Protein AF-A0A9W4IGH9-F1 (afdb_monomer_lite)

Foldseek 3Di:
DDDDDDDDDDDYDDDDDDDDDDDDDDDDDDPPPPPPPPPDDPPDDFDAADDPDKWFDPPDDDDTDDDGDDDDDDDDDDDDDDDDDDDDDDDDDDDDDDDDDDDDDDDDDDDDDDDPDDPPPPDPQPPDDQLHHSVQQQDFLLAAAFEEEAAQLQQDPPQLARQAPDHPLQCVVQRGQEYEFEWDQDPLFIWTPRVDVVRPTSGGPLVSLLVVVVNCVVVLSYAHEYEYEDPVLDACVSVPVSNVNSVCVQQQDFQRMFPAWSVRGDGSNVSSVSSNRYQAEYCHNDDCNVVRRHHDCLRAEFEQDPQDQDLQQDLDTPPPPPDDLVSNLGHAYERALFHWDWDDQPPDTDTGGPPVCQQPSCACDDGSHLVVNQVNNCVVSVAGHNYYYYGHCQTYVHGNRNVCSSCVSSVHDDPDDDHDDDPDDDDDDDPDDDDDDDDDDDDDDDDDDDPDDFDKDKAQCAPVVHVVVCLSLAQVQCVQFHPDHDDSVVQVCQCVVQVQQKMWIFTADPVGDPPPPPDDPDDPVPDDTRTFWMWGKDWDPDDPVPATAIETPDTGGHPVCPPVCPRVVRVVSNLLSCCEVPVHQKYKYKDFPPCPVVCCSQCVPVNKDFDDKAALPDPVRTIIGIIMGGSNVSHDPVVVVVVVVVVVVVVVVVDDDDDDDDDDPDPDDDDDDDDDDDDPPDDDDDPVVPDDDDPPDD

Sequence (698 aa):
MRWPTVLLGFLAVALAQDSSTESSQSGTTTDGTVVSVTTPVAIPSGTYQEFTTTITLSDGDSSVIASTTHYNGTMTASNQTAVTTTSDSLTLLVGGGGGGTTVIGNNSMNATATTTGTATNTPVVNTRPCNNYPEFCTRKYSNITMVATHNSPFIRKNSVAANQALDVTTQLNDGVRTLQFQTHYVNGTMYLCHTTCQLLDAGTLEEYLTDVNKWMRRNPYDVVTFIIGNFDYVSPENFTTPIYNSGLKDLIYTPTKVPMALNDWPTLSEMILKQKRAVFFMDYQANQTAHPWLMDQFSQVWETPFSPTDPAFPCTQQRPPGLSKADAKNRMYMANHNLNLQLNLGSLSMLIPNSARLDETNAVNGSGSLGEMAQECNTTWGRPPNFLLVDYYNYGNFNGSVFEVAAQMNNVTYDRKCCGKTSGALREVSVAGMSTVLLVAVGVQMVISRKTAKMVDIVPLSSYPSYIDLLPSIQTCNITNLPENYFLKYYLYHALTWPQLSFVAVVRPRGGYKSSSTAIAGNVAGEYPKVVGYVLAKMEEEPTDGLQHGHITSLSVMRTHRRLGIAERLMRMSQRAMAESHRAHFVSLHVRMSNVAALRLYRDTLGFEVEKIENGYYADGEDAYAMHLNLQNMWLDWKAIEKRDAENNKEKNGEEGNEDEGEEVGDLGKKDAEKMIRVKVGRGLGVGDLVEKNESKA

Radius of gyration: 34.95 Å; chains: 1; bounding box: 98×122×104 Å

Organism: Penicillium nalgiovense (NCBI:txid60175)

pLDDT: mean 71.98, std 27.55, range [20.84, 98.88]

Structure (mmCIF, N/CA/C/O backbone):
data_AF-A0A9W4IGH9-F1
#
_entry.id   AF-A0A9W4IGH9-F1
#
loop_
_atom_site.group_PDB
_atom_site.id
_atom_site.type_symbol
_atom_site.label_atom_id
_atom_site.label_alt_id
_atom_site.label_comp_id
_atom_site.label_asym_id
_atom_site.label_entity_id
_atom_site.label_seq_id
_atom_site.pdbx_PDB_ins_code
_atom_site.Cartn_x
_atom_site.Cartn_y
_atom_site.Cartn_z
_atom_site.occupancy
_atom_site.B_iso_or_equiv
_atom_site.auth_seq_id
_atom_site.auth_comp_id
_atom_site.auth_asym_id
_atom_site.auth_atom_id
_atom_site.pdbx_PDB_model_num
ATOM 1 N N . MET A 1 1 ? 31.108 76.087 -4.075 1.00 33.09 1 MET A N 1
ATOM 2 C CA . MET A 1 1 ? 30.705 77.287 -4.840 1.00 33.09 1 MET A CA 1
ATOM 3 C C . MET A 1 1 ? 29.446 76.958 -5.633 1.00 33.09 1 MET A C 1
ATOM 5 O O . MET A 1 1 ? 29.491 76.041 -6.431 1.00 33.09 1 MET A O 1
ATOM 9 N N . ARG A 1 2 ? 28.363 77.693 -5.344 1.00 29.14 2 ARG A N 1
ATOM 10 C CA . ARG A 1 2 ? 27.217 78.057 -6.207 1.00 29.14 2 ARG A CA 1
ATOM 11 C C . ARG A 1 2 ? 26.473 76.971 -7.019 1.00 29.14 2 ARG A C 1
ATOM 13 O O . ARG A 1 2 ? 26.874 76.606 -8.113 1.00 29.14 2 ARG A O 1
ATOM 20 N N . TRP A 1 3 ? 25.291 76.615 -6.507 1.00 25.80 3 TRP A N 1
ATOM 21 C CA . TRP A 1 3 ? 24.014 76.491 -7.252 1.00 25.80 3 TRP A CA 1
ATOM 22 C C . TRP A 1 3 ? 23.620 77.855 -7.883 1.00 25.80 3 TRP A C 1
ATOM 24 O O . TRP A 1 3 ? 24.164 78.853 -7.388 1.00 25.80 3 TRP A O 1
ATOM 34 N N . PRO A 1 4 ? 22.731 77.984 -8.913 1.00 50.91 4 PRO A N 1
ATOM 35 C CA . PRO A 1 4 ? 21.283 77.627 -8.865 1.00 50.91 4 PRO A CA 1
ATOM 36 C C . PRO A 1 4 ? 20.646 77.177 -10.215 1.00 50.91 4 PRO A C 1
ATOM 38 O O . PRO A 1 4 ? 21.234 77.341 -11.275 1.00 50.91 4 PRO A O 1
ATOM 41 N N . THR A 1 5 ? 19.473 76.530 -10.275 1.00 30.59 5 THR A N 1
ATOM 42 C CA . THR A 1 5 ? 18.095 77.103 -10.249 1.00 30.59 5 THR A CA 1
ATOM 43 C C . THR A 1 5 ? 17.086 75.914 -10.300 1.00 30.59 5 THR A C 1
ATOM 45 O O . THR A 1 5 ? 17.340 74.987 -11.057 1.00 30.59 5 THR A O 1
ATOM 48 N N . VAL A 1 6 ? 16.106 75.721 -9.385 1.00 29.11 6 VAL A N 1
ATOM 49 C CA . VAL A 1 6 ? 14.773 76.393 -9.210 1.00 29.11 6 VAL A CA 1
ATOM 50 C C . VAL A 1 6 ? 13.769 75.938 -10.304 1.00 29.11 6 VAL A C 1
ATOM 52 O O . VAL A 1 6 ? 14.115 76.073 -11.465 1.00 29.11 6 VAL A O 1
ATOM 55 N N . LEU A 1 7 ? 12.541 75.416 -10.089 1.00 25.83 7 LEU A N 1
ATOM 56 C CA . LEU A 1 7 ? 11.586 75.343 -8.957 1.00 25.83 7 LEU A CA 1
ATOM 57 C C . LEU A 1 7 ? 10.443 74.308 -9.242 1.00 25.83 7 LEU A C 1
ATOM 59 O O . LEU A 1 7 ? 10.214 73.991 -10.404 1.00 25.83 7 LEU A O 1
ATOM 63 N N . LEU A 1 8 ? 9.664 73.966 -8.188 1.00 26.97 8 LEU A N 1
ATOM 64 C CA . LEU A 1 8 ? 8.277 73.400 -8.123 1.00 26.97 8 LEU A CA 1
ATOM 65 C C . LEU A 1 8 ? 8.078 71.932 -8.576 1.00 26.97 8 LEU A C 1
ATOM 67 O O . LEU A 1 8 ? 8.436 71.581 -9.684 1.00 26.97 8 LEU A O 1
ATOM 71 N N . GLY A 1 9 ? 7.480 70.985 -7.842 1.00 22.67 9 GLY A N 1
ATOM 72 C CA . GLY A 1 9 ? 6.627 70.989 -6.649 1.00 22.67 9 GLY A CA 1
ATOM 73 C C . GLY A 1 9 ? 5.333 70.208 -6.952 1.00 22.67 9 GLY A C 1
ATOM 74 O O . GLY A 1 9 ? 4.605 70.646 -7.829 1.00 22.67 9 GLY A O 1
ATOM 75 N N . PHE A 1 10 ? 5.083 69.076 -6.267 1.00 24.55 10 PHE A N 1
ATOM 76 C CA . PHE A 1 10 ? 3.792 68.561 -5.743 1.00 24.55 10 PHE A CA 1
ATOM 77 C C . PHE A 1 10 ? 3.709 67.025 -5.596 1.00 24.55 10 PHE A C 1
ATOM 79 O O . PHE A 1 10 ? 4.443 66.253 -6.201 1.00 24.55 10 PHE A O 1
ATOM 86 N N . LEU A 1 11 ? 2.826 66.660 -4.667 1.00 22.91 11 LEU A N 1
ATOM 87 C CA . LEU A 1 11 ? 2.602 65.426 -3.918 1.00 22.91 11 LEU A CA 1
ATOM 88 C C . LEU A 1 11 ? 1.900 64.282 -4.692 1.00 22.91 11 LEU A C 1
ATOM 90 O O . LEU A 1 11 ? 1.041 64.538 -5.524 1.00 22.91 11 LEU A O 1
ATOM 94 N N . ALA A 1 12 ? 2.130 63.062 -4.182 1.00 24.31 12 ALA A N 1
ATOM 95 C CA . ALA A 1 12 ? 1.151 61.994 -3.899 1.00 24.31 12 ALA A CA 1
ATOM 96 C C . ALA A 1 12 ? 0.649 61.005 -4.991 1.00 24.31 12 ALA A C 1
ATOM 98 O O . ALA A 1 12 ? -0.121 61.345 -5.873 1.00 24.31 12 ALA A O 1
ATOM 99 N N . VAL A 1 13 ? 0.966 59.725 -4.711 1.00 24.47 13 VAL A N 1
ATOM 100 C CA . VAL A 1 13 ? 0.050 58.572 -4.505 1.00 24.47 13 VAL A CA 1
ATOM 101 C C . VAL A 1 13 ? -0.556 57.818 -5.715 1.00 24.47 13 VAL A C 1
ATOM 103 O O . VAL A 1 13 ? -1.340 58.340 -6.488 1.00 24.47 13 VAL A O 1
ATOM 106 N N . ALA A 1 14 ? -0.273 56.504 -5.674 1.00 23.62 14 ALA A N 1
ATOM 107 C CA . ALA A 1 14 ? -1.088 55.326 -6.014 1.00 23.62 14 ALA A CA 1
ATOM 108 C C . ALA A 1 14 ? -1.302 54.845 -7.465 1.00 23.62 14 ALA A C 1
ATOM 110 O O . ALA A 1 14 ? -2.007 55.443 -8.262 1.00 23.62 14 ALA A O 1
ATOM 111 N N . LEU A 1 15 ? -0.825 53.602 -7.629 1.00 22.62 15 LEU A N 1
ATOM 112 C CA . LEU A 1 15 ? -1.528 52.393 -8.087 1.00 22.62 15 LEU A CA 1
ATOM 113 C C . LEU A 1 15 ? -1.956 52.258 -9.558 1.00 22.62 15 LEU A C 1
ATOM 115 O O . LEU A 1 15 ? -2.895 52.881 -10.024 1.00 22.62 15 LEU A O 1
ATOM 119 N N . ALA A 1 16 ? -1.321 51.246 -10.161 1.00 24.33 16 ALA A N 1
ATOM 120 C CA . ALA A 1 16 ? -1.925 50.094 -10.835 1.00 24.33 16 ALA A CA 1
ATOM 121 C C . ALA A 1 16 ? -2.835 50.341 -12.046 1.00 24.33 16 ALA A C 1
ATOM 123 O O . ALA A 1 16 ? -3.957 50.803 -11.911 1.00 24.33 16 ALA A O 1
ATOM 124 N N . GLN A 1 17 ? -2.413 49.830 -13.200 1.00 22.22 17 GLN A N 1
ATOM 125 C CA . GLN A 1 17 ? -2.958 48.625 -13.847 1.00 22.22 17 GLN A CA 1
ATOM 126 C C . GLN A 1 17 ? -2.395 48.565 -15.265 1.00 22.22 17 GLN A C 1
ATOM 128 O O . GLN A 1 17 ? -2.370 49.572 -15.965 1.00 22.22 17 GLN A O 1
ATOM 133 N N . ASP A 1 18 ? -1.935 47.385 -15.668 1.00 20.84 18 ASP A N 1
ATOM 134 C CA . ASP A 1 18 ? -1.479 47.124 -17.027 1.00 20.84 18 ASP A CA 1
ATOM 135 C C . ASP A 1 18 ? -2.466 46.163 -17.695 1.00 20.84 18 ASP A C 1
ATOM 137 O O . ASP A 1 18 ? -2.868 45.156 -17.102 1.00 20.84 18 ASP A O 1
ATOM 141 N N . SER A 1 19 ? -2.886 46.502 -18.912 1.00 21.75 19 SER A N 1
ATOM 142 C CA . SER A 1 19 ? -3.737 45.674 -19.761 1.00 21.75 19 SER A CA 1
ATOM 143 C C . SER A 1 19 ? -3.410 45.919 -21.233 1.00 21.75 19 SER A C 1
ATOM 145 O O . SER A 1 19 ? -3.678 47.010 -21.730 1.00 21.75 19 SER A O 1
ATOM 147 N N . SER A 1 20 ? -2.977 44.847 -21.916 1.00 21.53 20 SER A N 1
ATOM 148 C CA . SER A 1 20 ? -3.032 44.583 -23.375 1.00 21.53 20 SER A CA 1
ATOM 149 C C . SER A 1 20 ? -2.255 45.560 -24.290 1.00 21.53 20 SER A C 1
ATOM 151 O O . SER A 1 20 ? -2.308 46.764 -24.118 1.00 21.53 20 SER A O 1
ATOM 153 N N . THR A 1 21 ? -1.541 45.181 -25.353 1.00 22.17 21 THR A N 1
ATOM 154 C CA . THR A 1 21 ? -1.712 44.082 -26.316 1.00 22.17 21 THR A CA 1
ATOM 155 C C . THR A 1 21 ? -0.442 43.975 -27.186 1.00 22.17 21 THR A C 1
ATOM 157 O O . THR A 1 21 ? 0.363 44.899 -27.252 1.00 22.17 21 THR A O 1
ATOM 160 N N . GLU A 1 22 ? -0.300 42.835 -27.855 1.00 23.14 22 GLU A N 1
ATOM 161 C CA . GLU A 1 22 ? 0.811 42.335 -28.677 1.00 23.14 22 GLU A CA 1
ATOM 162 C C . GLU A 1 22 ? 1.297 43.227 -29.845 1.00 23.14 22 GLU A C 1
ATOM 164 O O . GLU A 1 22 ? 0.505 43.845 -30.552 1.00 23.14 22 GLU A O 1
ATOM 169 N N . SER A 1 23 ? 2.599 43.159 -30.168 1.00 21.78 23 SER A N 1
ATOM 170 C CA . SER A 1 23 ? 3.065 42.613 -31.464 1.00 21.78 23 SER A CA 1
ATOM 171 C C . SER A 1 23 ? 4.597 42.423 -31.546 1.00 21.78 23 SER A C 1
ATOM 173 O O . SER A 1 23 ? 5.397 43.298 -31.240 1.00 21.78 23 SER A O 1
ATOM 175 N N . SER A 1 24 ? 4.950 41.204 -31.962 1.00 24.00 24 SER A N 1
ATOM 176 C CA . SER A 1 24 ? 6.178 40.641 -32.556 1.00 24.00 24 SER A CA 1
ATOM 177 C C . SER A 1 24 ? 7.412 41.517 -32.874 1.00 24.00 24 SER A C 1
ATOM 179 O O . SER A 1 24 ? 7.322 42.421 -33.699 1.00 24.00 24 SER A O 1
ATOM 181 N N . GLN A 1 25 ? 8.607 41.048 -32.462 1.00 24.56 25 GLN A N 1
ATOM 182 C CA . GLN A 1 25 ? 9.621 40.457 -33.370 1.00 24.56 25 GLN A CA 1
ATOM 183 C C . GLN A 1 25 ? 10.846 39.856 -32.628 1.00 24.56 25 GLN A C 1
ATOM 185 O O . GLN A 1 25 ? 11.573 40.548 -31.931 1.00 24.56 25 GLN A O 1
ATOM 190 N N . SER A 1 26 ? 11.066 38.551 -32.853 1.00 26.55 26 SER A N 1
ATOM 191 C CA . SER A 1 26 ? 12.342 37.861 -33.146 1.00 26.55 26 SER A CA 1
ATOM 192 C C . SER A 1 26 ? 13.645 38.281 -32.428 1.00 26.55 26 SER A C 1
ATOM 194 O O . SER A 1 26 ? 14.298 39.245 -32.823 1.00 26.55 26 SER A O 1
ATOM 196 N N . GLY A 1 27 ? 14.148 37.406 -31.546 1.00 23.50 27 GLY A N 1
ATOM 197 C CA . GLY A 1 27 ? 15.552 37.398 -31.112 1.00 23.50 27 GLY A CA 1
ATOM 198 C C . GLY A 1 27 ? 15.845 36.351 -30.033 1.00 23.50 27 GLY A C 1
ATOM 199 O O . GLY A 1 27 ? 15.694 36.610 -28.848 1.00 23.50 27 GLY A O 1
ATOM 200 N N . THR A 1 28 ? 16.246 35.153 -30.450 1.00 27.00 28 THR A N 1
ATOM 201 C CA . THR A 1 28 ? 16.623 34.002 -29.613 1.00 27.00 28 THR A CA 1
ATOM 202 C C . THR A 1 28 ? 17.870 34.239 -28.755 1.00 27.00 28 THR A C 1
ATOM 204 O O . THR A 1 28 ? 18.971 34.332 -29.293 1.00 27.00 28 THR A O 1
ATOM 207 N N . THR A 1 29 ? 17.711 34.145 -27.432 1.00 23.39 29 THR A N 1
ATOM 208 C CA . THR A 1 29 ? 18.713 33.608 -26.493 1.00 23.39 29 THR A CA 1
ATOM 209 C C . THR A 1 29 ? 17.982 32.781 -25.437 1.00 23.39 29 THR A C 1
ATOM 211 O O . THR A 1 29 ? 17.273 33.320 -24.593 1.00 23.39 29 THR A O 1
ATOM 214 N N . THR A 1 30 ? 18.101 31.457 -25.527 1.00 25.11 30 THR A N 1
ATOM 215 C CA . THR A 1 30 ? 17.526 30.495 -24.581 1.00 25.11 30 THR A CA 1
ATOM 216 C C . THR A 1 30 ? 18.360 30.462 -23.307 1.00 25.11 30 THR A C 1
ATOM 218 O O . THR A 1 30 ? 19.338 29.717 -23.226 1.00 25.11 30 THR A O 1
ATOM 221 N N . ASP A 1 31 ? 17.964 31.261 -22.322 1.00 24.11 31 ASP A N 1
ATOM 222 C CA . ASP A 1 31 ? 18.291 30.997 -20.927 1.00 24.11 31 ASP A CA 1
ATOM 223 C C . ASP A 1 31 ? 17.247 29.997 -20.412 1.00 24.11 31 ASP A C 1
ATOM 225 O O . ASP A 1 31 ? 16.074 30.319 -20.224 1.00 24.11 31 ASP A O 1
ATOM 229 N N . GLY A 1 32 ? 17.638 28.725 -20.356 1.00 24.58 32 GLY A N 1
ATOM 230 C CA . GLY A 1 32 ? 16.766 27.618 -19.982 1.00 24.58 32 GLY A CA 1
ATOM 231 C C . GLY A 1 32 ? 16.548 27.591 -18.478 1.00 24.58 32 GLY A C 1
ATOM 232 O O . GLY A 1 32 ? 17.069 26.713 -17.795 1.00 24.58 32 GLY A O 1
ATOM 233 N N . THR A 1 33 ? 15.778 28.543 -17.955 1.00 23.78 33 THR A N 1
ATOM 234 C CA . THR A 1 33 ? 15.208 28.430 -16.616 1.00 23.78 33 THR A CA 1
ATOM 235 C C . THR A 1 33 ? 14.202 27.282 -16.659 1.00 23.78 33 THR A C 1
ATOM 237 O O . THR A 1 33 ? 13.101 27.413 -17.192 1.00 23.78 33 THR A O 1
ATOM 240 N N . VAL A 1 34 ? 14.600 26.113 -16.152 1.00 24.20 34 VAL A N 1
ATOM 241 C CA . VAL A 1 34 ? 13.668 25.013 -15.898 1.00 24.20 34 VAL A CA 1
ATOM 242 C C . VAL A 1 34 ? 12.752 25.482 -14.779 1.00 24.20 34 VAL A C 1
ATOM 244 O O . VAL A 1 34 ? 13.102 25.454 -13.602 1.00 24.20 34 VAL A O 1
ATOM 247 N N . VAL A 1 35 ? 11.578 25.967 -15.163 1.00 23.22 35 VAL A N 1
ATOM 248 C CA . VAL A 1 35 ? 10.458 26.117 -14.248 1.00 23.22 35 VAL A CA 1
ATOM 249 C C . VAL A 1 35 ? 10.099 24.702 -13.800 1.00 23.22 35 VAL A C 1
ATOM 251 O O . VAL A 1 35 ? 9.566 23.917 -14.583 1.00 23.22 35 VAL A O 1
ATOM 254 N N . SER A 1 36 ? 10.445 24.355 -12.557 1.00 25.34 36 SER A N 1
ATOM 255 C CA . SER A 1 36 ? 9.874 23.196 -11.873 1.00 25.34 36 SER A CA 1
ATOM 256 C C . SER A 1 36 ? 8.373 23.417 -11.780 1.00 25.34 36 SER A C 1
ATOM 258 O O . SER A 1 36 ? 7.876 24.050 -10.852 1.00 25.34 36 SER A O 1
ATOM 260 N N . VAL A 1 37 ? 7.643 22.903 -12.761 1.00 23.06 37 VAL A N 1
ATOM 261 C CA . VAL A 1 37 ? 6.214 22.680 -12.616 1.00 23.06 37 VAL A CA 1
ATOM 262 C C . VAL A 1 37 ? 6.088 21.450 -11.724 1.00 23.06 37 VAL A C 1
ATOM 264 O O . VAL A 1 37 ? 6.014 20.321 -12.199 1.00 23.06 37 VAL A O 1
ATOM 267 N N . THR A 1 38 ? 6.118 21.649 -10.405 1.00 26.39 38 THR A N 1
ATOM 268 C CA . THR A 1 38 ? 5.499 20.698 -9.481 1.00 26.39 38 THR A CA 1
ATOM 269 C C . THR A 1 38 ? 4.014 20.737 -9.788 1.00 26.39 38 THR A C 1
ATOM 271 O O . THR A 1 38 ? 3.294 21.590 -9.274 1.00 26.39 38 THR A O 1
ATOM 274 N N . THR A 1 39 ? 3.553 19.872 -10.688 1.00 28.06 39 THR A N 1
ATOM 275 C CA . THR A 1 39 ? 2.128 19.571 -10.758 1.00 28.06 39 THR A CA 1
ATOM 276 C C . THR A 1 39 ? 1.760 18.967 -9.403 1.00 28.06 39 THR A C 1
ATOM 278 O O . THR A 1 39 ? 2.318 17.919 -9.064 1.00 28.06 39 THR A O 1
ATOM 281 N N . PRO A 1 40 ? 0.911 19.617 -8.588 1.00 32.66 40 PRO A N 1
ATOM 282 C CA . PRO A 1 40 ? 0.437 19.008 -7.356 1.00 32.66 40 PRO A CA 1
ATOM 283 C C . PRO A 1 40 ? -0.229 17.673 -7.697 1.00 32.66 40 PRO A C 1
ATOM 285 O O . PRO A 1 40 ? -0.914 17.565 -8.718 1.00 32.66 40 PRO A O 1
ATOM 288 N N . VAL A 1 41 ? -0.005 16.657 -6.860 1.00 40.72 41 VAL A N 1
ATOM 289 C CA . VAL A 1 41 ? -0.748 15.394 -6.932 1.00 40.72 41 VAL A CA 1
ATOM 290 C C . VAL A 1 41 ? -2.230 15.755 -6.963 1.00 40.72 41 VAL A C 1
ATOM 292 O O . VAL A 1 41 ? -2.709 16.486 -6.092 1.00 40.72 41 VAL A O 1
ATOM 295 N N . ALA A 1 42 ? -2.945 15.309 -7.994 1.00 41.78 42 ALA A N 1
ATOM 296 C CA . ALA A 1 42 ? -4.378 15.529 -8.067 1.00 41.78 42 ALA A CA 1
ATOM 297 C C . ALA A 1 42 ? -5.018 14.789 -6.887 1.00 41.78 42 ALA A C 1
ATOM 299 O O . ALA A 1 42 ? -5.058 13.560 -6.869 1.00 41.78 42 ALA A O 1
ATOM 300 N N . ILE A 1 43 ? -5.481 15.540 -5.884 1.00 54.91 43 ILE A N 1
ATOM 301 C CA . ILE A 1 43 ? -6.333 14.995 -4.826 1.00 54.91 43 ILE A CA 1
ATOM 302 C C . ILE A 1 43 ? -7.525 14.351 -5.544 1.00 54.91 43 ILE A C 1
ATOM 304 O O . ILE A 1 43 ? -8.157 15.047 -6.348 1.00 54.91 43 ILE A O 1
ATOM 308 N N . PRO A 1 44 ? -7.831 13.060 -5.310 1.00 55.69 44 PRO A N 1
ATOM 309 C CA . PRO A 1 44 ? -8.910 12.403 -6.030 1.00 55.69 44 PRO A CA 1
ATOM 310 C C . PRO A 1 44 ? -10.214 13.202 -5.889 1.00 55.69 44 PRO A C 1
ATOM 312 O O . PRO A 1 44 ? -10.658 13.540 -4.785 1.00 55.69 44 PRO A O 1
ATOM 315 N N . SER A 1 45 ? -10.790 13.575 -7.032 1.00 48.88 45 SER A N 1
ATOM 316 C CA . SER A 1 45 ? -11.989 14.402 -7.124 1.00 48.88 45 SER A CA 1
ATOM 317 C C . SER A 1 45 ? -13.228 13.511 -7.114 1.00 48.88 45 SER A C 1
ATOM 319 O O . SER A 1 45 ? -13.821 13.246 -8.159 1.00 48.88 45 SER A O 1
ATOM 321 N N . GLY A 1 46 ? -13.598 13.023 -5.934 1.00 55.84 46 GLY A N 1
ATOM 322 C CA . GLY A 1 46 ? -14.870 12.341 -5.718 1.00 55.84 46 GLY A CA 1
ATOM 323 C C . GLY A 1 46 ? -15.898 13.236 -5.033 1.00 55.84 46 GLY A C 1
ATOM 324 O O . GLY A 1 46 ? -15.553 14.214 -4.369 1.00 55.84 46 GLY A O 1
ATOM 325 N N . THR A 1 47 ? -17.177 12.907 -5.194 1.00 62.66 47 THR A N 1
ATOM 326 C CA . THR A 1 47 ? -18.265 13.538 -4.439 1.00 62.66 47 THR A CA 1
ATOM 327 C C . THR A 1 47 ? -18.191 13.130 -2.972 1.00 62.66 47 THR A C 1
ATOM 329 O O . THR A 1 47 ? -18.313 11.949 -2.654 1.00 62.66 47 THR A O 1
ATOM 332 N N . TYR A 1 48 ? -18.020 14.116 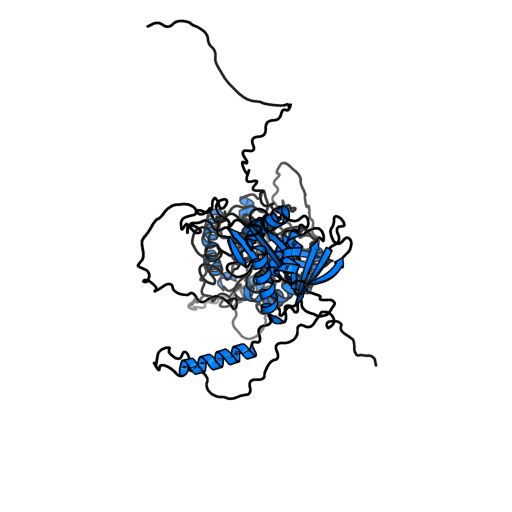-2.092 1.00 76.31 48 TYR A N 1
ATOM 333 C CA . TYR A 1 48 ? -18.067 13.945 -0.642 1.00 76.31 48 TYR A CA 1
ATOM 334 C C . TYR A 1 48 ? -19.505 14.099 -0.143 1.00 76.31 48 TYR A C 1
ATOM 336 O O . TYR A 1 48 ? -20.221 15.002 -0.583 1.00 76.31 48 TYR A O 1
ATOM 344 N N . GLN A 1 49 ? -19.930 13.228 0.772 1.00 74.56 49 GLN A N 1
ATOM 345 C CA . GLN A 1 49 ? -21.256 13.319 1.375 1.00 74.56 49 GLN A CA 1
ATOM 346 C C . GLN A 1 49 ? -21.228 14.262 2.576 1.00 74.56 49 GLN A C 1
ATOM 348 O O . GLN A 1 49 ? -20.503 14.041 3.548 1.00 74.56 49 GLN A O 1
ATOM 353 N N . GLU A 1 50 ? -22.047 15.309 2.519 1.00 67.88 50 GLU A N 1
ATOM 354 C CA . GLU A 1 50 ? -22.317 16.167 3.666 1.00 67.88 50 GLU A CA 1
ATOM 355 C C . GLU A 1 50 ? -23.683 15.839 4.260 1.00 67.88 50 GLU A C 1
ATOM 357 O O . GLU A 1 50 ? -24.698 15.788 3.567 1.00 67.88 50 GLU A O 1
ATOM 362 N N . PHE A 1 51 ? -23.699 15.642 5.575 1.00 68.81 51 PHE A N 1
ATOM 363 C CA . PHE A 1 51 ? -24.909 15.402 6.343 1.00 68.81 51 PHE A CA 1
ATOM 364 C C . PHE A 1 51 ? -25.167 16.624 7.219 1.00 68.81 51 PHE A C 1
ATOM 366 O O . PHE A 1 51 ? -24.412 16.900 8.150 1.00 68.81 51 PHE A O 1
ATOM 373 N N . THR A 1 52 ? -26.232 17.363 6.918 1.00 63.81 52 THR A N 1
ATOM 374 C CA . THR A 1 52 ? -26.699 18.493 7.742 1.00 63.81 52 THR A CA 1
ATOM 375 C C . THR A 1 52 ? -27.609 18.040 8.882 1.00 63.81 52 THR A C 1
ATOM 377 O O . THR A 1 52 ? -27.846 18.789 9.827 1.00 63.81 52 THR A O 1
ATOM 380 N N . THR A 1 53 ? -28.114 16.807 8.807 1.00 67.56 53 THR A N 1
ATOM 381 C CA . THR A 1 53 ? -28.984 16.182 9.803 1.00 67.56 53 THR A CA 1
ATOM 382 C C . THR A 1 53 ? -28.548 14.745 10.061 1.00 67.56 53 THR A C 1
ATOM 384 O O . THR A 1 53 ? -27.927 14.105 9.213 1.00 67.56 53 THR A O 1
ATOM 387 N N . THR A 1 54 ? -28.865 14.247 11.253 1.00 76.06 54 THR A N 1
ATOM 388 C CA . THR A 1 54 ? -28.603 12.862 11.643 1.00 76.06 54 THR A CA 1
ATOM 389 C C . THR A 1 54 ? -29.767 11.980 11.212 1.00 76.06 54 THR A C 1
ATOM 391 O O . THR A 1 54 ? -30.909 12.239 11.590 1.00 76.06 54 THR A O 1
ATOM 394 N N . ILE A 1 55 ? -29.474 10.911 10.477 1.00 76.00 55 ILE A N 1
ATOM 395 C CA . ILE A 1 55 ? -30.454 9.895 10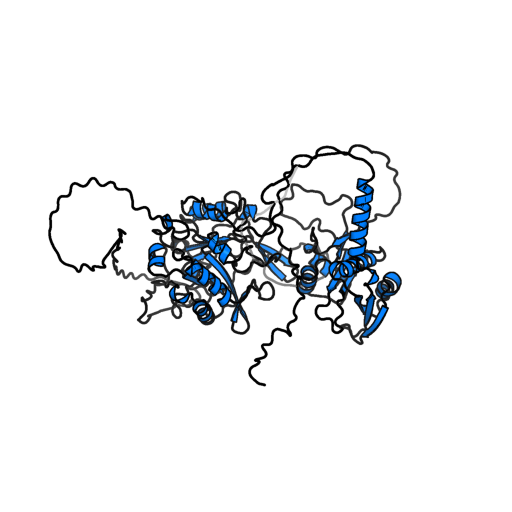.088 1.00 76.00 55 ILE A CA 1
ATOM 396 C C . ILE A 1 55 ? -30.307 8.713 11.040 1.00 76.00 55 ILE A C 1
ATOM 398 O O . ILE A 1 55 ? -29.241 8.103 11.085 1.00 76.00 55 ILE A O 1
ATOM 402 N N . THR A 1 56 ? -31.353 8.372 11.791 1.00 79.88 56 THR A N 1
ATOM 403 C CA . THR A 1 56 ? -31.384 7.122 12.565 1.00 79.88 56 THR A CA 1
ATOM 404 C C . THR A 1 56 ? -31.667 5.963 11.619 1.00 79.88 56 THR A C 1
ATOM 406 O O . THR A 1 56 ? -32.653 5.982 10.883 1.00 79.88 56 THR A O 1
ATOM 409 N N . LEU A 1 57 ? -30.803 4.955 11.640 1.00 73.25 57 LEU A N 1
ATOM 410 C CA . LEU A 1 57 ? -31.006 3.708 10.919 1.00 73.25 57 LEU A CA 1
ATOM 411 C C . LEU A 1 57 ? -31.760 2.763 11.856 1.00 73.25 57 LEU A C 1
ATOM 413 O O . LEU A 1 57 ? -31.337 2.544 12.990 1.00 73.25 57 LEU A O 1
ATOM 417 N N . SER A 1 58 ? -32.918 2.261 11.422 1.00 55.81 58 SER A N 1
ATOM 418 C CA . SER A 1 58 ? -33.650 1.260 12.196 1.00 55.81 58 SER A CA 1
ATOM 419 C C . SER A 1 58 ? -32.824 -0.027 12.265 1.00 55.81 58 SER A C 1
ATOM 421 O O . SER A 1 58 ? -32.170 -0.399 11.287 1.00 55.81 58 SER A O 1
ATOM 423 N N . ASP A 1 59 ? -32.868 -0.717 13.409 1.00 49.78 59 ASP A N 1
ATOM 424 C CA . ASP A 1 59 ? -32.393 -2.098 13.538 1.00 49.78 59 ASP A CA 1
ATOM 425 C C . ASP A 1 59 ? -33.325 -2.993 12.702 1.00 49.78 59 ASP A C 1
ATOM 427 O O . ASP A 1 59 ? -34.261 -3.593 13.215 1.00 49.78 59 ASP A O 1
ATOM 431 N N . GLY A 1 60 ? -33.114 -2.958 11.383 1.00 44.41 60 GLY A N 1
ATOM 432 C CA . GLY A 1 60 ? -33.783 -3.714 10.330 1.00 44.41 60 GLY A CA 1
ATOM 433 C C . GLY A 1 60 ? -35.258 -4.045 10.553 1.00 44.41 60 GLY A C 1
ATOM 434 O O . GLY A 1 60 ? -35.517 -5.173 10.942 1.00 44.41 60 GLY A O 1
ATOM 435 N N . ASP A 1 61 ? -36.190 -3.129 10.228 1.00 33.59 61 ASP A N 1
ATOM 436 C CA . ASP A 1 61 ? -37.452 -3.498 9.533 1.00 33.59 61 ASP A CA 1
ATOM 437 C C . ASP A 1 61 ? -38.382 -2.337 9.093 1.00 33.59 61 ASP A C 1
ATOM 439 O O . ASP A 1 61 ? -39.548 -2.569 8.778 1.00 33.59 61 ASP A O 1
ATOM 443 N N . SER A 1 62 ? -37.978 -1.059 9.072 1.00 29.67 62 SER A N 1
ATOM 444 C CA . SER A 1 62 ? -38.907 -0.001 8.612 1.00 29.67 62 SER A CA 1
ATOM 445 C C . SER A 1 62 ? -38.236 1.220 7.992 1.00 29.67 62 SER A C 1
ATOM 447 O O . SER A 1 62 ? -37.168 1.659 8.417 1.00 29.67 62 SER A O 1
ATOM 449 N N . SER A 1 63 ? -38.925 1.724 6.964 1.00 33.53 63 SER A N 1
ATOM 450 C CA . SER A 1 63 ? -38.556 2.716 5.952 1.00 33.53 63 SER A CA 1
ATOM 451 C C . SER A 1 63 ? -37.877 3.988 6.463 1.00 33.53 63 SER A C 1
ATOM 453 O O . SER A 1 63 ? -38.367 4.650 7.376 1.00 33.53 63 SER A O 1
ATOM 455 N N . VAL A 1 64 ? -36.805 4.369 5.764 1.00 35.38 64 VAL A N 1
ATOM 456 C CA . VAL A 1 64 ? -36.056 5.620 5.923 1.00 35.38 64 VAL A CA 1
ATOM 457 C C . VAL A 1 64 ? -36.850 6.791 5.330 1.00 35.38 64 VAL A C 1
ATOM 459 O O . VAL A 1 64 ? -37.276 6.730 4.178 1.00 35.38 64 VAL A O 1
ATOM 462 N N . ILE A 1 65 ? -36.999 7.885 6.082 1.00 32.84 65 ILE A N 1
ATOM 463 C CA . ILE A 1 65 ? -37.356 9.201 5.532 1.00 32.84 65 ILE A CA 1
ATOM 464 C C . ILE A 1 65 ? -36.043 9.981 5.401 1.00 32.84 65 ILE A C 1
ATOM 466 O O . ILE A 1 65 ? -35.508 10.454 6.400 1.00 32.84 65 ILE A O 1
ATOM 470 N N . ALA A 1 66 ? -35.492 10.070 4.189 1.00 37.25 66 ALA A N 1
ATOM 471 C CA . ALA A 1 66 ? -34.269 10.824 3.905 1.00 37.25 66 ALA A CA 1
ATOM 472 C C . ALA A 1 66 ? -34.591 12.103 3.119 1.00 37.25 66 ALA A C 1
ATOM 474 O O . ALA A 1 66 ? -35.335 12.065 2.141 1.00 37.25 66 ALA A O 1
ATOM 475 N N . SER A 1 67 ? -33.985 13.223 3.520 1.00 32.16 67 SER A N 1
ATOM 476 C CA . SER A 1 67 ? -33.835 14.418 2.684 1.00 32.16 67 SER A CA 1
ATOM 477 C C . SER A 1 67 ? -32.344 14.644 2.454 1.00 32.16 67 SER A C 1
ATOM 479 O O . SER A 1 67 ? -31.663 15.237 3.287 1.00 32.16 67 SER A O 1
ATOM 481 N N . THR A 1 68 ? -31.833 14.142 1.335 1.00 36.25 68 THR A N 1
ATOM 482 C CA . THR A 1 68 ? -30.447 14.331 0.892 1.00 36.25 68 THR A CA 1
ATOM 483 C C . THR A 1 68 ? -30.381 15.592 0.031 1.00 36.25 68 THR A C 1
ATOM 485 O O . THR A 1 68 ? -30.999 15.644 -1.030 1.00 36.25 68 THR A O 1
ATOM 488 N N . THR A 1 69 ? -29.661 16.627 0.463 1.00 33.47 69 THR A N 1
ATOM 489 C CA . THR A 1 69 ? -29.425 17.828 -0.358 1.00 33.47 69 THR A CA 1
ATOM 490 C C . THR A 1 69 ? -28.022 17.805 -0.950 1.00 33.47 69 THR A C 1
ATOM 492 O O . THR A 1 69 ? -27.043 17.949 -0.227 1.00 33.47 69 THR A O 1
ATOM 495 N N . HIS A 1 70 ? -27.931 17.684 -2.275 1.00 32.78 70 HIS A N 1
ATOM 496 C CA . HIS A 1 70 ? -26.751 18.081 -3.044 1.00 32.78 70 HIS A CA 1
ATOM 497 C C . HIS A 1 70 ? -26.791 19.601 -3.237 1.00 32.78 70 HIS A C 1
ATOM 499 O O . HIS A 1 70 ? -27.813 20.108 -3.702 1.00 32.78 70 HIS A O 1
ATOM 505 N N . TYR A 1 71 ? -25.726 20.343 -2.909 1.00 34.78 71 TYR A N 1
ATOM 506 C CA . TYR A 1 71 ? -25.713 21.786 -3.168 1.00 34.78 71 TYR A CA 1
ATOM 507 C C . TYR A 1 71 ? -24.383 22.318 -3.709 1.00 34.78 71 TYR A C 1
ATOM 509 O O . TYR A 1 71 ? -23.320 22.114 -3.129 1.00 34.78 71 TYR A O 1
ATOM 517 N N . ASN A 1 72 ? -24.496 23.068 -4.809 1.00 33.34 72 ASN A N 1
ATOM 518 C CA . ASN A 1 72 ? -23.519 24.030 -5.309 1.00 33.34 72 ASN A CA 1
ATOM 519 C C . ASN A 1 72 ? -23.830 25.395 -4.669 1.00 33.34 72 ASN A C 1
ATOM 521 O O . ASN A 1 72 ? -24.837 26.004 -5.012 1.00 33.34 72 ASN A O 1
ATOM 525 N N . GLY A 1 73 ? -22.962 25.891 -3.784 1.00 27.34 73 GLY A N 1
ATOM 526 C CA . GLY A 1 73 ? -22.830 27.322 -3.467 1.00 27.34 73 GLY A CA 1
ATOM 527 C C . GLY A 1 73 ? -23.929 28.034 -2.645 1.00 27.34 73 GLY A C 1
ATOM 528 O O . GLY A 1 73 ? -24.992 28.378 -3.144 1.00 27.34 73 GLY A O 1
ATOM 529 N N . THR A 1 74 ? -23.510 28.462 -1.445 1.00 24.25 74 THR A N 1
ATOM 530 C CA . THR A 1 74 ? -23.909 29.647 -0.638 1.00 24.25 74 THR A CA 1
ATOM 531 C C . THR A 1 74 ? -25.264 29.744 0.100 1.00 24.25 74 THR A C 1
ATOM 533 O O . THR A 1 74 ? -26.309 29.985 -0.490 1.00 24.25 74 THR A O 1
ATOM 536 N N . MET A 1 75 ? -25.102 29.837 1.434 1.00 27.44 75 MET A N 1
ATOM 537 C CA . MET A 1 75 ? -25.761 30.703 2.439 1.00 27.44 75 MET A CA 1
ATOM 538 C C . MET A 1 75 ? -26.947 30.188 3.288 1.00 27.44 75 MET A C 1
ATOM 540 O O . MET A 1 75 ? -28.016 29.842 2.801 1.00 27.44 75 MET A O 1
ATOM 544 N N . THR A 1 76 ? -26.770 30.455 4.594 1.00 23.28 76 THR A N 1
ATOM 545 C CA . THR A 1 76 ? -27.735 30.781 5.673 1.00 23.28 76 THR A CA 1
ATOM 546 C C . THR A 1 76 ? -28.371 29.664 6.506 1.00 23.28 76 THR A C 1
ATOM 548 O O . THR A 1 76 ? -29.022 28.752 6.015 1.00 23.28 76 THR A O 1
ATOM 551 N N . ALA A 1 77 ? -28.187 29.810 7.822 1.00 31.23 77 ALA A N 1
ATOM 552 C CA . ALA A 1 77 ? -28.617 28.922 8.893 1.00 31.23 77 ALA A CA 1
ATOM 553 C C . ALA A 1 77 ? -30.095 29.093 9.289 1.00 31.23 77 ALA A C 1
ATOM 555 O O . ALA A 1 77 ? -30.622 30.205 9.263 1.00 31.23 77 ALA A O 1
ATOM 556 N N . SER A 1 78 ? -30.694 28.030 9.836 1.00 23.55 78 SER A N 1
ATOM 557 C CA . SER A 1 78 ? -31.744 28.145 10.858 1.00 23.55 78 SER A CA 1
ATOM 558 C C . SER A 1 78 ? -31.777 26.908 11.765 1.00 23.55 78 SER A C 1
ATOM 560 O O . SER A 1 78 ? -31.905 25.785 11.286 1.00 23.55 78 SER A O 1
ATOM 562 N N . ASN A 1 79 ? -31.668 27.144 13.076 1.00 28.25 79 ASN A N 1
ATOM 563 C CA . ASN A 1 79 ? -31.733 26.158 14.157 1.00 28.25 79 ASN A CA 1
ATOM 564 C C . ASN A 1 79 ? -33.150 25.604 14.356 1.00 28.25 79 ASN A C 1
ATOM 566 O O . ASN A 1 79 ? -34.088 26.390 14.487 1.00 28.25 79 ASN A O 1
ATOM 570 N N . GLN A 1 80 ? -33.275 24.290 14.567 1.00 24.39 80 GLN A N 1
ATOM 571 C CA . GLN A 1 80 ? -34.338 23.720 15.401 1.00 24.39 80 GLN A CA 1
ATOM 572 C C . GLN A 1 80 ? -33.879 22.403 16.043 1.00 24.39 80 GLN A C 1
ATOM 574 O O . GLN A 1 80 ? -33.445 21.474 15.368 1.00 24.39 80 GLN A O 1
ATOM 579 N N . THR A 1 81 ? -33.949 22.356 17.373 1.00 22.59 81 THR A N 1
ATOM 580 C CA . THR A 1 81 ? -33.489 21.257 18.228 1.00 22.59 81 THR A CA 1
ATOM 581 C C . THR A 1 81 ? -34.674 20.363 18.594 1.00 22.59 81 THR A C 1
ATOM 583 O O . THR A 1 81 ? -35.659 20.864 19.131 1.00 22.59 81 THR A O 1
ATOM 586 N N . ALA A 1 82 ? -34.566 19.050 18.386 1.00 22.59 82 ALA A N 1
ATOM 587 C CA . ALA A 1 82 ? -35.479 18.063 18.965 1.00 22.59 82 ALA A CA 1
ATOM 588 C C . ALA A 1 82 ? -34.656 16.971 19.665 1.00 22.59 82 ALA A C 1
ATOM 590 O O . ALA A 1 82 ? -33.930 16.212 19.029 1.00 22.59 82 ALA A O 1
ATOM 591 N N . VAL A 1 83 ? -34.733 16.940 20.997 1.00 24.75 83 VAL A N 1
ATOM 592 C CA . VAL A 1 83 ? -34.067 15.960 21.864 1.00 24.75 83 VAL A CA 1
ATOM 593 C C . VAL A 1 83 ? -35.060 14.846 22.163 1.00 24.75 83 VAL A C 1
ATOM 595 O O . VAL A 1 83 ? -36.137 15.124 22.682 1.00 24.75 83 VAL A O 1
ATOM 598 N N . THR A 1 84 ? -34.698 13.592 21.890 1.00 22.17 84 THR A N 1
ATOM 599 C CA . THR A 1 84 ? -35.385 12.434 22.481 1.00 22.17 84 THR A CA 1
ATOM 600 C C . THR A 1 84 ? -34.338 11.488 23.056 1.00 22.17 84 THR A C 1
ATOM 602 O O . THR A 1 84 ? -33.464 11.003 22.344 1.00 22.17 84 THR A O 1
ATOM 605 N N . THR A 1 85 ? -34.390 11.291 24.370 1.00 24.14 85 THR A N 1
ATOM 606 C CA . THR A 1 85 ? -33.518 10.405 25.146 1.00 24.14 85 THR A CA 1
ATOM 607 C C . THR A 1 85 ? -34.115 9.004 25.220 1.00 24.14 85 THR A C 1
ATOM 609 O O . THR A 1 85 ? -35.257 8.865 25.656 1.00 24.14 85 THR A O 1
ATOM 612 N N . THR A 1 86 ? -33.331 7.971 24.915 1.00 26.17 86 THR A N 1
ATOM 613 C CA . THR A 1 86 ? -33.618 6.591 25.334 1.00 26.17 86 THR A CA 1
ATOM 614 C C . THR A 1 86 ? -32.386 6.005 26.014 1.00 26.17 86 THR A C 1
ATOM 616 O O . THR A 1 86 ? -31.279 6.037 25.482 1.00 26.17 86 THR A O 1
ATOM 619 N N . SER A 1 87 ? -32.587 5.554 27.247 1.00 28.09 87 SER A N 1
ATOM 620 C CA . SER A 1 87 ? -31.597 4.956 28.136 1.00 28.09 87 SER A CA 1
ATOM 621 C C . SER A 1 87 ? -31.603 3.438 27.977 1.00 28.09 87 SER A C 1
ATOM 623 O O . SER A 1 87 ? -32.624 2.829 28.291 1.00 28.09 87 SER A O 1
ATOM 625 N N . ASP A 1 88 ? -30.478 2.839 27.588 1.00 28.95 88 ASP A N 1
ATOM 626 C CA . ASP A 1 88 ? -30.322 1.381 27.601 1.00 28.95 88 ASP A CA 1
ATOM 627 C C . ASP A 1 88 ? -29.435 0.926 28.763 1.00 28.95 88 ASP A C 1
ATOM 629 O O . ASP A 1 88 ? -28.330 1.421 28.995 1.00 28.95 88 ASP A O 1
ATOM 633 N N . SER A 1 89 ? -29.980 -0.016 29.530 1.00 27.64 89 SER A N 1
ATOM 634 C CA . SER A 1 89 ? -29.398 -0.625 30.721 1.00 27.64 89 SER A CA 1
ATOM 635 C C . SER A 1 89 ? -28.306 -1.642 30.375 1.00 27.64 89 SER A C 1
ATOM 637 O O . SER A 1 89 ? -28.531 -2.577 29.606 1.00 27.64 89 SER A O 1
ATOM 639 N N . LEU A 1 90 ? -27.144 -1.500 31.017 1.00 25.81 90 LEU A N 1
ATOM 640 C CA . LEU A 1 90 ? -25.997 -2.403 30.925 1.00 25.81 90 LEU A CA 1
ATOM 641 C C . LEU A 1 90 ? -26.274 -3.714 31.691 1.00 25.81 90 LEU A C 1
ATOM 643 O O . LEU A 1 90 ? -26.559 -3.676 32.887 1.00 25.81 90 LEU A O 1
ATOM 647 N N . THR A 1 91 ? -26.144 -4.874 31.040 1.00 27.50 91 THR A N 1
ATOM 648 C CA . THR A 1 91 ? -26.163 -6.186 31.720 1.00 27.50 91 THR A CA 1
ATOM 649 C C . THR A 1 91 ? -24.734 -6.703 31.861 1.00 27.50 91 THR A C 1
ATOM 651 O O . THR A 1 91 ? -24.070 -6.987 30.867 1.00 27.50 91 THR A O 1
ATOM 654 N N . LEU A 1 92 ? -24.255 -6.821 33.102 1.00 27.22 92 LEU A N 1
ATOM 655 C CA . LEU A 1 92 ? -22.948 -7.380 33.445 1.00 27.22 92 LEU A CA 1
ATOM 656 C C . LEU A 1 92 ? -23.107 -8.879 33.754 1.00 27.22 92 LEU A C 1
ATOM 658 O O . LEU A 1 92 ? -23.758 -9.243 34.731 1.00 27.22 92 LEU A O 1
ATOM 662 N N . LEU A 1 93 ? -22.517 -9.754 32.937 1.00 30.86 93 LEU A N 1
ATOM 663 C CA . LEU A 1 93 ? -22.468 -11.197 33.195 1.00 30.86 93 LEU A CA 1
ATOM 664 C C . LEU A 1 93 ? -21.207 -11.542 33.995 1.00 30.86 93 LEU A C 1
ATOM 666 O O . LEU A 1 93 ? -20.092 -11.493 33.479 1.00 30.86 93 LEU A O 1
ATOM 670 N N . VAL A 1 94 ? -21.404 -11.910 35.261 1.00 33.25 94 VAL A N 1
ATOM 671 C CA . VAL A 1 94 ? -20.383 -12.527 36.114 1.00 33.25 94 VAL A CA 1
ATOM 672 C C . VAL A 1 94 ? -20.362 -14.025 35.808 1.00 33.25 94 VAL A C 1
ATOM 674 O O . VAL A 1 94 ? -21.345 -14.726 36.033 1.00 33.25 94 VAL A O 1
ATOM 677 N N . GLY A 1 95 ? -19.250 -14.519 35.264 1.00 29.27 95 GLY A N 1
ATOM 678 C CA . GLY A 1 95 ? -19.041 -15.944 35.023 1.00 29.27 95 GLY A CA 1
ATOM 679 C C . GLY A 1 95 ? -18.609 -16.672 36.296 1.00 29.27 95 GLY A C 1
ATOM 680 O O . GLY A 1 95 ? -17.514 -16.439 36.799 1.00 29.27 95 GLY A O 1
ATOM 681 N N . GLY A 1 96 ? -19.447 -17.589 36.778 1.00 28.27 96 GLY A N 1
ATOM 682 C CA . GLY A 1 96 ? -19.099 -18.643 37.731 1.00 28.27 96 GLY A CA 1
ATOM 683 C C . GLY A 1 96 ? -19.751 -19.941 37.256 1.00 28.27 96 GLY A C 1
ATOM 684 O O . GLY A 1 96 ? -20.940 -19.953 36.961 1.00 28.27 96 GLY A O 1
ATOM 685 N N . GLY A 1 97 ? -18.948 -20.987 37.062 1.00 30.72 97 GLY A N 1
ATOM 686 C CA . GLY A 1 97 ? -19.310 -22.170 36.283 1.00 30.72 97 GLY A CA 1
ATOM 687 C C . GLY A 1 97 ? -20.485 -23.003 36.808 1.00 30.72 97 GLY A C 1
ATOM 688 O O . GLY A 1 97 ? -20.731 -23.088 38.004 1.00 30.72 97 GLY A O 1
ATOM 689 N N . GLY A 1 98 ? -21.118 -23.708 35.865 1.00 29.80 98 GLY A N 1
ATOM 690 C CA . GLY A 1 98 ? -21.942 -24.889 36.120 1.00 29.80 98 GLY A CA 1
ATOM 691 C C . GLY A 1 98 ? -23.432 -24.631 36.355 1.00 29.80 98 GLY A C 1
ATOM 692 O O . GLY A 1 98 ? -23.854 -24.405 37.478 1.00 29.80 98 GLY A O 1
ATOM 693 N N . GLY A 1 99 ? -24.232 -24.834 35.302 1.00 30.30 99 GLY A N 1
ATOM 694 C CA . GLY A 1 99 ? -25.634 -25.254 35.412 1.00 30.30 99 GLY A CA 1
ATOM 695 C C . GLY A 1 99 ? -26.701 -24.153 35.402 1.00 30.30 99 GLY A C 1
ATOM 696 O O . GLY A 1 99 ? -26.803 -23.360 36.325 1.00 30.30 99 GLY A O 1
ATOM 697 N N . GLY A 1 100 ? -27.582 -24.213 34.397 1.00 28.66 100 GLY A N 1
ATOM 698 C CA . GLY A 1 100 ? -28.963 -23.727 34.494 1.00 28.66 100 GLY A CA 1
ATOM 699 C C . GLY A 1 100 ? -29.205 -22.258 34.149 1.00 28.66 100 GLY A C 1
ATOM 700 O O . GLY A 1 100 ? -29.121 -21.374 34.995 1.00 28.66 100 GLY A O 1
ATOM 701 N N . THR A 1 101 ? -29.639 -22.010 32.915 1.00 34.66 101 THR A N 1
ATOM 702 C CA . THR A 1 101 ? -30.326 -20.779 32.510 1.00 34.66 101 THR A CA 1
ATOM 703 C C . THR A 1 101 ? -31.570 -20.582 33.383 1.00 34.66 101 THR A C 1
ATOM 705 O O . THR A 1 101 ? -32.483 -21.402 33.329 1.00 34.66 101 THR A O 1
ATOM 708 N N . THR A 1 102 ? -31.639 -19.500 34.162 1.00 28.75 102 THR A N 1
ATOM 709 C CA . THR A 1 102 ? -32.901 -19.051 34.773 1.00 28.75 102 THR A CA 1
ATOM 710 C C . THR A 1 102 ? -33.085 -17.564 34.510 1.00 28.75 102 THR A C 1
ATOM 712 O O . THR A 1 102 ? -32.314 -16.730 34.975 1.00 28.75 102 THR A O 1
ATOM 715 N N . VAL A 1 103 ? -34.117 -17.246 33.731 1.00 31.83 103 VAL A N 1
ATOM 716 C CA . VAL A 1 103 ? -34.635 -15.892 33.530 1.00 31.83 103 VAL A CA 1
ATOM 717 C C . VAL A 1 103 ? -35.374 -15.494 34.808 1.00 31.83 103 VAL A C 1
ATOM 719 O O . VAL A 1 103 ? -36.359 -16.141 35.159 1.00 31.83 103 VAL A O 1
ATOM 722 N N . ILE A 1 104 ? -34.925 -14.450 35.510 1.00 30.45 104 ILE A N 1
ATOM 723 C CA . ILE A 1 104 ? -35.692 -13.871 36.621 1.00 30.45 104 ILE A CA 1
ATOM 724 C C . ILE A 1 104 ? -36.476 -12.677 36.085 1.00 30.45 104 ILE A C 1
ATOM 726 O O . ILE A 1 104 ? -35.925 -11.616 35.799 1.00 30.45 104 ILE A O 1
ATOM 730 N N . GLY A 1 105 ? -37.780 -12.900 35.925 1.00 28.03 105 GLY A N 1
ATOM 731 C CA . GLY A 1 105 ? -38.771 -11.865 35.683 1.00 28.03 105 GLY A CA 1
ATOM 732 C C . GLY A 1 105 ? -38.972 -10.969 36.905 1.00 28.03 105 GLY A C 1
ATOM 733 O O . GLY A 1 105 ? -38.764 -11.365 38.051 1.00 28.03 105 GLY A O 1
ATOM 734 N N . ASN A 1 106 ? -39.390 -9.746 36.607 1.00 37.41 106 ASN A N 1
ATOM 735 C CA . ASN A 1 106 ? -39.667 -8.652 37.523 1.00 37.41 106 ASN A CA 1
ATOM 736 C C . ASN A 1 106 ? -40.633 -9.075 38.648 1.00 37.41 106 ASN A C 1
ATOM 738 O O . ASN A 1 106 ? -41.826 -9.221 38.399 1.00 37.41 106 ASN A O 1
ATOM 742 N N . ASN A 1 107 ? -40.133 -9.257 39.874 1.00 31.11 107 ASN A N 1
ATOM 743 C CA . ASN A 1 107 ? -40.956 -9.346 41.078 1.00 31.11 107 ASN A CA 1
ATOM 744 C C . ASN A 1 107 ? -40.254 -8.653 42.251 1.00 31.11 107 ASN A C 1
ATOM 746 O O . ASN A 1 107 ? -39.184 -9.050 42.703 1.00 31.11 107 ASN A O 1
ATOM 750 N N . SER A 1 108 ? -40.911 -7.603 42.737 1.00 39.72 108 SER A N 1
ATOM 751 C CA . SER A 1 108 ? -40.606 -6.872 43.961 1.00 39.72 108 SER A CA 1
ATOM 752 C C . SER A 1 108 ? -40.613 -7.810 45.169 1.00 39.72 108 SER A C 1
ATOM 754 O O . SER A 1 108 ? -41.681 -8.291 45.544 1.00 39.72 108 SER A O 1
ATOM 756 N N . MET A 1 109 ? -39.466 -8.005 45.828 1.00 33.78 109 MET A N 1
ATOM 757 C CA . MET A 1 109 ? -39.421 -8.460 47.220 1.00 33.78 109 MET A CA 1
ATOM 758 C C . MET A 1 109 ? -38.364 -7.708 48.027 1.00 33.78 109 MET A C 1
ATOM 760 O O . MET A 1 109 ? -37.185 -7.654 47.693 1.00 33.78 109 MET A O 1
ATOM 764 N N . ASN A 1 110 ? -38.860 -7.118 49.109 1.00 41.09 110 ASN A N 1
ATOM 765 C CA . ASN A 1 110 ? -38.136 -6.416 50.148 1.00 41.09 110 ASN A CA 1
ATOM 766 C C . ASN A 1 110 ? -37.521 -7.469 51.084 1.00 41.09 110 ASN A C 1
ATOM 768 O O . ASN A 1 110 ? -38.260 -8.164 51.783 1.00 41.09 110 ASN A O 1
ATOM 772 N N . ALA A 1 111 ? -36.197 -7.620 51.086 1.00 35.16 111 ALA A N 1
ATOM 773 C CA . ALA A 1 111 ? -35.502 -8.489 52.030 1.00 35.16 111 ALA A CA 1
ATOM 774 C C . ALA A 1 111 ? -34.197 -7.833 52.490 1.00 35.16 111 ALA A C 1
ATOM 776 O O . ALA A 1 111 ? -33.206 -7.765 51.765 1.00 35.16 111 ALA A O 1
ATOM 777 N N . THR A 1 112 ? -34.218 -7.347 53.727 1.00 43.00 112 THR A N 1
ATOM 778 C CA . THR A 1 112 ? -33.048 -6.905 54.479 1.00 43.00 112 THR A CA 1
ATOM 779 C C . THR A 1 112 ? -32.191 -8.130 54.798 1.00 43.00 112 THR A C 1
ATOM 781 O O . THR A 1 112 ? -32.548 -8.924 55.666 1.00 43.00 112 THR A O 1
ATOM 784 N N . ALA A 1 113 ? -31.072 -8.300 54.097 1.00 34.69 113 ALA A N 1
ATOM 785 C CA . ALA A 1 113 ? -30.072 -9.315 54.411 1.00 34.69 113 ALA A CA 1
ATOM 786 C C . ALA A 1 113 ? -28.749 -8.629 54.765 1.00 34.69 113 ALA A C 1
ATOM 788 O O . ALA A 1 113 ? -28.035 -8.104 53.914 1.00 34.69 113 ALA A O 1
ATOM 789 N N . THR A 1 114 ? -28.447 -8.621 56.059 1.00 43.19 114 THR A N 1
ATOM 790 C CA . THR A 1 114 ? -27.157 -8.227 56.614 1.00 43.19 114 THR A CA 1
ATOM 791 C C . THR A 1 114 ? -26.163 -9.353 56.344 1.00 43.19 114 THR A C 1
ATOM 793 O O . THR A 1 114 ? -26.247 -10.412 56.963 1.00 43.19 114 THR A O 1
ATOM 796 N N . THR A 1 115 ? -25.211 -9.143 55.437 1.00 37.56 115 THR A N 1
ATOM 797 C CA . THR A 1 115 ? -24.052 -10.031 55.276 1.00 37.56 115 THR A CA 1
ATOM 798 C C . THR A 1 115 ? -22.769 -9.237 55.447 1.00 37.56 115 THR A C 1
ATOM 800 O O . THR A 1 115 ? -22.334 -8.504 54.562 1.00 37.56 115 THR A O 1
ATOM 803 N N . THR A 1 116 ? -22.160 -9.406 56.616 1.00 45.94 116 THR A N 1
ATOM 804 C CA . THR A 1 116 ? -20.744 -9.167 56.882 1.00 45.94 116 THR A CA 1
ATOM 805 C C . THR A 1 116 ? -19.919 -10.122 56.022 1.00 45.94 116 THR A C 1
ATOM 807 O O . THR A 1 116 ? -19.714 -11.280 56.372 1.00 45.94 116 THR A O 1
ATOM 810 N N . GLY A 1 117 ? -19.463 -9.633 54.873 1.00 38.53 117 GLY A N 1
ATOM 811 C CA . GLY A 1 117 ? -18.483 -10.298 54.025 1.00 38.53 117 GLY A CA 1
ATOM 812 C C . GLY A 1 117 ? -17.400 -9.294 53.677 1.00 38.53 117 GLY A C 1
ATOM 813 O O . GLY A 1 117 ? -17.669 -8.294 53.019 1.00 38.53 117 GLY A O 1
ATOM 814 N N . THR A 1 118 ? -16.187 -9.526 54.165 1.00 38.28 118 THR A N 1
ATOM 815 C CA . THR A 1 118 ? -14.998 -8.757 53.802 1.00 38.28 118 THR A CA 1
ATOM 816 C C . THR A 1 118 ? -14.841 -8.820 52.285 1.00 38.28 118 THR A C 1
ATOM 818 O O . THR A 1 118 ? -14.482 -9.862 51.742 1.00 38.28 118 THR A O 1
ATOM 821 N N . ALA A 1 119 ? -15.161 -7.726 51.593 1.00 38.50 119 ALA A N 1
ATOM 822 C CA . ALA A 1 119 ? -14.966 -7.612 50.158 1.00 38.50 119 ALA A CA 1
ATOM 823 C C . ALA A 1 119 ? -13.460 -7.580 49.874 1.00 38.50 119 ALA A C 1
ATOM 825 O O . ALA A 1 119 ? -12.829 -6.524 49.859 1.00 38.50 119 ALA A O 1
ATOM 826 N N . THR A 1 120 ? -12.862 -8.745 49.643 1.00 39.03 120 THR A N 1
ATOM 827 C CA . THR 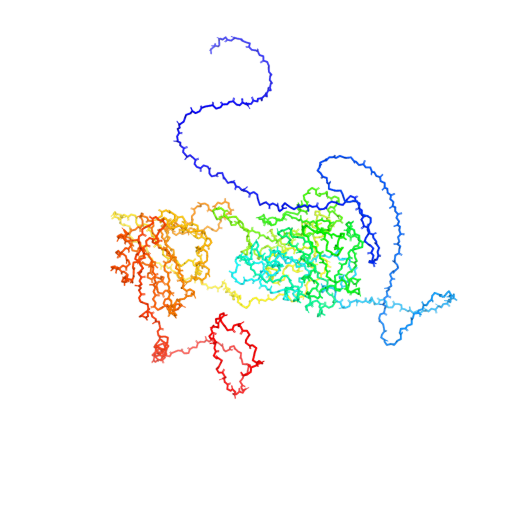A 1 120 ? -11.656 -8.816 48.825 1.00 39.03 120 THR A CA 1
ATOM 828 C C . THR A 1 120 ? -12.079 -8.455 47.405 1.00 39.03 120 THR A C 1
ATOM 830 O O . THR A 1 120 ? -12.453 -9.321 46.618 1.00 39.03 120 THR A O 1
ATOM 833 N N . ASN A 1 121 ? -12.080 -7.154 47.102 1.00 44.53 121 ASN A N 1
ATOM 834 C CA . ASN A 1 121 ? -12.145 -6.626 45.743 1.00 44.53 121 ASN A CA 1
ATOM 835 C C . ASN A 1 121 ? -10.840 -6.994 45.025 1.00 44.53 121 ASN A C 1
ATOM 837 O O . ASN A 1 121 ? -9.979 -6.147 44.806 1.00 44.53 121 ASN A O 1
ATOM 841 N N . THR A 1 122 ? -10.661 -8.263 44.672 1.00 39.97 122 THR A N 1
ATOM 842 C CA . THR A 1 122 ? -9.835 -8.597 43.515 1.00 39.97 122 THR A CA 1
ATOM 843 C C . THR A 1 122 ? -10.688 -8.246 42.298 1.00 39.97 122 THR A C 1
ATOM 845 O O . THR A 1 122 ? -11.733 -8.873 42.108 1.00 39.97 122 THR A O 1
ATOM 848 N N . PRO A 1 123 ? -10.331 -7.219 41.500 1.00 51.41 123 PRO A N 1
ATOM 849 C CA . PRO A 1 123 ? -11.081 -6.903 40.294 1.00 51.41 123 PRO A CA 1
ATOM 850 C C . PRO A 1 123 ? -11.124 -8.152 39.416 1.00 51.41 123 PRO A C 1
ATOM 852 O O . PRO A 1 123 ? -10.102 -8.817 39.247 1.00 51.41 123 PRO A O 1
ATOM 855 N N . VAL A 1 124 ? -12.289 -8.485 38.861 1.00 51.16 124 VAL A N 1
ATOM 856 C CA . VAL A 1 124 ? -12.370 -9.478 37.786 1.00 51.16 124 VAL A CA 1
ATOM 857 C C . VAL A 1 124 ? -11.575 -8.905 36.615 1.00 51.16 124 VAL A C 1
ATOM 859 O O . VAL A 1 124 ? -12.054 -8.026 35.901 1.00 51.16 124 VAL A O 1
ATOM 862 N N . VAL A 1 125 ? -10.326 -9.338 36.463 1.00 58.19 125 VAL A N 1
ATOM 863 C CA . VAL A 1 125 ? -9.479 -8.919 35.348 1.00 58.19 125 VAL A CA 1
ATOM 864 C C . VAL A 1 125 ? -9.895 -9.762 34.154 1.00 58.19 125 VAL A C 1
ATOM 866 O O . VAL A 1 125 ? -9.749 -10.984 34.175 1.00 58.19 125 VAL A O 1
ATOM 869 N N . ASN A 1 126 ? -10.461 -9.132 33.125 1.00 63.94 126 ASN A N 1
ATOM 870 C CA . ASN A 1 126 ? -10.664 -9.816 31.856 1.00 63.94 126 ASN A CA 1
ATOM 871 C C . ASN A 1 126 ? -9.290 -10.277 31.352 1.00 63.94 126 ASN A C 1
ATOM 873 O O . ASN A 1 126 ? -8.412 -9.454 31.124 1.00 63.94 126 ASN A O 1
ATOM 877 N N . THR A 1 127 ? -9.085 -11.584 31.219 1.00 75.94 127 THR A N 1
ATOM 878 C CA . THR A 1 127 ? -7.825 -12.146 30.713 1.00 75.94 127 THR A CA 1
ATOM 879 C C . THR A 1 127 ? -7.871 -12.395 29.212 1.00 75.94 127 THR A C 1
ATOM 881 O O . THR A 1 127 ? -6.836 -12.675 28.608 1.00 75.94 127 THR A O 1
ATOM 884 N N . ARG A 1 128 ? -9.053 -12.302 28.583 1.00 88.12 128 ARG A N 1
ATOM 885 C CA . ARG A 1 128 ? -9.202 -12.505 27.146 1.00 88.12 128 ARG A CA 1
ATOM 886 C C . ARG A 1 128 ? -9.031 -11.169 26.414 1.00 88.12 128 ARG A C 1
ATOM 888 O O . ARG A 1 128 ? -9.869 -10.283 26.586 1.00 88.12 128 ARG A O 1
ATOM 895 N N . PRO A 1 129 ? -7.987 -11.019 25.583 1.00 93.06 129 PRO A N 1
ATOM 896 C CA . PRO A 1 129 ? -7.772 -9.786 24.843 1.00 93.06 129 PRO A CA 1
ATOM 897 C C . PRO A 1 129 ? -8.825 -9.573 23.751 1.00 93.06 129 PRO A C 1
ATOM 899 O O . PRO A 1 129 ? -9.207 -10.524 23.068 1.00 93.06 129 PRO A O 1
ATOM 902 N N . CYS A 1 130 ? -9.221 -8.315 23.545 1.00 96.38 130 CYS A N 1
ATOM 903 C CA . CYS A 1 130 ? -9.940 -7.864 22.355 1.00 96.38 130 CYS A CA 1
ATOM 904 C C . CYS A 1 130 ? -8.950 -7.103 21.474 1.00 96.38 130 CYS A C 1
ATOM 906 O O . CYS A 1 130 ? -8.300 -6.182 21.958 1.00 96.38 130 CYS A O 1
ATOM 908 N N . ASN A 1 131 ? -8.785 -7.482 20.204 1.00 97.00 131 ASN A N 1
ATOM 909 C CA . ASN A 1 131 ? -7.732 -6.904 19.354 1.00 97.00 131 ASN A CA 1
ATOM 910 C C . ASN A 1 131 ? -6.350 -6.876 20.052 1.00 97.00 131 ASN A C 1
ATOM 912 O O . ASN A 1 131 ? -5.661 -5.859 20.055 1.00 97.00 131 ASN A O 1
ATOM 916 N N . ASN A 1 132 ? -5.951 -8.012 20.637 1.00 94.75 132 ASN A N 1
ATOM 917 C CA . ASN A 1 132 ? -4.685 -8.248 21.355 1.00 94.75 132 ASN A CA 1
ATOM 918 C C . ASN A 1 132 ? -4.535 -7.647 22.764 1.00 94.75 132 ASN A C 1
ATOM 920 O O . ASN A 1 132 ? -3.601 -8.044 23.454 1.00 94.75 132 ASN A O 1
ATOM 924 N N . TYR A 1 133 ? -5.465 -6.809 23.237 1.00 95.94 133 TYR A N 1
ATOM 925 C CA . TYR A 1 133 ? -5.372 -6.175 24.559 1.00 95.94 133 TYR A CA 1
ATOM 926 C C . TYR A 1 133 ? -6.656 -6.356 25.380 1.00 95.94 133 TYR A C 1
ATOM 928 O O . TYR A 1 133 ? -7.749 -6.063 24.885 1.00 95.94 133 TYR A O 1
ATOM 936 N N . PRO A 1 134 ? -6.591 -6.831 26.636 1.00 94.94 134 PRO A N 1
ATOM 937 C CA . PRO A 1 134 ? -7.778 -6.904 27.489 1.00 94.94 134 PRO A CA 1
ATOM 938 C C . PRO A 1 134 ? -8.424 -5.541 27.766 1.00 94.94 134 PRO A C 1
ATOM 940 O O . PRO A 1 134 ? -9.650 -5.432 27.838 1.00 94.94 134 PRO A O 1
ATOM 943 N N . GLU A 1 135 ? -7.610 -4.488 27.848 1.00 95.12 135 GLU A N 1
ATOM 944 C CA . GLU A 1 135 ? -8.026 -3.102 28.060 1.00 95.12 135 GLU A CA 1
ATOM 945 C C . GLU A 1 135 ? -8.912 -2.583 26.929 1.00 95.12 135 GLU A C 1
ATOM 947 O O . GLU A 1 135 ? -9.679 -1.644 27.134 1.00 95.12 135 GLU A O 1
ATOM 952 N N . PHE A 1 136 ? -8.820 -3.166 25.732 1.00 97.44 136 PHE A N 1
ATOM 953 C CA . PHE A 1 136 ? -9.603 -2.719 24.584 1.00 97.44 136 PHE A CA 1
ATOM 954 C C . PHE A 1 136 ? -11.045 -3.217 24.633 1.00 97.44 136 PHE A C 1
ATOM 956 O O . PHE A 1 136 ? -11.913 -2.612 24.010 1.00 97.44 136 PHE A O 1
ATOM 963 N N . CYS A 1 137 ? -11.341 -4.274 25.394 1.00 96.31 137 CYS A N 1
ATOM 964 C CA . CYS A 1 137 ? -12.685 -4.844 25.437 1.00 96.31 137 CYS A CA 1
ATOM 965 C C . CYS A 1 137 ? -13.742 -3.848 25.941 1.00 96.31 137 CYS A C 1
ATOM 967 O O . CYS A 1 137 ? -14.868 -3.851 25.447 1.00 96.31 137 CYS A O 1
ATOM 969 N N . THR A 1 138 ? -13.388 -2.979 26.890 1.00 95.94 138 THR A N 1
ATOM 970 C CA . THR A 1 138 ? -14.292 -1.959 27.452 1.00 95.94 138 THR A CA 1
ATOM 971 C C . THR A 1 138 ? -14.217 -0.615 26.725 1.00 95.94 138 THR A C 1
ATOM 973 O O . THR A 1 138 ? -14.993 0.290 27.030 1.00 95.94 138 THR A O 1
ATOM 976 N N . ARG A 1 139 ? -13.304 -0.458 25.758 1.00 97.25 139 ARG A N 1
ATOM 977 C CA . ARG A 1 139 ? -13.161 0.776 24.979 1.00 97.25 139 ARG A CA 1
ATOM 978 C C . ARG A 1 139 ? -14.115 0.774 23.796 1.00 97.25 139 ARG A C 1
ATOM 980 O O . ARG A 1 139 ? -14.319 -0.252 23.149 1.00 97.25 139 ARG A O 1
ATOM 987 N N . LYS A 1 140 ? -14.662 1.955 23.497 1.00 98.31 140 LYS A N 1
ATOM 988 C CA . LYS A 1 140 ? -15.375 2.219 22.243 1.00 98.31 140 LYS A CA 1
ATOM 989 C C . LYS A 1 140 ? -14.439 1.980 21.065 1.00 98.31 140 LYS A C 1
ATOM 991 O O . LYS A 1 140 ? -13.271 2.348 21.144 1.00 98.31 140 LYS A O 1
ATOM 996 N N . TYR A 1 141 ? -14.961 1.428 19.973 1.00 98.62 141 TYR A N 1
ATOM 997 C CA . TYR A 1 141 ? -14.207 1.236 18.729 1.00 98.62 141 TYR A CA 1
ATOM 998 C C . TYR A 1 141 ? -13.526 2.538 18.261 1.00 98.62 141 TYR A C 1
ATOM 1000 O O . TYR A 1 141 ? -12.362 2.540 17.876 1.00 98.62 141 TYR A O 1
ATOM 1008 N N . SER A 1 142 ? -14.222 3.668 18.408 1.00 98.00 142 SER A N 1
ATOM 1009 C CA . SER A 1 142 ? -13.735 5.020 18.104 1.00 98.00 142 SER A CA 1
ATOM 1010 C C . SER A 1 142 ? -12.661 5.567 19.050 1.00 98.00 142 SER A C 1
ATOM 1012 O O . SER A 1 142 ? -12.130 6.650 18.798 1.00 98.00 142 SER A O 1
ATOM 1014 N N . ASN A 1 143 ? -12.340 4.856 20.132 1.00 98.00 143 ASN A N 1
ATOM 1015 C CA . ASN A 1 143 ? -11.347 5.238 21.136 1.00 98.00 143 ASN A CA 1
ATOM 1016 C C . ASN A 1 143 ? -10.199 4.218 21.211 1.00 98.00 143 ASN A C 1
ATOM 1018 O O . ASN A 1 143 ? -9.740 3.839 22.293 1.00 98.00 143 ASN A O 1
ATOM 1022 N N . ILE A 1 144 ? -9.796 3.713 20.045 1.00 98.56 144 ILE A N 1
ATOM 1023 C CA . ILE A 1 144 ? -8.669 2.800 19.879 1.00 98.56 144 ILE A CA 1
ATOM 1024 C C . ILE A 1 144 ? -7.863 3.255 18.663 1.00 98.56 144 ILE A C 1
ATOM 1026 O O . ILE A 1 144 ? -8.429 3.499 17.595 1.00 98.56 144 ILE A O 1
ATOM 1030 N N . THR A 1 145 ? -6.546 3.341 18.828 1.00 98.81 145 THR A N 1
ATOM 1031 C CA . THR A 1 145 ? -5.589 3.520 17.731 1.00 98.81 145 THR A CA 1
ATOM 1032 C C . THR A 1 145 ? -5.191 2.153 17.182 1.00 98.81 145 THR A C 1
ATOM 1034 O O . THR A 1 145 ? -4.708 1.299 17.923 1.00 98.81 145 THR A O 1
ATOM 1037 N N . MET A 1 146 ? -5.386 1.919 15.889 1.00 98.56 146 MET A N 1
ATOM 1038 C CA . MET A 1 146 ? -5.073 0.656 15.221 1.00 98.56 146 MET A CA 1
ATOM 1039 C C . MET A 1 146 ? -4.016 0.878 14.139 1.00 98.56 146 MET A C 1
ATOM 1041 O O . MET A 1 146 ? -4.061 1.869 13.408 1.00 98.56 146 MET A O 1
ATOM 1045 N N . VAL A 1 147 ? -3.086 -0.071 14.004 1.00 98.75 147 VAL A N 1
ATOM 1046 C CA . VAL A 1 147 ? -2.194 -0.115 12.839 1.00 98.75 147 VAL A CA 1
ATOM 1047 C C . VAL A 1 147 ? -3.025 -0.476 11.611 1.00 98.75 147 VAL A C 1
ATOM 1049 O O . VAL A 1 147 ? -3.745 -1.485 11.613 1.00 98.75 147 VAL A O 1
ATOM 1052 N N . ALA A 1 148 ? -2.917 0.365 10.586 1.00 98.75 148 ALA A N 1
ATOM 1053 C CA . ALA A 1 148 ? -3.548 0.199 9.294 1.00 98.75 148 ALA A CA 1
ATOM 1054 C C . ALA A 1 148 ? -2.484 -0.049 8.222 1.00 98.75 148 ALA A C 1
ATOM 1056 O O . ALA A 1 148 ? -1.506 0.684 8.109 1.00 98.75 148 ALA A O 1
ATOM 1057 N N . THR A 1 149 ? -2.670 -1.083 7.416 1.00 98.38 149 THR A N 1
ATOM 1058 C CA . THR A 1 149 ? -1.780 -1.376 6.286 1.00 98.38 149 THR A CA 1
ATOM 1059 C C . THR A 1 149 ? -2.313 -0.705 5.033 1.00 98.38 149 THR A C 1
ATOM 1061 O O . THR A 1 149 ? -3.426 -1.019 4.599 1.00 98.38 149 THR A O 1
ATOM 1064 N N . HIS A 1 150 ? -1.516 0.195 4.458 1.00 97.06 150 HIS A N 1
ATOM 1065 C CA . HIS A 1 150 ? -1.771 0.789 3.150 1.00 97.06 150 HIS A CA 1
ATOM 1066 C C . HIS A 1 150 ? -1.690 -0.302 2.088 1.00 97.06 150 HIS A C 1
ATOM 1068 O O . HIS A 1 150 ? -0.698 -1.032 2.029 1.00 97.06 150 HIS A O 1
ATOM 1074 N N . ASN A 1 151 ? -2.736 -0.428 1.273 1.00 94.88 151 ASN A N 1
ATOM 1075 C CA . ASN A 1 151 ? -2.791 -1.361 0.160 1.00 94.88 151 ASN A CA 1
ATOM 1076 C C . ASN A 1 151 ? -2.393 -2.791 0.566 1.00 94.88 151 ASN A C 1
ATOM 1078 O O . ASN A 1 151 ? -1.527 -3.437 -0.027 1.00 94.88 151 ASN A O 1
ATOM 1082 N N . SER A 1 152 ? -3.046 -3.290 1.613 1.00 97.19 152 SER A N 1
ATOM 1083 C CA . SER A 1 152 ? -2.744 -4.557 2.282 1.00 97.19 152 SER A CA 1
ATOM 1084 C C . SER A 1 152 ? -2.558 -5.797 1.381 1.00 97.19 152 SER A C 1
ATOM 1086 O O . SER A 1 152 ? -1.739 -6.643 1.743 1.00 97.19 152 SER A O 1
ATOM 1088 N N . PRO A 1 153 ? -3.225 -5.953 0.216 1.00 96.00 153 PRO A N 1
ATOM 1089 C CA . PRO A 1 153 ? -3.021 -7.101 -0.673 1.00 96.00 153 PRO A CA 1
ATOM 1090 C C . PRO A 1 153 ? -1.722 -7.029 -1.497 1.00 96.00 153 PRO A C 1
ATOM 1092 O O . PRO A 1 153 ? -1.307 -8.020 -2.099 1.00 96.00 153 PRO A O 1
ATOM 1095 N N . PHE A 1 154 ? -1.072 -5.865 -1.582 1.00 92.00 154 PHE A N 1
ATOM 1096 C CA . PHE A 1 154 ? -0.008 -5.597 -2.552 1.00 92.00 154 PHE A CA 1
ATOM 1097 C C . PHE A 1 154 ? 1.365 -6.024 -2.019 1.00 92.00 154 PHE A C 1
ATOM 1099 O O . PHE A 1 154 ? 2.169 -5.200 -1.587 1.00 92.00 154 PHE A O 1
ATOM 1106 N N . ILE A 1 155 ? 1.620 -7.340 -2.075 1.00 87.69 155 ILE A N 1
ATOM 1107 C CA . ILE A 1 155 ? 2.769 -8.010 -1.428 1.00 87.69 155 ILE A CA 1
ATOM 1108 C C . ILE A 1 155 ? 3.838 -8.568 -2.383 1.00 87.69 155 ILE A C 1
ATOM 1110 O O . ILE A 1 155 ? 4.710 -9.341 -1.978 1.00 87.69 155 ILE A O 1
ATOM 1114 N N . ARG A 1 156 ? 3.753 -8.272 -3.686 1.00 74.69 156 ARG A N 1
ATOM 1115 C CA . ARG A 1 156 ? 4.597 -8.931 -4.697 1.00 74.69 156 ARG A CA 1
ATOM 1116 C C . ARG A 1 156 ? 6.076 -8.610 -4.468 1.00 74.69 156 ARG A C 1
ATOM 1118 O O . ARG A 1 156 ? 6.514 -7.478 -4.664 1.00 74.69 156 ARG A O 1
ATOM 1125 N N . LYS A 1 157 ? 6.857 -9.633 -4.105 1.00 69.31 157 LYS A N 1
ATOM 1126 C CA . LYS A 1 157 ? 8.304 -9.516 -3.874 1.00 69.31 157 LYS A CA 1
ATOM 1127 C C . LYS A 1 157 ? 8.993 -8.866 -5.078 1.00 69.31 157 LYS A C 1
ATOM 1129 O O . LYS A 1 157 ? 8.715 -9.224 -6.219 1.00 69.31 157 LYS A O 1
ATOM 1134 N N . ASN A 1 158 ? 9.913 -7.940 -4.803 1.00 57.59 158 ASN A N 1
ATOM 1135 C CA . ASN A 1 158 ? 10.668 -7.169 -5.798 1.00 57.59 158 ASN A CA 1
ATOM 1136 C C . ASN A 1 158 ? 9.811 -6.259 -6.707 1.00 57.59 158 ASN A C 1
ATOM 1138 O O . ASN A 1 158 ? 10.311 -5.775 -7.720 1.00 57.59 158 ASN A O 1
ATOM 1142 N N . SER A 1 159 ? 8.543 -6.006 -6.363 1.00 65.38 159 SER A N 1
ATOM 1143 C CA . SER A 1 159 ? 7.726 -4.991 -7.032 1.00 65.38 159 SER A CA 1
ATOM 1144 C C . SER A 1 159 ? 7.956 -3.621 -6.398 1.00 65.38 159 SER A C 1
ATOM 1146 O O . SER A 1 159 ? 7.805 -3.466 -5.190 1.00 65.38 159 SER A O 1
ATOM 1148 N N . VAL A 1 160 ? 8.238 -2.605 -7.216 1.00 65.38 160 VAL A N 1
ATOM 1149 C CA . VAL A 1 160 ? 8.280 -1.198 -6.763 1.00 65.38 160 VAL A CA 1
ATOM 1150 C C . VAL A 1 160 ? 6.900 -0.663 -6.367 1.00 65.38 160 VAL A C 1
ATOM 1152 O O . VAL A 1 160 ? 6.809 0.358 -5.702 1.00 65.38 160 VAL A O 1
ATOM 1155 N N . ALA A 1 161 ? 5.835 -1.360 -6.771 1.00 68.00 161 ALA A N 1
ATOM 1156 C CA . ALA A 1 161 ? 4.452 -1.064 -6.412 1.00 68.00 161 ALA A CA 1
ATOM 1157 C C . ALA A 1 161 ? 3.947 -1.938 -5.246 1.00 68.00 161 ALA A C 1
ATOM 1159 O O . ALA A 1 161 ? 2.753 -1.977 -4.987 1.00 68.00 161 ALA A O 1
ATOM 1160 N N . ALA A 1 162 ? 4.807 -2.719 -4.580 1.00 80.69 162 ALA A N 1
ATOM 1161 C CA . ALA A 1 162 ? 4.394 -3.423 -3.368 1.00 80.69 162 ALA A CA 1
ATOM 1162 C C . ALA A 1 162 ? 4.344 -2.449 -2.186 1.00 80.69 162 ALA A C 1
ATOM 1164 O O . ALA A 1 162 ? 5.295 -1.697 -1.962 1.00 80.69 162 ALA A O 1
ATOM 1165 N N . ASN A 1 163 ? 3.258 -2.509 -1.418 1.00 90.88 163 ASN A N 1
ATOM 1166 C CA . ASN A 1 163 ? 3.048 -1.702 -0.217 1.00 90.88 163 ASN A CA 1
ATOM 1167 C C . ASN A 1 163 ? 3.306 -2.485 1.068 1.00 90.88 163 ASN A C 1
ATOM 1169 O O . ASN A 1 163 ? 3.596 -1.888 2.097 1.00 90.88 163 ASN A O 1
ATOM 1173 N N . GLN A 1 164 ? 3.206 -3.815 1.027 1.00 95.44 164 GLN A N 1
ATOM 1174 C CA . GLN A 1 164 ? 3.442 -4.683 2.178 1.00 95.44 164 GLN A CA 1
ATOM 1175 C C . GLN A 1 164 ? 4.395 -5.823 1.798 1.00 95.44 164 GLN A C 1
ATOM 1177 O O . GLN A 1 164 ? 4.574 -6.135 0.625 1.00 95.44 164 GLN A O 1
ATOM 1182 N N . ALA A 1 165 ? 5.022 -6.464 2.786 1.00 91.75 165 ALA A N 1
ATOM 1183 C CA . ALA A 1 165 ? 5.940 -7.586 2.545 1.00 91.75 165 ALA A CA 1
ATOM 1184 C C . ALA A 1 165 ? 5.343 -8.968 2.851 1.00 91.75 165 ALA A C 1
ATOM 1186 O O . ALA A 1 165 ? 5.924 -9.984 2.467 1.00 91.75 165 ALA A O 1
ATOM 1187 N N . LEU A 1 166 ? 4.231 -9.015 3.584 1.00 95.00 166 LEU A N 1
ATOM 1188 C CA . LEU A 1 166 ? 3.666 -10.232 4.166 1.00 95.00 166 LEU A CA 1
ATOM 1189 C C . LEU A 1 166 ? 2.186 -10.332 3.811 1.00 95.00 166 LEU A C 1
ATOM 1191 O O . LEU A 1 166 ? 1.518 -9.308 3.700 1.00 95.00 166 LEU A O 1
ATOM 1195 N N . ASP A 1 167 ? 1.676 -11.549 3.639 1.00 95.56 167 ASP A N 1
ATOM 1196 C CA . ASP A 1 167 ? 0.275 -11.795 3.291 1.00 95.56 167 ASP A CA 1
ATOM 1197 C C . ASP A 1 167 ? -0.704 -11.318 4.376 1.00 95.56 167 ASP A C 1
ATOM 1199 O O . ASP A 1 167 ? -0.332 -11.089 5.529 1.00 95.56 167 ASP A O 1
ATOM 1203 N N . VAL A 1 168 ? -1.982 -11.187 4.010 1.00 97.75 168 VAL A N 1
ATOM 1204 C CA . VAL A 1 168 ? -3.017 -10.650 4.905 1.00 97.75 168 VAL A CA 1
ATOM 1205 C C . VAL A 1 168 ? -3.217 -11.483 6.172 1.00 97.75 168 VAL A C 1
ATOM 1207 O O . VAL A 1 168 ? -3.479 -10.931 7.239 1.00 97.75 168 VAL A O 1
ATOM 1210 N N . THR A 1 169 ? -3.058 -12.808 6.101 1.00 97.31 169 THR A N 1
ATOM 1211 C CA . THR A 1 169 ? -3.175 -13.662 7.289 1.00 97.31 169 THR A CA 1
ATOM 1212 C C . THR A 1 169 ? -2.029 -13.372 8.255 1.00 97.31 169 THR A C 1
ATOM 1214 O O . THR A 1 169 ? -2.258 -13.256 9.461 1.00 97.31 169 THR A O 1
ATOM 1217 N N . THR A 1 170 ? -0.813 -13.199 7.738 1.00 97.31 170 THR A N 1
ATOM 1218 C CA . THR A 1 170 ? 0.356 -12.802 8.532 1.00 97.31 170 THR A CA 1
ATOM 1219 C C . THR A 1 170 ? 0.192 -11.396 9.123 1.00 97.31 170 THR A C 1
ATOM 1221 O O . THR A 1 170 ? 0.383 -11.234 10.327 1.00 97.31 170 THR A O 1
ATOM 1224 N N . GLN A 1 171 ? -0.280 -10.417 8.339 1.00 98.00 171 GLN A N 1
ATOM 1225 C CA . GLN A 1 171 ? -0.613 -9.063 8.818 1.00 98.00 171 GLN A CA 1
ATOM 1226 C C . GLN A 1 171 ? -1.567 -9.101 10.026 1.00 98.00 171 GLN A C 1
ATOM 1228 O O . GLN A 1 171 ? -1.312 -8.489 11.069 1.00 98.00 171 GLN A O 1
ATOM 1233 N N . LEU A 1 172 ? -2.658 -9.865 9.912 1.00 98.19 172 LEU A N 1
ATOM 1234 C CA . LEU A 1 172 ? -3.658 -10.002 10.972 1.00 98.19 172 LEU A CA 1
ATOM 1235 C C . LEU A 1 172 ? -3.106 -10.738 12.207 1.00 98.19 172 LEU A C 1
ATOM 1237 O O . LEU A 1 172 ? -3.391 -10.331 13.337 1.00 98.19 172 LEU A O 1
ATOM 1241 N N . ASN A 1 173 ? -2.289 -11.781 12.028 1.00 96.94 173 ASN A N 1
ATOM 1242 C CA . ASN A 1 173 ? -1.625 -12.478 13.139 1.00 96.94 173 ASN A CA 1
ATOM 1243 C C . ASN A 1 173 ? -0.695 -11.544 13.931 1.00 96.94 173 ASN A C 1
ATOM 1245 O O . ASN A 1 173 ? -0.712 -11.537 15.166 1.00 96.94 173 ASN A O 1
ATOM 1249 N N . ASP A 1 174 ? 0.075 -10.726 13.217 1.00 97.00 174 ASP A N 1
ATOM 1250 C CA . ASP A 1 174 ? 1.055 -9.812 13.801 1.00 97.00 174 ASP A CA 1
ATOM 1251 C C . ASP A 1 174 ? 0.383 -8.693 14.618 1.00 97.00 174 ASP A C 1
ATOM 1253 O O . ASP A 1 174 ? 0.861 -8.309 15.688 1.00 97.00 174 ASP A O 1
ATOM 1257 N N . GLY A 1 175 ? -0.812 -8.258 14.216 1.00 96.75 175 GLY A N 1
ATOM 1258 C CA . GLY A 1 175 ? -1.631 -7.338 15.012 1.00 96.75 175 GLY A CA 1
ATOM 1259 C C . GLY A 1 175 ? -2.347 -6.256 14.218 1.00 96.75 175 GLY A C 1
ATOM 1260 O O . GLY A 1 175 ? -3.008 -5.417 14.827 1.00 96.75 175 GLY A O 1
ATOM 1261 N N . VAL A 1 176 ? -2.239 -6.255 12.886 1.00 98.56 176 VAL A N 1
ATOM 1262 C CA . VAL A 1 176 ? -2.969 -5.317 12.023 1.00 98.56 176 VAL A CA 1
ATOM 1263 C C . VAL A 1 176 ? -4.472 -5.526 12.215 1.00 98.56 176 VAL A C 1
ATOM 1265 O O . VAL A 1 176 ? -4.946 -6.663 12.254 1.00 98.56 176 VAL A O 1
ATOM 1268 N N . ARG A 1 177 ? -5.238 -4.442 12.369 1.00 98.38 177 ARG A N 1
ATOM 1269 C CA . ARG A 1 177 ? -6.709 -4.494 12.526 1.00 98.38 177 ARG A CA 1
ATOM 1270 C C . ARG A 1 177 ? -7.459 -3.566 11.573 1.00 98.38 177 ARG A C 1
ATOM 1272 O O . ARG A 1 177 ? -8.690 -3.549 11.595 1.00 98.38 177 ARG A O 1
ATOM 1279 N N . THR A 1 178 ? -6.734 -2.882 10.691 1.00 98.81 178 THR A N 1
ATOM 1280 C CA . THR A 1 178 ? -7.303 -2.084 9.606 1.00 98.81 178 THR A CA 1
ATOM 1281 C C . THR A 1 178 ? -6.603 -2.418 8.293 1.00 98.81 178 THR A C 1
ATOM 1283 O O . THR A 1 178 ? -5.393 -2.260 8.162 1.00 98.81 178 THR A O 1
ATOM 1286 N N . LEU A 1 179 ? -7.376 -2.895 7.324 1.00 98.81 179 LEU A N 1
ATOM 1287 C CA . LEU A 1 179 ? -6.920 -3.271 5.992 1.00 98.81 179 LEU A CA 1
ATOM 1288 C C . LEU A 1 179 ? -7.449 -2.233 5.004 1.00 98.81 179 LEU A C 1
ATOM 1290 O O . LEU A 1 179 ? -8.657 -2.168 4.767 1.00 98.81 179 LEU A O 1
ATOM 1294 N N . GLN A 1 180 ? -6.562 -1.406 4.457 1.00 98.25 180 GLN A N 1
ATOM 1295 C CA . GLN A 1 180 ? -6.906 -0.498 3.370 1.00 98.25 180 GLN A CA 1
ATOM 1296 C C . GLN A 1 180 ? -6.468 -1.123 2.047 1.00 98.25 180 GLN A C 1
ATOM 1298 O O . GLN A 1 180 ? -5.392 -1.713 1.961 1.00 98.25 180 GLN A O 1
ATOM 1303 N N . PHE A 1 181 ? -7.302 -1.016 1.016 1.00 95.75 181 PHE A N 1
ATOM 1304 C CA . PHE A 1 181 ? -6.967 -1.517 -0.314 1.00 95.75 181 PHE A CA 1
ATOM 1305 C C . PHE A 1 181 ? -7.672 -0.752 -1.420 1.00 95.75 181 PHE A C 1
ATOM 1307 O O . PHE A 1 181 ? -8.787 -0.262 -1.255 1.00 95.75 181 PHE A O 1
ATOM 1314 N N . GLN A 1 182 ? -7.017 -0.702 -2.573 1.00 91.06 182 GLN A N 1
ATOM 1315 C CA . GLN A 1 182 ? -7.564 -0.149 -3.799 1.00 91.06 182 GLN A CA 1
ATOM 1316 C C . GLN A 1 182 ? -8.278 -1.227 -4.620 1.00 91.06 182 GLN A C 1
ATOM 1318 O O . GLN A 1 182 ? -7.777 -2.341 -4.786 1.00 91.06 182 GLN A O 1
ATOM 1323 N N . THR A 1 183 ? -9.444 -0.873 -5.156 1.00 92.56 183 THR A N 1
ATOM 1324 C CA . THR A 1 183 ? -10.268 -1.741 -6.002 1.00 92.56 183 THR A CA 1
ATOM 1325 C C . THR A 1 183 ? -10.405 -1.183 -7.411 1.00 92.56 183 THR A C 1
ATOM 1327 O O . THR A 1 183 ? -10.480 0.031 -7.599 1.00 92.56 183 THR A O 1
ATOM 1330 N N . HIS A 1 184 ? -10.461 -2.090 -8.383 1.00 88.69 184 HIS A N 1
ATOM 1331 C CA . HIS A 1 184 ? -10.724 -1.799 -9.786 1.00 88.69 184 HIS A CA 1
ATOM 1332 C C . HIS A 1 184 ? -11.783 -2.741 -10.350 1.00 88.69 184 HIS A C 1
ATOM 1334 O O . HIS A 1 184 ? -11.811 -3.925 -10.011 1.00 88.69 184 HIS A O 1
ATOM 1340 N N . TYR A 1 185 ? -12.636 -2.237 -11.235 1.00 90.69 185 TYR A N 1
ATOM 1341 C CA . TYR A 1 185 ? -13.678 -3.025 -11.881 1.00 90.69 185 TYR A CA 1
ATOM 1342 C C . TYR A 1 185 ? -13.255 -3.421 -13.288 1.00 90.69 185 TYR A C 1
ATOM 1344 O O . TYR A 1 185 ? -13.218 -2.606 -14.210 1.00 90.69 185 TYR A O 1
ATOM 1352 N N . VAL A 1 186 ? -12.945 -4.703 -13.459 1.00 86.25 186 VAL A N 1
ATOM 1353 C CA . VAL A 1 186 ? -12.448 -5.258 -14.718 1.00 86.25 186 VAL A CA 1
ATOM 1354 C C . VAL A 1 186 ? -13.403 -6.345 -15.180 1.00 86.25 186 VAL A C 1
ATOM 1356 O O . VAL A 1 186 ? -13.609 -7.338 -14.489 1.00 86.25 186 VAL A O 1
ATOM 1359 N N . ASN A 1 187 ? -13.997 -6.152 -16.361 1.00 88.00 187 ASN A N 1
ATOM 1360 C CA . ASN A 1 187 ? -14.863 -7.134 -17.025 1.00 88.00 187 ASN A CA 1
ATOM 1361 C C . ASN A 1 187 ? -15.988 -7.702 -16.134 1.00 88.00 187 ASN A C 1
ATOM 1363 O O . ASN A 1 187 ? -16.307 -8.884 -16.214 1.00 88.00 187 ASN A O 1
ATOM 1367 N N . GLY A 1 188 ? -16.596 -6.870 -15.284 1.00 88.38 188 GLY A N 1
ATOM 1368 C CA . GLY A 1 188 ? -17.691 -7.302 -14.412 1.00 88.38 188 GLY A CA 1
ATOM 1369 C C . GLY A 1 188 ? -17.260 -7.816 -13.035 1.00 88.38 188 GLY A C 1
ATOM 1370 O O . GLY A 1 188 ? -18.114 -8.212 -12.247 1.00 88.38 188 GLY A O 1
ATOM 1371 N N . THR A 1 189 ? -15.963 -7.829 -12.724 1.00 92.06 189 THR A N 1
ATOM 1372 C CA . THR A 1 189 ? -15.421 -8.359 -11.465 1.00 92.06 189 THR A CA 1
ATOM 1373 C C . THR A 1 189 ? -14.569 -7.317 -10.745 1.00 92.06 189 THR A C 1
ATOM 1375 O O . THR A 1 189 ? -13.842 -6.545 -11.370 1.00 92.06 189 THR A O 1
ATOM 1378 N N . MET A 1 190 ? -14.664 -7.292 -9.413 1.00 94.19 190 MET A N 1
ATOM 1379 C CA . MET A 1 190 ? -13.861 -6.417 -8.558 1.00 94.19 190 MET A CA 1
ATOM 1380 C C . MET A 1 190 ? -12.497 -7.052 -8.284 1.00 94.19 190 MET A C 1
ATOM 1382 O O . MET A 1 190 ? -12.412 -8.087 -7.619 1.00 94.19 190 MET A O 1
ATOM 1386 N N . TYR A 1 191 ? -11.441 -6.411 -8.772 1.00 93.75 191 TYR A N 1
ATOM 1387 C CA . TYR A 1 191 ? -10.046 -6.791 -8.575 1.00 93.75 191 TYR A CA 1
ATOM 1388 C C . TYR A 1 191 ? -9.333 -5.846 -7.612 1.00 93.75 191 TYR A C 1
ATOM 1390 O O . TYR A 1 191 ? -9.699 -4.679 -7.460 1.00 93.75 191 TYR A O 1
ATOM 1398 N N . LEU A 1 192 ? -8.285 -6.361 -6.977 1.00 90.81 192 LEU A N 1
ATOM 1399 C CA . LEU A 1 192 ? -7.391 -5.614 -6.105 1.00 90.81 192 LEU A CA 1
ATOM 1400 C C . LEU A 1 192 ? -6.128 -5.274 -6.885 1.00 90.81 192 LEU A C 1
ATOM 1402 O O . LEU A 1 192 ? -5.229 -6.106 -7.020 1.00 90.81 192 LEU A O 1
ATOM 1406 N N . CYS A 1 193 ? -6.064 -4.046 -7.397 1.00 79.44 193 CYS A N 1
ATOM 1407 C CA . CYS A 1 193 ? -4.973 -3.616 -8.262 1.00 79.44 193 CYS A CA 1
ATOM 1408 C C . CYS A 1 193 ? -4.330 -2.311 -7.793 1.00 79.44 193 CYS A C 1
ATOM 1410 O O . CYS A 1 193 ? -5.023 -1.387 -7.371 1.00 79.44 193 CYS A O 1
ATOM 1412 N N . HIS A 1 194 ? -3.002 -2.218 -7.897 1.00 71.25 194 HIS A N 1
ATOM 1413 C CA . HIS A 1 194 ? -2.270 -0.991 -7.579 1.00 71.25 194 HIS A CA 1
ATOM 1414 C C . HIS A 1 194 ? -2.317 -0.057 -8.784 1.00 71.25 194 HIS A C 1
ATOM 1416 O O . HIS A 1 194 ? -1.619 -0.303 -9.765 1.00 71.25 194 HIS A O 1
ATOM 1422 N N . THR A 1 195 ? -3.108 1.019 -8.730 1.00 65.06 195 THR A N 1
ATOM 1423 C CA . THR A 1 195 ? -3.312 1.996 -9.825 1.00 65.06 195 THR A CA 1
ATOM 1424 C C . THR A 1 195 ? -3.965 1.434 -11.100 1.00 65.06 195 THR A C 1
ATOM 1426 O O . THR A 1 195 ? -4.853 2.071 -11.651 1.00 65.06 195 THR A O 1
ATOM 1429 N N . THR A 1 196 ? -3.517 0.280 -11.603 1.00 61.78 196 THR A N 1
ATOM 1430 C CA . THR A 1 196 ? -4.109 -0.511 -12.691 1.00 61.78 196 THR A CA 1
ATOM 1431 C C . THR A 1 196 ? -3.745 -1.987 -12.495 1.00 61.78 196 THR A C 1
ATOM 1433 O O . THR A 1 196 ? -2.672 -2.302 -11.978 1.00 61.78 196 THR A O 1
ATOM 1436 N N . CYS A 1 197 ? -4.562 -2.916 -12.996 1.00 58.66 197 CYS A N 1
ATOM 1437 C CA . CYS A 1 197 ? -4.271 -4.358 -12.897 1.00 58.66 197 CYS A CA 1
ATOM 1438 C C . CYS A 1 197 ? -3.061 -4.817 -13.726 1.00 58.66 197 CYS A C 1
ATOM 1440 O O . CYS A 1 197 ? -2.541 -5.908 -13.530 1.00 58.66 197 CYS A O 1
ATOM 1442 N N . GLN A 1 198 ? -2.548 -3.969 -14.622 1.00 56.12 198 GLN A N 1
ATOM 1443 C CA . GLN A 1 198 ? -1.301 -4.245 -15.340 1.00 56.12 198 GLN A CA 1
ATOM 1444 C C . GLN A 1 198 ? -0.055 -3.960 -14.493 1.00 56.12 198 GLN A C 1
ATOM 1446 O O . GLN A 1 198 ? 0.996 -4.543 -14.751 1.00 56.12 198 GLN A O 1
ATOM 1451 N N . LEU A 1 199 ? -0.152 -3.040 -13.526 1.00 56.69 199 LEU A N 1
ATOM 1452 C CA . LEU A 1 199 ? 0.974 -2.643 -12.681 1.00 56.69 199 LEU A CA 1
ATOM 1453 C C . LEU A 1 199 ? 1.183 -3.654 -11.554 1.00 56.69 199 LEU A C 1
ATOM 1455 O O . LEU A 1 199 ? 2.279 -4.186 -11.378 1.00 56.69 199 LEU A O 1
ATOM 1459 N N . LEU A 1 200 ? 0.119 -3.947 -10.815 1.00 64.88 200 LEU A N 1
ATOM 1460 C CA . LEU A 1 200 ? 0.111 -4.999 -9.817 1.00 64.88 200 LEU A CA 1
ATOM 1461 C C . LEU A 1 200 ? -1.321 -5.476 -9.625 1.00 64.88 200 LEU A C 1
ATOM 1463 O O . LEU A 1 200 ? -2.181 -4.679 -9.272 1.00 64.88 200 LEU A O 1
ATOM 1467 N N . ASP A 1 201 ? -1.540 -6.766 -9.839 1.00 82.31 201 ASP A N 1
ATOM 1468 C CA . ASP A 1 201 ? -2.801 -7.457 -9.581 1.00 82.31 201 ASP A CA 1
ATOM 1469 C C . ASP A 1 201 ? -2.571 -8.456 -8.442 1.00 82.31 201 ASP A C 1
ATOM 1471 O O . ASP A 1 201 ? -1.620 -9.254 -8.490 1.00 82.31 201 ASP A O 1
ATOM 1475 N N . ALA A 1 202 ? -3.394 -8.342 -7.401 1.00 85.88 202 ALA A N 1
ATOM 1476 C CA . ALA A 1 202 ? -3.395 -9.198 -6.220 1.00 85.88 202 ALA A CA 1
ATOM 1477 C C . ALA A 1 202 ? -4.587 -10.174 -6.189 1.00 85.88 202 ALA A C 1
ATOM 1479 O O . ALA A 1 202 ? -4.803 -10.829 -5.172 1.00 85.88 202 ALA A O 1
ATOM 1480 N N . GLY A 1 203 ? -5.335 -10.291 -7.288 1.00 91.94 203 GLY A N 1
ATOM 1481 C CA . GLY A 1 203 ? -6.492 -11.167 -7.420 1.00 91.94 203 GLY A CA 1
ATOM 1482 C C . GLY A 1 203 ? -7.818 -10.453 -7.162 1.00 91.94 203 GLY A C 1
ATOM 1483 O O . GLY A 1 203 ? -7.919 -9.222 -7.151 1.00 91.94 203 GLY A O 1
ATOM 1484 N N . THR A 1 204 ? -8.871 -11.248 -6.983 1.00 96.56 204 THR A N 1
ATOM 1485 C CA . THR A 1 204 ? -10.228 -10.719 -6.801 1.00 96.56 204 THR A CA 1
ATOM 1486 C C . THR A 1 204 ? -10.463 -10.231 -5.371 1.00 96.56 204 THR A C 1
ATOM 1488 O O . THR A 1 204 ? -9.895 -10.748 -4.407 1.00 96.56 204 THR A O 1
ATOM 1491 N N . LEU A 1 205 ? -11.364 -9.256 -5.218 1.00 97.25 205 LEU A N 1
ATOM 1492 C CA . LEU A 1 205 ? -11.824 -8.787 -3.908 1.00 97.25 205 LEU A CA 1
ATOM 1493 C C . LEU A 1 205 ? -12.435 -9.931 -3.080 1.00 97.25 205 LEU A C 1
ATOM 1495 O O . LEU A 1 205 ? -12.197 -10.016 -1.877 1.00 97.25 205 LEU A O 1
ATOM 1499 N N . GLU A 1 206 ? -13.211 -10.810 -3.721 1.00 97.75 206 GLU A N 1
ATOM 1500 C CA . GLU A 1 206 ? -13.874 -11.942 -3.062 1.00 97.75 206 GLU A CA 1
ATOM 1501 C C . GLU A 1 206 ? -12.864 -12.924 -2.456 1.00 97.75 206 GLU A C 1
ATOM 1503 O O . GLU A 1 206 ? -12.995 -13.299 -1.290 1.00 97.75 206 GLU A O 1
ATOM 1508 N N . GLU A 1 207 ? -11.833 -13.308 -3.212 1.00 97.25 207 GLU A N 1
ATOM 1509 C CA . GLU A 1 207 ? -10.804 -14.252 -2.761 1.00 97.25 207 GLU A CA 1
ATOM 1510 C C . GLU A 1 207 ? -10.014 -13.696 -1.570 1.00 97.25 207 GLU A C 1
ATOM 1512 O O . GLU A 1 207 ? -9.889 -14.352 -0.534 1.00 97.25 207 GLU A O 1
ATOM 1517 N N . TYR A 1 208 ? -9.580 -12.438 -1.664 1.00 98.38 208 TYR A N 1
ATOM 1518 C CA . TYR A 1 208 ? -8.879 -11.763 -0.576 1.00 98.38 208 TYR A CA 1
ATOM 1519 C C . TYR A 1 208 ? -9.722 -11.689 0.707 1.00 98.38 208 TYR A C 1
ATOM 1521 O O . TYR A 1 208 ? -9.253 -12.027 1.797 1.00 98.38 208 TYR A O 1
ATOM 1529 N N . LEU A 1 209 ? -10.995 -11.289 0.595 1.00 98.69 209 LEU A N 1
ATOM 1530 C CA . LEU A 1 209 ? -11.901 -11.230 1.744 1.00 98.69 209 LEU A CA 1
ATOM 1531 C C . LEU A 1 209 ? -12.249 -12.620 2.288 1.00 98.69 209 LEU A C 1
ATOM 1533 O O . LEU A 1 209 ? -12.494 -12.759 3.487 1.00 98.69 209 LEU A O 1
ATOM 1537 N N . THR A 1 210 ? -12.228 -13.653 1.444 1.00 98.69 210 THR A N 1
ATOM 1538 C CA . THR A 1 210 ? -12.424 -15.044 1.868 1.00 98.69 210 THR A CA 1
ATOM 1539 C C . THR A 1 210 ? -11.306 -15.477 2.814 1.00 98.69 210 THR A C 1
ATOM 1541 O O . THR A 1 210 ? -11.572 -16.091 3.852 1.00 98.69 210 THR A O 1
ATOM 1544 N N . ASP A 1 211 ? -10.059 -15.110 2.522 1.00 98.31 211 ASP A N 1
ATOM 1545 C CA . ASP A 1 211 ? -8.930 -15.388 3.411 1.00 98.31 211 ASP A CA 1
ATOM 1546 C C . ASP A 1 211 ? -9.009 -14.601 4.724 1.00 98.31 211 ASP A C 1
ATOM 1548 O O . ASP A 1 211 ? -8.769 -15.165 5.801 1.00 98.31 211 ASP A O 1
ATOM 1552 N N . VAL A 1 212 ? -9.459 -13.342 4.673 1.00 98.69 212 VAL A N 1
ATOM 1553 C CA . VAL A 1 212 ? -9.732 -12.562 5.889 1.00 98.69 212 VAL A CA 1
ATOM 1554 C C . VAL A 1 212 ? -10.841 -13.206 6.725 1.00 98.69 212 VAL A C 1
ATOM 1556 O O . VAL A 1 212 ? -10.678 -13.361 7.936 1.00 98.69 212 VAL A O 1
ATOM 1559 N N . ASN A 1 213 ? -11.941 -13.654 6.113 1.00 98.62 213 ASN A N 1
ATOM 1560 C CA . ASN A 1 213 ? -13.020 -14.349 6.817 1.00 98.62 213 ASN A CA 1
ATOM 1561 C C . ASN A 1 213 ? -12.509 -15.626 7.502 1.00 98.62 213 ASN A C 1
ATOM 1563 O O . ASN A 1 213 ? -12.733 -15.812 8.700 1.00 98.62 213 ASN A O 1
ATOM 1567 N N . LYS A 1 214 ? -11.739 -16.472 6.797 1.00 98.69 214 LYS A N 1
ATOM 1568 C CA . LYS A 1 214 ? -11.108 -17.669 7.395 1.00 98.69 214 LYS A CA 1
ATOM 1569 C C . LYS A 1 214 ? -10.281 -17.316 8.633 1.00 98.69 214 LYS A C 1
ATOM 1571 O O . LYS A 1 214 ? -10.252 -18.079 9.603 1.00 98.69 214 LYS A O 1
ATOM 1576 N N . TRP A 1 215 ? -9.586 -16.179 8.626 1.00 98.62 215 TRP A N 1
ATOM 1577 C CA . TRP A 1 215 ? -8.869 -15.690 9.800 1.00 98.62 215 TRP A CA 1
ATOM 1578 C C . TRP A 1 215 ? -9.821 -15.201 10.904 1.00 98.62 215 TRP A C 1
ATOM 1580 O O . TRP A 1 215 ? -9.706 -15.655 12.042 1.00 98.62 215 TRP A O 1
ATOM 1590 N N . MET A 1 216 ? -10.807 -14.358 10.588 1.00 98.62 216 MET A N 1
ATOM 1591 C CA . MET A 1 216 ? -11.762 -13.803 11.562 1.00 98.62 216 MET A CA 1
ATOM 1592 C C . MET A 1 216 ? -12.616 -14.869 12.260 1.00 98.62 216 MET A C 1
ATOM 1594 O O . MET A 1 216 ? -13.039 -14.673 13.402 1.00 98.62 216 MET A O 1
ATOM 1598 N N . ARG A 1 217 ? -12.881 -16.006 11.604 1.00 98.00 217 ARG A N 1
ATOM 1599 C CA . ARG A 1 217 ? -13.571 -17.156 12.216 1.00 98.00 217 ARG A CA 1
ATOM 1600 C C . ARG A 1 217 ? -12.700 -17.886 13.233 1.00 98.00 217 ARG A C 1
ATOM 1602 O O . ARG A 1 217 ? -13.207 -18.319 14.262 1.00 98.00 217 ARG A O 1
ATOM 1609 N N . ARG A 1 218 ? -11.393 -17.985 12.976 1.00 98.06 218 ARG A N 1
ATOM 1610 C CA . ARG A 1 218 ? -10.412 -18.562 13.914 1.00 98.06 218 ARG A CA 1
ATOM 1611 C C . ARG A 1 218 ? -10.067 -17.616 15.067 1.00 98.06 218 ARG A C 1
ATOM 1613 O O . ARG A 1 218 ? -9.606 -18.073 16.107 1.00 98.06 218 ARG A O 1
ATOM 1620 N N . ASN A 1 219 ? -10.336 -16.323 14.896 1.00 98.00 219 ASN A N 1
ATOM 1621 C CA . ASN A 1 219 ? -10.021 -15.263 15.849 1.00 98.00 219 ASN A CA 1
ATOM 1622 C C . ASN A 1 219 ? -11.309 -14.534 16.290 1.00 98.00 219 ASN A C 1
ATOM 1624 O O . ASN A 1 219 ? -11.615 -13.440 15.810 1.00 98.00 219 ASN A O 1
ATOM 1628 N N . PRO A 1 220 ? -12.125 -15.147 17.174 1.00 97.19 220 PRO A N 1
ATOM 1629 C CA . PRO A 1 220 ? -13.468 -14.650 17.490 1.00 97.19 220 PRO A CA 1
ATOM 1630 C C . PRO A 1 220 ? -13.498 -13.383 18.358 1.00 97.19 220 PRO A C 1
ATOM 1632 O O . PRO A 1 220 ? -14.565 -12.798 18.518 1.00 97.19 220 PRO A O 1
ATOM 1635 N N . TYR A 1 221 ? -12.356 -12.950 18.898 1.00 96.94 221 TYR A N 1
ATOM 1636 C CA . TYR A 1 221 ? -12.236 -11.776 19.776 1.00 96.94 221 TYR A CA 1
ATOM 1637 C C . TYR A 1 221 ? -11.627 -10.566 19.063 1.00 96.94 221 TYR A C 1
ATOM 1639 O O . TYR A 1 221 ? -11.194 -9.606 19.700 1.00 96.94 221 TYR A O 1
ATOM 1647 N N . ASP A 1 222 ? -11.595 -10.621 17.734 1.00 98.31 222 ASP A N 1
ATOM 1648 C CA . ASP A 1 222 ? -11.004 -9.589 16.906 1.00 98.31 222 ASP A CA 1
ATOM 1649 C C . ASP A 1 222 ? -12.060 -8.917 16.034 1.00 98.31 222 ASP A C 1
ATOM 1651 O O . ASP A 1 222 ? -12.925 -9.580 15.448 1.00 98.31 222 ASP A O 1
ATOM 1655 N N . VAL A 1 223 ? -11.965 -7.591 15.974 1.00 98.81 223 VAL A N 1
ATOM 1656 C CA . VAL A 1 223 ? -12.733 -6.703 15.103 1.00 98.81 223 VAL A CA 1
ATOM 1657 C C . VAL A 1 223 ? -11.783 -6.167 14.039 1.00 98.81 223 VAL A C 1
ATOM 1659 O O . VAL A 1 223 ? -10.743 -5.596 14.374 1.00 98.81 223 VAL A O 1
ATOM 1662 N N . VAL A 1 224 ? -12.142 -6.366 12.771 1.00 98.88 224 VAL A N 1
ATOM 1663 C CA . VAL A 1 224 ? -11.337 -5.988 11.603 1.00 98.88 224 VAL A CA 1
ATOM 1664 C C . VAL A 1 224 ? -12.057 -4.896 10.823 1.00 98.88 224 VAL A C 1
ATOM 1666 O O . VAL A 1 224 ? -13.258 -4.979 10.553 1.00 98.88 224 VAL A O 1
ATOM 1669 N N . THR A 1 225 ? -11.295 -3.870 10.465 1.00 98.88 225 THR A N 1
ATOM 1670 C CA . THR A 1 225 ? -11.755 -2.712 9.701 1.00 98.88 225 THR A CA 1
ATOM 1671 C C . THR A 1 225 ? -11.269 -2.808 8.264 1.00 98.88 225 THR A C 1
ATOM 1673 O O . THR A 1 225 ? -10.108 -3.135 8.025 1.00 98.88 225 THR A O 1
ATOM 1676 N N . PHE A 1 226 ? -12.136 -2.474 7.318 1.00 98.81 226 PHE A N 1
ATOM 1677 C CA . PHE A 1 226 ? -11.860 -2.462 5.889 1.00 98.81 226 PHE A CA 1
ATOM 1678 C C . PHE A 1 226 ? -12.080 -1.046 5.358 1.00 98.81 226 PHE A C 1
ATOM 1680 O O . PHE A 1 226 ? -13.170 -0.494 5.518 1.00 98.81 226 PHE A O 1
ATOM 1687 N N . ILE A 1 227 ? -11.054 -0.466 4.739 1.00 98.38 227 ILE A N 1
ATOM 1688 C CA . ILE A 1 227 ? -11.142 0.826 4.049 1.00 98.38 227 ILE A CA 1
ATOM 1689 C C . ILE A 1 227 ? -10.997 0.558 2.552 1.00 98.38 227 ILE A C 1
ATOM 1691 O O . ILE A 1 227 ? -9.916 0.222 2.065 1.00 98.38 227 ILE A O 1
ATOM 1695 N N . ILE A 1 228 ? -12.112 0.670 1.837 1.00 97.69 228 ILE A N 1
ATOM 1696 C CA . ILE A 1 228 ? -12.204 0.406 0.405 1.00 97.69 228 ILE A CA 1
ATOM 1697 C C . ILE A 1 228 ? -11.889 1.694 -0.355 1.00 97.69 228 ILE A C 1
ATOM 1699 O O . ILE A 1 228 ? -12.664 2.649 -0.307 1.00 97.69 228 ILE A O 1
ATOM 1703 N N . GLY A 1 229 ? -10.781 1.686 -1.094 1.00 94.00 229 GLY A N 1
ATOM 1704 C CA . GLY A 1 229 ? -10.487 2.672 -2.127 1.00 94.00 229 GLY A CA 1
ATOM 1705 C C . GLY A 1 229 ? -11.217 2.317 -3.421 1.00 94.00 229 GLY A C 1
ATOM 1706 O O . GLY A 1 229 ? -10.801 1.405 -4.144 1.00 94.00 229 GLY A O 1
ATOM 1707 N N . ASN A 1 230 ? -12.314 3.010 -3.714 1.00 93.06 230 ASN A N 1
ATOM 1708 C CA . ASN A 1 230 ? -13.128 2.838 -4.915 1.00 93.06 230 ASN A CA 1
ATOM 1709 C C . ASN A 1 230 ? -12.588 3.713 -6.055 1.00 93.06 230 ASN A C 1
ATOM 1711 O O . ASN A 1 230 ? -13.163 4.745 -6.406 1.00 93.06 230 ASN A O 1
ATOM 1715 N N . PHE A 1 231 ? -11.452 3.302 -6.621 1.00 87.00 231 PHE A N 1
ATOM 1716 C CA . PHE A 1 231 ? -10.711 4.118 -7.585 1.00 87.00 231 PHE A CA 1
ATOM 1717 C C . PHE A 1 231 ? -11.502 4.403 -8.868 1.00 87.00 231 PHE A C 1
ATOM 1719 O O . PHE A 1 231 ? -11.451 5.512 -9.395 1.00 87.00 231 PHE A O 1
ATOM 1726 N N . ASP A 1 232 ? -12.259 3.416 -9.349 1.00 86.25 232 ASP A N 1
ATOM 1727 C CA . ASP A 1 232 ? -13.028 3.514 -10.593 1.00 86.25 232 ASP A CA 1
ATOM 1728 C C . ASP A 1 232 ? -14.424 4.152 -10.392 1.00 86.25 232 ASP A C 1
ATOM 1730 O O . ASP A 1 232 ? -15.226 4.177 -11.325 1.00 86.25 232 ASP A O 1
ATOM 1734 N N . TYR A 1 233 ? -14.740 4.665 -9.190 1.00 89.44 233 TYR A N 1
ATOM 1735 C CA . TYR A 1 233 ? -16.047 5.246 -8.830 1.00 89.44 233 TYR A CA 1
ATOM 1736 C C . TYR A 1 233 ? -17.231 4.319 -9.148 1.00 89.44 233 TYR A C 1
ATOM 1738 O O . TYR A 1 233 ? -18.279 4.731 -9.651 1.00 89.44 233 TYR A O 1
ATOM 1746 N N . VAL A 1 234 ? -17.053 3.037 -8.854 1.00 91.50 234 VAL A N 1
ATOM 1747 C CA . VAL A 1 234 ? -18.009 1.977 -9.163 1.00 91.50 234 VAL A CA 1
ATOM 1748 C C . VAL A 1 234 ? -19.175 2.026 -8.179 1.00 91.50 234 VAL A C 1
ATOM 1750 O O . VAL A 1 234 ? -18.999 2.333 -7.001 1.00 91.50 234 VAL A O 1
ATOM 1753 N N . SER A 1 235 ? -20.379 1.691 -8.651 1.00 92.69 235 SER A N 1
ATOM 1754 C CA . SER A 1 235 ? -21.564 1.581 -7.792 1.00 92.69 235 SER A CA 1
ATOM 1755 C C . SER A 1 235 ? -21.344 0.584 -6.639 1.00 92.69 235 SER A C 1
ATOM 1757 O O . SER A 1 235 ? -20.815 -0.508 -6.888 1.00 92.69 235 SER A O 1
ATOM 1759 N N . PRO A 1 236 ? -21.808 0.889 -5.410 1.00 92.38 236 PRO A N 1
ATOM 1760 C CA . PRO A 1 236 ? -21.644 0.025 -4.240 1.00 92.38 236 PRO A CA 1
ATOM 1761 C C . PRO A 1 236 ? -22.271 -1.366 -4.428 1.00 92.38 236 PRO A C 1
ATOM 1763 O O . PRO A 1 236 ? -21.813 -2.329 -3.817 1.00 92.38 236 PRO A O 1
ATOM 1766 N N . GLU A 1 237 ? -23.247 -1.511 -5.333 1.00 91.50 237 GLU A N 1
ATOM 1767 C CA . GLU A 1 237 ? -23.853 -2.805 -5.678 1.00 91.50 237 GLU A CA 1
ATOM 1768 C C . GLU A 1 237 ? -22.817 -3.851 -6.112 1.00 91.50 237 GLU A C 1
ATOM 1770 O O . GLU A 1 237 ? -22.901 -5.010 -5.704 1.00 91.50 237 GLU A O 1
ATOM 1775 N N . ASN A 1 238 ? -21.787 -3.443 -6.862 1.00 93.69 238 ASN A N 1
ATOM 1776 C CA . ASN A 1 238 ? -20.744 -4.356 -7.342 1.00 93.69 238 ASN A CA 1
ATOM 1777 C C . ASN A 1 238 ? -19.813 -4.854 -6.224 1.00 93.69 238 ASN A C 1
ATOM 1779 O O . ASN A 1 238 ? -19.097 -5.834 -6.415 1.00 93.69 238 ASN A O 1
ATOM 1783 N N . PHE A 1 239 ? -19.824 -4.209 -5.056 1.00 96.06 239 PHE A N 1
ATOM 1784 C CA . PHE A 1 239 ? -19.041 -4.625 -3.892 1.00 96.06 239 PHE A CA 1
ATOM 1785 C C . PHE A 1 239 ? -19.820 -5.583 -2.986 1.00 96.06 239 PHE A C 1
ATOM 1787 O O . PHE A 1 239 ? -19.224 -6.427 -2.320 1.00 96.06 239 PHE A O 1
ATOM 1794 N N . THR A 1 240 ? -21.151 -5.478 -2.959 1.00 94.62 240 THR A N 1
ATOM 1795 C CA . THR A 1 240 ? -21.997 -6.238 -2.023 1.00 94.62 240 THR A CA 1
ATOM 1796 C C . THR A 1 240 ? -21.881 -7.745 -2.234 1.00 94.62 240 THR A C 1
ATOM 1798 O O . THR A 1 240 ? -21.648 -8.485 -1.281 1.00 94.62 240 THR A O 1
ATOM 1801 N N . THR A 1 241 ? -21.967 -8.191 -3.490 1.00 93.81 241 THR A N 1
ATOM 1802 C CA . THR A 1 241 ? -21.896 -9.608 -3.870 1.00 93.81 241 THR A CA 1
ATOM 1803 C C . THR A 1 241 ? -20.565 -10.251 -3.462 1.00 93.81 241 THR A C 1
ATOM 1805 O O . THR A 1 241 ? -20.613 -11.199 -2.677 1.00 93.81 241 THR A O 1
ATOM 1808 N N . PRO A 1 242 ? -19.383 -9.745 -3.877 1.00 96.75 242 PRO A N 1
ATOM 1809 C CA . PRO A 1 242 ? -18.111 -10.348 -3.472 1.00 96.75 242 PRO A CA 1
ATOM 1810 C C . PRO A 1 242 ? -17.879 -10.291 -1.951 1.00 96.75 242 PRO A C 1
ATOM 1812 O O . PRO A 1 242 ? -17.342 -11.235 -1.372 1.00 96.75 242 PRO A O 1
ATOM 1815 N N . ILE A 1 243 ? -18.336 -9.236 -1.260 1.00 97.94 243 ILE A N 1
ATOM 1816 C CA . ILE A 1 243 ? -18.258 -9.161 0.210 1.00 97.94 243 ILE A CA 1
ATOM 1817 C C . ILE A 1 243 ? -19.136 -10.239 0.861 1.00 97.94 243 ILE A C 1
ATOM 1819 O O . ILE A 1 243 ? -18.709 -10.896 1.812 1.00 97.94 243 ILE A O 1
ATOM 1823 N N . TYR A 1 244 ? -20.351 -10.467 0.365 1.00 97.38 244 TYR A N 1
ATOM 1824 C CA . TYR A 1 244 ? -21.238 -11.491 0.917 1.00 97.38 244 TYR A CA 1
ATOM 1825 C C . TYR A 1 244 ? -20.743 -12.905 0.625 1.00 97.38 244 TYR A C 1
ATOM 1827 O O . TYR A 1 244 ? -20.714 -13.728 1.543 1.00 97.38 244 TYR A O 1
ATOM 1835 N N . ASN A 1 245 ? -20.299 -13.160 -0.604 1.00 98.00 245 ASN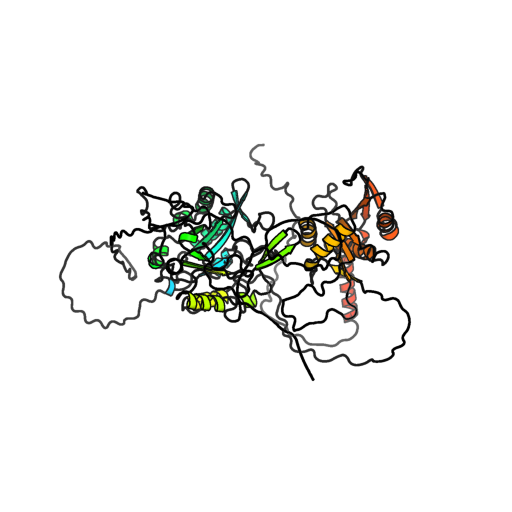 A N 1
ATOM 1836 C CA . ASN A 1 245 ? -19.777 -14.455 -1.032 1.00 98.00 245 ASN A CA 1
ATOM 1837 C C . ASN A 1 245 ? -18.502 -14.851 -0.281 1.00 98.00 245 ASN A C 1
ATOM 1839 O O . ASN A 1 245 ? -18.319 -16.028 0.019 1.00 98.00 245 ASN A O 1
ATOM 1843 N N . SER A 1 246 ? -17.685 -13.877 0.139 1.00 98.19 246 SER A N 1
ATOM 1844 C CA . SER A 1 246 ? -16.520 -14.137 0.997 1.00 98.19 246 SER A CA 1
ATOM 1845 C C . SER A 1 246 ? -16.867 -14.756 2.365 1.00 98.19 246 SER A C 1
ATOM 1847 O O . SER A 1 246 ? -15.995 -15.251 3.087 1.00 98.19 246 SER A O 1
ATOM 1849 N N . GLY A 1 247 ? -18.151 -14.725 2.748 1.00 97.81 247 GLY A N 1
ATOM 1850 C CA . GLY A 1 247 ? -18.667 -15.258 4.006 1.00 97.81 247 GLY A CA 1
ATOM 1851 C C . GLY A 1 247 ? -18.567 -14.291 5.188 1.00 97.81 247 GLY A C 1
ATOM 1852 O O . GLY A 1 247 ? -18.662 -14.729 6.336 1.00 97.81 247 GLY A O 1
ATOM 1853 N N . LEU A 1 248 ? -18.374 -12.991 4.931 1.00 97.94 248 LEU A N 1
ATOM 1854 C CA . LEU A 1 248 ? -18.334 -11.946 5.963 1.00 97.94 248 LEU A CA 1
ATOM 1855 C C . LEU A 1 248 ? -19.718 -11.419 6.363 1.00 97.94 248 LEU A C 1
ATOM 1857 O O . LEU A 1 248 ? -19.821 -10.754 7.389 1.00 97.94 248 LEU A O 1
ATOM 1861 N N . LYS A 1 249 ? -20.774 -11.701 5.587 1.00 97.50 249 LYS A N 1
ATOM 1862 C CA . LYS A 1 249 ? -22.102 -11.066 5.705 1.00 97.50 249 LYS A CA 1
ATOM 1863 C C . LYS A 1 249 ? -22.653 -10.989 7.136 1.00 97.50 249 LYS A C 1
ATOM 1865 O O . LYS A 1 249 ? -23.123 -9.938 7.560 1.00 97.50 249 LYS A O 1
ATOM 1870 N N . ASP A 1 250 ? -22.612 -12.082 7.888 1.00 97.19 250 ASP A N 1
ATOM 1871 C CA . ASP A 1 250 ? -23.115 -12.154 9.266 1.00 97.19 250 ASP A CA 1
ATOM 1872 C C . ASP A 1 250 ? -22.236 -11.398 10.273 1.00 97.19 250 ASP A C 1
ATOM 1874 O O . ASP A 1 250 ? -22.759 -10.923 11.285 1.00 97.19 250 ASP A O 1
ATOM 1878 N N . LEU A 1 251 ? -20.948 -11.217 9.962 1.00 98.25 251 LEU A N 1
ATOM 1879 C CA . LEU A 1 251 ? -19.987 -10.469 10.774 1.00 98.25 251 LEU A CA 1
ATOM 1880 C C . LEU A 1 251 ? -20.063 -8.951 10.570 1.00 98.25 251 LEU A C 1
ATOM 1882 O O . LEU A 1 251 ? -19.470 -8.215 11.356 1.00 98.25 251 LEU A O 1
ATOM 1886 N N . ILE A 1 252 ? -20.761 -8.467 9.542 1.00 98.56 252 ILE A N 1
ATOM 1887 C CA . ILE A 1 252 ? -20.803 -7.043 9.191 1.00 98.56 252 ILE A CA 1
ATOM 1888 C C . ILE A 1 252 ? -21.499 -6.223 10.281 1.00 98.56 252 ILE A C 1
ATOM 1890 O O . ILE A 1 252 ? -22.642 -6.499 10.650 1.00 98.56 252 ILE A O 1
ATOM 1894 N N . TYR A 1 253 ? -20.816 -5.184 10.761 1.00 98.25 253 TYR A N 1
ATOM 1895 C CA . TYR A 1 253 ? -21.379 -4.148 11.619 1.00 98.25 253 TYR A CA 1
ATOM 1896 C C . TYR A 1 253 ? -22.192 -3.142 10.798 1.00 98.25 253 TYR A C 1
ATOM 1898 O O . TYR A 1 253 ? -21.756 -2.692 9.743 1.00 98.25 253 TYR A O 1
ATOM 1906 N N . THR A 1 254 ? -23.372 -2.780 11.302 1.00 96.50 254 THR A N 1
ATOM 1907 C CA . THR A 1 254 ? -24.231 -1.735 10.728 1.00 96.50 254 THR A CA 1
ATOM 1908 C C . THR A 1 254 ? -24.356 -0.602 11.747 1.00 96.50 254 THR A C 1
ATOM 1910 O O . THR A 1 254 ? -24.663 -0.891 12.906 1.00 96.50 254 THR A O 1
ATOM 1913 N N . PRO A 1 255 ? -24.089 0.661 11.373 1.00 93.31 255 PRO A N 1
ATOM 1914 C CA . PRO A 1 255 ? -24.241 1.792 12.280 1.00 93.31 255 PRO A CA 1
ATOM 1915 C C . PRO A 1 255 ? -25.717 2.042 12.610 1.00 93.31 255 PRO A C 1
ATOM 1917 O O . PRO A 1 255 ? -26.596 1.812 11.786 1.00 93.31 255 PRO A O 1
ATOM 1920 N N . THR A 1 256 ? -25.986 2.570 13.803 1.00 89.00 256 THR A N 1
ATOM 1921 C CA . THR A 1 256 ? -27.348 2.921 14.247 1.00 89.00 256 THR A CA 1
ATOM 1922 C C . THR A 1 256 ? -27.804 4.282 13.728 1.00 89.00 256 THR A C 1
ATOM 1924 O O . THR A 1 256 ? -28.984 4.622 13.803 1.00 89.00 256 THR A O 1
ATOM 1927 N N . LYS A 1 257 ? -26.881 5.094 13.203 1.00 88.19 257 LYS A N 1
ATOM 1928 C CA . LYS A 1 257 ? -27.182 6.392 12.603 1.00 88.19 257 LYS A CA 1
ATOM 1929 C C . LYS A 1 257 ? -26.087 6.876 11.661 1.00 88.19 257 LYS A C 1
ATOM 1931 O O . LYS A 1 257 ? -24.968 6.369 11.674 1.00 88.19 257 LYS A O 1
ATOM 1936 N N . VAL A 1 258 ? -26.414 7.888 10.865 1.00 85.25 258 VAL A N 1
ATOM 1937 C CA . VAL A 1 258 ? -25.511 8.518 9.899 1.00 85.25 258 VAL A CA 1
ATOM 1938 C C . VAL A 1 258 ? -25.543 10.038 10.090 1.00 85.25 258 VAL A C 1
ATOM 1940 O O . VAL A 1 258 ? -26.629 10.613 10.001 1.00 85.25 258 VAL A O 1
ATOM 1943 N N . PRO A 1 259 ? -24.400 10.706 10.339 1.00 87.94 259 PRO A N 1
ATOM 1944 C CA . PRO A 1 259 ? -23.088 10.138 10.665 1.00 87.94 259 PRO A CA 1
ATOM 1945 C C . PRO A 1 259 ? -23.006 9.632 12.123 1.00 87.94 259 PRO A C 1
ATOM 1947 O O . PRO A 1 259 ? -23.792 10.048 12.977 1.00 87.94 259 PRO A O 1
ATOM 1950 N N . MET A 1 260 ? -22.039 8.758 12.429 1.00 90.94 260 MET A N 1
ATOM 1951 C CA . MET A 1 260 ? -21.725 8.361 13.807 1.00 90.94 260 MET A CA 1
ATOM 1952 C C . MET A 1 260 ? -20.685 9.325 14.385 1.00 90.94 260 MET A C 1
ATOM 1954 O O . MET A 1 260 ? -19.581 9.455 13.856 1.00 90.94 260 MET A O 1
ATOM 1958 N N . ALA A 1 261 ? -20.999 9.968 15.505 1.00 92.81 261 ALA A N 1
ATOM 1959 C CA . ALA A 1 261 ? -20.015 10.682 16.304 1.00 92.81 261 ALA A CA 1
ATOM 1960 C C . ALA A 1 261 ? -19.169 9.702 17.131 1.00 92.81 261 ALA A C 1
ATOM 1962 O O . ALA A 1 261 ? -19.541 8.546 17.346 1.00 92.81 261 ALA A O 1
ATOM 1963 N N . LEU A 1 262 ? -18.043 10.178 17.673 1.00 94.88 262 LEU A N 1
ATOM 1964 C CA . LEU A 1 262 ? -17.126 9.354 18.475 1.00 94.88 262 LEU A CA 1
ATOM 1965 C C . LEU A 1 262 ? -17.830 8.582 19.603 1.00 94.88 262 LEU A C 1
ATOM 1967 O O . LEU A 1 262 ? -17.563 7.398 19.796 1.00 94.88 262 LEU A O 1
ATOM 1971 N N . ASN A 1 263 ? -18.763 9.211 20.318 1.00 94.88 263 ASN A N 1
ATOM 1972 C CA . ASN A 1 263 ? -19.446 8.582 21.453 1.00 94.88 263 ASN A CA 1
ATOM 1973 C C . ASN A 1 263 ? -20.520 7.564 21.056 1.00 94.88 263 ASN A C 1
ATOM 1975 O O . ASN A 1 263 ? -20.964 6.797 21.910 1.00 94.88 263 ASN A O 1
ATOM 1979 N N . ASP A 1 264 ? -20.909 7.518 19.786 1.00 95.12 264 ASP A N 1
ATOM 1980 C CA . ASP A 1 264 ? -21.978 6.639 19.313 1.00 95.12 264 ASP A CA 1
ATOM 1981 C C . ASP A 1 264 ? -21.495 5.215 19.056 1.00 95.12 264 ASP A C 1
ATOM 1983 O O . ASP A 1 264 ? -22.287 4.277 19.049 1.00 95.12 264 ASP A O 1
ATOM 1987 N N . TRP A 1 265 ? -20.187 5.040 18.865 1.00 97.12 265 TRP A N 1
ATOM 1988 C CA . TRP A 1 265 ? -19.608 3.733 18.596 1.00 97.12 265 TRP A CA 1
ATOM 1989 C C . TRP A 1 265 ? -19.739 2.796 19.808 1.00 97.12 265 TRP A C 1
ATOM 1991 O O . TRP A 1 265 ? -19.508 3.225 20.951 1.00 97.12 265 TRP A O 1
ATOM 2001 N N . PRO A 1 266 ? -20.075 1.514 19.582 1.00 97.56 266 PRO A N 1
ATOM 2002 C CA . PRO A 1 266 ? -20.090 0.506 20.633 1.00 97.56 266 PRO A CA 1
ATOM 2003 C C . PRO A 1 266 ? -18.673 0.200 21.122 1.00 97.56 266 PRO A C 1
ATOM 2005 O O . PRO A 1 266 ? -17.667 0.531 20.482 1.00 97.56 266 PRO A O 1
ATOM 2008 N N . THR A 1 267 ? -18.595 -0.456 22.271 1.00 98.12 267 THR A N 1
ATOM 2009 C CA . THR A 1 267 ? -17.358 -1.070 22.759 1.00 98.12 267 THR A CA 1
ATOM 2010 C C . THR A 1 267 ? -16.964 -2.281 21.916 1.00 98.12 267 THR A C 1
ATOM 2012 O O . THR A 1 267 ? -17.824 -2.929 21.312 1.00 98.12 267 THR A O 1
ATOM 2015 N N . LEU A 1 268 ? -15.673 -2.639 21.889 1.00 97.50 268 LEU A N 1
ATOM 2016 C CA . LEU A 1 268 ? -15.251 -3.859 21.187 1.00 97.50 268 LEU A CA 1
ATOM 2017 C C . LEU A 1 268 ? -15.934 -5.110 21.748 1.00 97.50 268 LEU A C 1
ATOM 2019 O O . LEU A 1 268 ? -16.303 -5.989 20.973 1.00 97.50 268 LEU A O 1
ATOM 2023 N N . SER A 1 269 ? -16.141 -5.190 23.066 1.00 96.06 269 SER A N 1
ATOM 2024 C CA . SER A 1 269 ? -16.854 -6.316 23.677 1.00 96.06 269 SER A CA 1
ATOM 2025 C C . SER A 1 269 ? -18.284 -6.436 23.143 1.00 96.06 269 SER A C 1
ATOM 2027 O O . SER A 1 269 ? -18.696 -7.521 22.741 1.00 96.06 269 SER A O 1
ATOM 2029 N N . GLU A 1 270 ? -19.026 -5.329 23.040 1.00 96.19 270 GLU A N 1
ATOM 2030 C CA . GLU A 1 270 ? -20.379 -5.340 22.465 1.00 96.19 270 GLU A CA 1
ATOM 2031 C C . GLU A 1 270 ? -20.379 -5.812 21.005 1.00 96.19 270 GLU A C 1
ATOM 2033 O O . GLU A 1 270 ? -21.215 -6.633 20.626 1.00 96.19 270 GLU A O 1
ATOM 2038 N N . MET A 1 271 ? -19.420 -5.350 20.196 1.00 98.19 271 MET A N 1
ATOM 2039 C CA . MET A 1 271 ? -19.256 -5.797 18.806 1.00 98.19 271 MET A CA 1
ATOM 2040 C C . MET A 1 271 ? -18.960 -7.299 18.718 1.00 98.19 271 MET A C 1
ATOM 2042 O O . MET A 1 271 ? -19.557 -8.011 17.908 1.00 98.19 271 MET A O 1
ATOM 2046 N N . ILE A 1 272 ? -18.070 -7.800 19.576 1.00 97.06 272 ILE A N 1
ATOM 2047 C CA . ILE A 1 272 ? -17.673 -9.211 19.628 1.00 97.06 272 ILE A CA 1
ATOM 2048 C C . ILE A 1 272 ? -18.840 -10.098 20.073 1.00 97.06 272 ILE A C 1
ATOM 2050 O O . ILE A 1 272 ? -19.133 -11.102 19.421 1.00 97.06 272 ILE A O 1
ATOM 2054 N N . LEU A 1 273 ? -19.544 -9.712 21.138 1.00 94.31 273 LEU A N 1
ATOM 2055 C CA . LEU A 1 273 ? -20.679 -10.461 21.680 1.00 94.31 273 LEU A CA 1
ATOM 2056 C C . LEU A 1 273 ? -21.858 -10.505 20.703 1.00 94.31 273 LEU A C 1
ATOM 2058 O O . LEU A 1 273 ? -22.499 -11.544 20.570 1.00 94.31 273 LEU A O 1
ATOM 2062 N N . LYS A 1 274 ? -22.102 -9.416 19.962 1.00 95.94 274 LYS A N 1
ATOM 2063 C CA . LYS A 1 274 ? -23.120 -9.369 18.899 1.00 95.94 274 LYS A CA 1
ATOM 2064 C C . LYS A 1 274 ? -22.673 -10.037 17.590 1.00 95.94 274 LYS A C 1
ATOM 2066 O O . LYS A 1 274 ? -23.456 -10.078 16.645 1.00 95.94 274 LYS A O 1
ATOM 2071 N N . GLN A 1 275 ? -21.435 -10.539 17.509 1.00 96.38 275 GLN A N 1
ATOM 2072 C CA . GLN A 1 275 ? -20.817 -11.049 16.276 1.00 96.38 275 GLN A CA 1
ATOM 2073 C C . GLN A 1 275 ? -20.845 -10.031 15.122 1.00 96.38 275 GLN A C 1
ATOM 2075 O O . GLN A 1 275 ? -20.971 -10.400 13.963 1.00 96.38 275 GLN A O 1
ATOM 2080 N N . LYS A 1 276 ? -20.697 -8.738 15.426 1.00 98.19 276 LYS A N 1
ATOM 2081 C CA . LYS A 1 276 ? -20.633 -7.633 14.457 1.00 98.19 276 LYS A CA 1
ATOM 2082 C C . LYS A 1 276 ? -19.220 -7.061 14.431 1.00 98.19 276 LYS A C 1
ATOM 2084 O O . LYS A 1 276 ? -18.947 -6.018 15.011 1.00 98.19 276 LYS A O 1
ATOM 2089 N N . ARG A 1 277 ? -18.302 -7.820 13.830 1.00 98.31 277 ARG A N 1
ATOM 2090 C CA . ARG A 1 277 ? -16.843 -7.661 13.942 1.00 98.31 277 ARG A CA 1
ATOM 2091 C C . ARG A 1 277 ? -16.151 -7.190 12.657 1.00 98.31 277 ARG A C 1
ATOM 2093 O O . ARG A 1 277 ? -14.942 -6.995 12.682 1.00 98.31 277 ARG A O 1
ATOM 2100 N N . ALA A 1 278 ? -16.875 -7.028 11.551 1.00 98.75 278 ALA A N 1
ATOM 2101 C CA . ALA A 1 278 ? -16.352 -6.514 10.285 1.00 98.75 278 ALA A CA 1
ATOM 2102 C C . ALA A 1 278 ? -16.918 -5.111 10.013 1.00 98.75 278 ALA A C 1
ATOM 2104 O O . ALA A 1 278 ? -18.130 -4.949 9.879 1.00 98.75 278 ALA A O 1
ATOM 2105 N N . VAL A 1 279 ? -16.051 -4.098 9.959 1.00 98.75 279 VAL A N 1
ATOM 2106 C CA . VAL A 1 279 ? -16.428 -2.680 9.818 1.00 98.75 279 VAL A CA 1
ATOM 2107 C C . VAL A 1 279 ? -15.978 -2.186 8.446 1.00 98.75 279 VAL A C 1
ATOM 2109 O O . VAL A 1 279 ? -14.784 -2.221 8.166 1.00 98.75 279 VAL A O 1
ATOM 2112 N N . PHE A 1 280 ? -16.903 -1.736 7.595 1.00 98.56 280 PHE A N 1
ATOM 2113 C CA . PHE A 1 280 ? -16.601 -1.334 6.216 1.00 98.56 280 PHE A CA 1
ATOM 2114 C C . PHE A 1 280 ? -16.782 0.168 5.998 1.00 98.56 280 PHE A C 1
ATOM 2116 O O . PHE A 1 280 ? -17.867 0.704 6.223 1.00 98.56 280 PHE A O 1
ATOM 2123 N N . PHE A 1 281 ? -15.731 0.811 5.493 1.00 98.25 281 PHE A N 1
ATOM 2124 C CA . PHE A 1 281 ? -15.748 2.172 4.967 1.00 98.25 281 PHE A CA 1
ATOM 2125 C C . PHE A 1 281 ? -15.419 2.159 3.472 1.00 98.25 281 PHE A C 1
ATOM 2127 O O . PHE A 1 281 ? -14.618 1.340 3.020 1.00 98.25 281 PHE A O 1
ATOM 2134 N N . MET A 1 282 ? -16.007 3.083 2.720 1.00 96.75 282 MET A N 1
ATOM 2135 C CA . MET A 1 282 ? -15.733 3.300 1.300 1.00 96.75 282 MET A CA 1
ATOM 2136 C C . MET A 1 282 ? -15.526 4.792 1.045 1.00 96.75 282 MET A C 1
ATOM 2138 O O . MET A 1 282 ? -16.343 5.606 1.476 1.00 96.75 282 MET A O 1
ATOM 2142 N N . ASP A 1 283 ? -14.433 5.146 0.371 1.00 90.88 283 ASP A N 1
ATOM 2143 C CA . ASP A 1 283 ? -14.045 6.541 0.134 1.00 90.88 283 ASP A CA 1
ATOM 2144 C C . ASP A 1 283 ? -15.024 7.295 -0.780 1.00 90.88 283 ASP A C 1
ATOM 2146 O O . ASP A 1 283 ? -15.361 8.445 -0.503 1.00 90.88 283 ASP A O 1
ATOM 2150 N N . TYR A 1 284 ? -15.524 6.645 -1.833 1.00 89.50 284 TYR A N 1
ATOM 2151 C CA . TYR A 1 284 ? -16.402 7.258 -2.827 1.00 89.50 284 TYR A CA 1
ATOM 2152 C C . TYR A 1 284 ? -17.557 6.352 -3.246 1.00 89.50 284 TYR A C 1
ATOM 2154 O O . TYR A 1 284 ? -17.420 5.135 -3.330 1.00 89.50 284 TYR A O 1
ATOM 2162 N N . GLN A 1 285 ? -18.687 6.974 -3.601 1.00 91.81 285 GLN A N 1
ATOM 2163 C CA . GLN A 1 285 ? -19.910 6.310 -4.083 1.00 91.81 285 GLN A CA 1
ATOM 2164 C C . GLN A 1 285 ? -20.616 5.412 -3.052 1.00 91.81 285 GLN A C 1
ATOM 2166 O O . GLN A 1 285 ? -21.528 4.669 -3.412 1.00 91.81 285 GLN A O 1
ATOM 2171 N N . ALA A 1 286 ? -20.265 5.492 -1.765 1.00 91.56 286 ALA A N 1
ATOM 2172 C CA . ALA A 1 286 ? -21.016 4.798 -0.724 1.00 91.56 286 ALA A CA 1
ATOM 2173 C C . ALA A 1 286 ? -22.494 5.235 -0.736 1.00 91.56 286 ALA A C 1
ATOM 2175 O O . ALA A 1 286 ? -22.810 6.408 -0.920 1.00 91.56 286 ALA A O 1
ATOM 2176 N N . ASN A 1 287 ? -23.418 4.306 -0.501 1.00 89.38 287 ASN A N 1
ATOM 2177 C CA . ASN A 1 287 ? -24.841 4.621 -0.397 1.00 89.38 287 ASN A CA 1
ATOM 2178 C C . ASN A 1 287 ? -25.420 3.944 0.843 1.00 89.38 287 ASN A C 1
ATOM 2180 O O . ASN A 1 287 ? -25.935 2.832 0.771 1.00 89.38 287 ASN A O 1
ATOM 2184 N N . GLN A 1 288 ? -25.359 4.640 1.979 1.00 87.06 288 GLN A N 1
ATOM 2185 C CA . GLN A 1 288 ? -25.840 4.129 3.267 1.00 87.06 288 GLN A CA 1
ATOM 2186 C C . GLN A 1 288 ? -27.371 4.051 3.378 1.00 87.06 288 GLN A C 1
ATOM 2188 O O . GLN A 1 288 ? -27.885 3.560 4.377 1.00 87.06 288 GLN A O 1
ATOM 2193 N N . THR A 1 289 ? -28.118 4.513 2.371 1.00 84.94 289 THR A N 1
ATOM 2194 C CA . THR A 1 289 ? -29.569 4.274 2.314 1.00 84.94 289 THR A CA 1
ATOM 2195 C C . THR A 1 289 ? -29.867 2.915 1.681 1.00 84.94 289 THR A C 1
ATOM 2197 O O . THR A 1 289 ? -30.718 2.185 2.177 1.00 84.94 289 THR A O 1
ATOM 2200 N N . ALA A 1 290 ? -29.145 2.553 0.614 1.00 88.12 290 ALA A N 1
ATOM 2201 C CA . ALA A 1 290 ? -29.278 1.253 -0.049 1.00 88.12 290 ALA A CA 1
ATOM 2202 C C . ALA A 1 290 ? -28.534 0.133 0.701 1.00 88.12 290 ALA A C 1
ATOM 2204 O O . ALA A 1 290 ? -29.062 -0.963 0.871 1.00 88.12 290 ALA A O 1
ATOM 2205 N N . HIS A 1 291 ? -27.332 0.434 1.204 1.00 92.94 291 HIS A N 1
ATOM 2206 C CA . HIS A 1 291 ? -26.449 -0.490 1.918 1.00 92.94 291 HIS A CA 1
ATOM 2207 C C . HIS A 1 291 ? -26.013 0.121 3.256 1.00 92.94 291 HIS A C 1
ATOM 2209 O O . HIS A 1 291 ? -24.892 0.617 3.360 1.00 92.94 291 HIS A O 1
ATOM 2215 N N . PRO A 1 292 ? -26.864 0.096 4.302 1.00 92.56 292 PRO A N 1
ATOM 2216 C CA . PRO A 1 292 ? -26.615 0.811 5.563 1.00 92.56 292 PRO A CA 1
ATOM 2217 C C . PRO A 1 292 ? -25.285 0.499 6.255 1.00 92.56 292 PRO A C 1
ATOM 2219 O O . PRO A 1 292 ? -24.718 1.350 6.937 1.00 92.56 292 PRO A O 1
ATOM 2222 N N . TRP A 1 293 ? -24.775 -0.715 6.063 1.00 95.44 293 TRP A N 1
ATOM 2223 C CA . TRP A 1 293 ? -23.519 -1.190 6.632 1.00 95.44 293 TRP A CA 1
ATOM 2224 C C . TRP A 1 293 ? -22.260 -0.695 5.905 1.00 95.44 293 TRP A C 1
ATOM 2226 O O . TRP A 1 293 ? -21.177 -0.721 6.489 1.00 95.44 293 TRP A O 1
ATOM 2236 N N . LEU A 1 294 ? -22.380 -0.273 4.643 1.00 96.25 294 LEU A N 1
ATOM 2237 C CA . LEU A 1 294 ? -21.263 0.202 3.830 1.00 96.25 294 LEU A CA 1
ATOM 2238 C C . LEU A 1 294 ? -21.125 1.712 4.019 1.00 96.25 294 LEU A C 1
ATOM 2240 O O . LEU A 1 294 ? -21.778 2.503 3.337 1.00 96.25 294 LEU A O 1
ATOM 2244 N N . MET A 1 295 ? -20.316 2.104 5.000 1.00 95.44 295 MET A N 1
ATOM 2245 C CA . MET A 1 295 ? -20.260 3.488 5.455 1.00 95.44 295 MET A CA 1
ATOM 2246 C C . MET A 1 295 ? -19.477 4.383 4.496 1.00 95.44 295 MET A C 1
ATOM 2248 O O . MET A 1 295 ? -18.388 4.020 4.053 1.00 95.44 295 MET A O 1
ATOM 2252 N N . ASP A 1 296 ? -20.001 5.582 4.236 1.00 95.00 296 ASP A N 1
ATOM 2253 C CA . ASP A 1 296 ? -19.244 6.643 3.577 1.00 95.00 296 ASP A CA 1
ATOM 2254 C C . ASP A 1 296 ? -18.079 7.034 4.479 1.00 95.00 296 ASP A C 1
ATOM 2256 O O . ASP A 1 296 ? -18.288 7.499 5.605 1.00 95.00 296 ASP A O 1
ATOM 2260 N N . GLN A 1 297 ? -16.854 6.816 4.003 1.00 95.44 297 GLN A N 1
ATOM 2261 C CA . GLN A 1 297 ? -15.660 7.021 4.805 1.00 95.44 297 GLN A CA 1
ATOM 2262 C C . GLN A 1 297 ? -15.617 8.447 5.339 1.00 95.44 297 GLN A C 1
ATOM 2264 O O . GLN A 1 297 ? -15.473 8.624 6.540 1.00 95.44 297 GLN A O 1
ATOM 2269 N N . PHE A 1 298 ? -15.784 9.460 4.488 1.00 94.25 298 PHE A N 1
ATOM 2270 C CA . PHE A 1 298 ? -15.546 10.851 4.873 1.00 94.25 298 PHE A CA 1
ATOM 2271 C C . PHE A 1 298 ? -16.602 11.420 5.820 1.00 94.25 298 PHE A C 1
ATOM 2273 O O . PHE A 1 298 ? -16.314 12.371 6.552 1.00 94.25 298 PHE A O 1
ATOM 2280 N N . SER A 1 299 ? -17.782 10.804 5.899 1.00 91.44 299 SER A N 1
ATOM 2281 C CA . SER A 1 299 ? -18.771 11.076 6.944 1.00 91.44 299 SER A CA 1
ATOM 2282 C C . SER A 1 299 ? -18.353 10.577 8.338 1.00 91.44 299 SER A C 1
ATOM 2284 O O . SER A 1 299 ? -18.793 11.145 9.338 1.00 91.44 299 SER A O 1
ATOM 2286 N N . GLN A 1 300 ? -17.474 9.569 8.418 1.00 93.62 300 GLN A N 1
ATOM 2287 C CA . GLN A 1 300 ? -17.080 8.886 9.663 1.00 93.62 300 GLN A CA 1
ATOM 2288 C C . GLN A 1 300 ? -15.609 9.105 10.055 1.00 93.62 300 GLN A C 1
ATOM 2290 O O . GLN A 1 300 ? -15.279 9.147 11.241 1.00 93.62 300 GLN A O 1
ATOM 2295 N N . VAL A 1 301 ? -14.728 9.214 9.061 1.00 96.62 301 VAL A N 1
ATOM 2296 C CA . VAL A 1 301 ? -13.266 9.191 9.137 1.00 96.62 301 VAL A CA 1
ATOM 2297 C C . VAL A 1 301 ? -12.708 10.253 8.189 1.00 96.62 301 VAL A C 1
ATOM 2299 O O . VAL A 1 301 ? -12.850 10.139 6.974 1.00 96.62 301 VAL A O 1
ATOM 2302 N N . TRP A 1 302 ? -12.045 11.275 8.726 1.00 96.69 302 TRP A N 1
ATOM 2303 C CA . TRP A 1 302 ? -11.258 12.205 7.907 1.00 96.69 302 TRP A CA 1
ATOM 2304 C C . TRP A 1 302 ? -9.789 11.771 7.845 1.00 96.69 302 TRP A C 1
ATOM 2306 O O . TRP A 1 302 ? -9.344 10.945 8.640 1.00 96.69 302 TRP A O 1
ATOM 2316 N N . GLU A 1 303 ? -9.023 12.308 6.902 1.00 96.69 303 GLU A N 1
ATOM 2317 C CA . GLU A 1 303 ? -7.614 11.952 6.722 1.00 96.69 303 GLU A CA 1
ATOM 2318 C C . GLU A 1 303 ? -6.687 13.169 6.737 1.00 96.69 303 GLU A C 1
ATOM 2320 O O . GLU A 1 303 ? -7.041 14.261 6.262 1.00 96.69 303 GLU A O 1
ATOM 2325 N N . THR A 1 304 ? -5.469 12.948 7.237 1.00 97.19 304 THR A N 1
ATOM 2326 C CA . THR A 1 304 ? -4.319 13.829 6.989 1.00 97.19 304 THR A CA 1
ATOM 2327 C C . THR A 1 304 ? -3.917 13.799 5.502 1.00 97.19 304 THR A C 1
ATOM 2329 O O . THR A 1 304 ? -4.544 13.061 4.735 1.00 97.19 304 THR A O 1
ATOM 2332 N N . PRO A 1 305 ? -2.922 14.582 5.029 1.00 95.75 305 PRO A N 1
ATOM 2333 C CA . PRO A 1 305 ? -2.618 14.657 3.603 1.00 95.75 305 PRO A CA 1
ATOM 2334 C C . PRO A 1 305 ? -2.479 13.295 2.920 1.00 95.75 305 PRO A C 1
ATOM 2336 O O . PRO A 1 305 ? -1.715 12.438 3.355 1.00 95.75 305 PRO A O 1
ATOM 2339 N N . PHE A 1 306 ? -3.264 13.107 1.865 1.00 90.56 306 PHE A N 1
ATOM 2340 C CA . PHE A 1 306 ? -3.343 11.887 1.079 1.00 90.56 306 PHE A CA 1
ATOM 2341 C C . PHE A 1 306 ? -2.107 11.713 0.205 1.00 90.56 306 PHE A C 1
ATOM 2343 O O . PHE A 1 306 ? -1.592 12.685 -0.350 1.00 90.56 306 PHE A O 1
ATOM 2350 N N . SER A 1 307 ? -1.662 10.460 0.079 1.00 88.12 307 SER A N 1
ATOM 2351 C CA . SER A 1 307 ? -0.451 10.070 -0.649 1.00 88.12 307 SER A CA 1
ATOM 2352 C C . SER A 1 307 ? 0.736 11.001 -0.356 1.00 88.12 307 SER A C 1
ATOM 2354 O O . SER A 1 307 ? 1.266 11.646 -1.267 1.00 88.12 307 SER A O 1
ATOM 2356 N N . PRO A 1 308 ? 1.144 11.115 0.923 1.00 91.00 308 PRO A N 1
ATOM 2357 C CA . PRO A 1 308 ? 2.108 12.116 1.353 1.00 91.00 308 PRO A CA 1
ATOM 2358 C C . PRO A 1 308 ? 3.449 11.910 0.646 1.00 91.00 308 PRO A C 1
ATOM 2360 O O . PRO A 1 308 ? 3.990 10.808 0.637 1.00 91.00 308 PRO A O 1
ATOM 2363 N N . THR A 1 309 ? 3.997 12.978 0.072 1.00 89.12 309 THR A N 1
ATOM 2364 C CA . THR A 1 309 ? 5.392 13.053 -0.408 1.00 89.12 309 THR A CA 1
ATOM 2365 C C . THR A 1 309 ? 6.264 13.912 0.510 1.00 89.12 309 THR A C 1
ATOM 2367 O O . THR A 1 309 ? 7.478 13.979 0.334 1.00 89.12 309 THR A O 1
ATOM 2370 N N . ASP A 1 310 ? 5.635 14.608 1.460 1.00 92.12 310 ASP A N 1
ATOM 2371 C CA . ASP A 1 310 ? 6.294 15.413 2.481 1.00 92.12 310 ASP A CA 1
ATOM 2372 C C . ASP A 1 310 ? 6.703 14.507 3.656 1.00 92.12 310 ASP A C 1
ATOM 2374 O O . ASP A 1 310 ? 5.822 13.951 4.320 1.00 92.12 310 ASP A O 1
ATOM 2378 N N . PRO A 1 311 ? 8.011 14.346 3.937 1.00 92.25 311 PRO A N 1
ATOM 2379 C CA . PRO A 1 311 ? 8.488 13.504 5.029 1.00 92.25 311 PRO A CA 1
ATOM 2380 C C . PRO A 1 311 ? 8.167 14.051 6.428 1.00 92.25 311 PRO A C 1
ATOM 2382 O O . PRO A 1 311 ? 8.464 13.363 7.400 1.00 92.25 311 PRO A O 1
ATOM 2385 N N . ALA A 1 312 ? 7.611 15.262 6.547 1.00 93.00 312 ALA A N 1
ATOM 2386 C CA . ALA A 1 312 ? 7.174 15.828 7.821 1.00 93.00 312 ALA A CA 1
ATOM 2387 C C . ALA A 1 312 ? 5.786 15.337 8.268 1.00 93.00 312 ALA A C 1
ATOM 2389 O O . ALA A 1 312 ? 5.442 15.512 9.429 1.00 93.00 312 ALA A O 1
ATOM 2390 N N . PHE A 1 313 ? 4.988 14.742 7.369 1.00 97.06 313 PHE A N 1
ATOM 2391 C CA . PHE A 1 313 ? 3.650 14.211 7.669 1.00 97.06 313 PHE A CA 1
ATOM 2392 C C . PHE A 1 313 ? 2.751 15.154 8.499 1.00 97.06 313 PHE A C 1
ATOM 2394 O O . PHE A 1 313 ? 2.279 14.786 9.578 1.00 97.06 313 PHE A O 1
ATOM 2401 N N . PRO A 1 314 ? 2.464 16.375 8.012 1.00 95.38 314 PRO A N 1
ATOM 2402 C CA . PRO A 1 314 ? 1.763 17.372 8.814 1.00 95.38 314 PRO A CA 1
ATOM 2403 C C . PRO A 1 314 ? 0.375 16.879 9.239 1.00 95.38 314 PRO A C 1
ATOM 2405 O O . PRO A 1 314 ? -0.431 16.451 8.403 1.00 95.38 314 PRO A O 1
ATOM 2408 N N . CYS A 1 315 ? 0.046 17.012 10.529 1.00 94.88 315 CYS A N 1
ATOM 2409 C CA . CYS A 1 315 ? -1.222 16.515 11.070 1.00 94.88 315 CYS A CA 1
ATOM 2410 C C . CYS A 1 315 ? -2.413 17.461 10.821 1.00 94.88 315 CYS A C 1
ATOM 2412 O O . CYS A 1 315 ? -3.139 17.880 11.730 1.00 94.88 315 CYS A O 1
ATOM 2414 N N . THR A 1 316 ? -2.624 17.814 9.555 1.00 94.50 316 THR A N 1
ATOM 2415 C CA . THR A 1 316 ? -3.688 18.716 9.101 1.00 94.50 316 THR A CA 1
ATOM 2416 C C . THR A 1 316 ? -4.807 17.943 8.421 1.00 94.50 316 THR A C 1
ATOM 2418 O O . THR A 1 316 ? -4.548 17.019 7.665 1.00 94.50 316 THR A O 1
ATOM 2421 N N . GLN A 1 317 ? -6.060 18.320 8.660 1.00 94.19 317 GLN A N 1
ATOM 2422 C CA . GLN A 1 317 ? -7.202 17.743 7.946 1.00 94.19 317 GLN A CA 1
ATOM 2423 C C . GLN A 1 317 ? -7.132 18.096 6.446 1.00 94.19 317 GLN A C 1
ATOM 2425 O O . GLN A 1 317 ? -7.052 19.277 6.099 1.00 94.19 317 GLN A O 1
ATOM 2430 N N . GLN A 1 318 ? -7.160 17.094 5.560 1.00 91.75 318 GLN A N 1
ATOM 2431 C CA . GLN A 1 318 ? -7.155 17.305 4.105 1.00 91.75 318 GLN A CA 1
ATOM 2432 C C . GLN A 1 318 ? -8.392 16.712 3.421 1.00 91.75 318 GLN A C 1
ATOM 2434 O O . GLN A 1 318 ? -8.968 17.363 2.547 1.00 91.75 318 GLN A O 1
ATOM 2439 N N . ARG A 1 319 ? -8.806 15.496 3.802 1.00 92.31 319 ARG A N 1
ATOM 2440 C CA . ARG A 1 319 ? -9.957 14.808 3.194 1.00 92.31 319 ARG A CA 1
ATOM 2441 C C . ARG A 1 319 ? -11.023 14.511 4.252 1.00 92.31 319 ARG A C 1
ATOM 2443 O O . ARG A 1 319 ? -10.684 13.890 5.256 1.00 92.31 319 ARG A O 1
ATOM 2450 N N . PRO A 1 320 ? -12.290 14.919 4.060 1.00 91.75 320 PRO A N 1
ATOM 2451 C CA . PRO A 1 320 ? -12.803 15.696 2.931 1.00 91.75 320 PRO A CA 1
ATOM 2452 C C . PRO A 1 320 ? -12.318 17.163 2.954 1.00 91.75 320 PRO A C 1
ATOM 2454 O O . PRO A 1 320 ? -12.045 17.706 4.030 1.00 91.75 320 PRO A O 1
ATOM 2457 N N . PRO A 1 321 ? -12.220 17.829 1.787 1.00 86.62 321 PRO A N 1
ATOM 2458 C CA . PRO A 1 321 ? -11.885 19.246 1.720 1.00 86.62 321 PRO A CA 1
ATOM 2459 C C . PRO A 1 321 ? -12.977 20.088 2.391 1.00 86.62 321 PRO A C 1
ATOM 2461 O O . PRO A 1 321 ? -14.161 19.790 2.278 1.00 86.62 321 PRO A O 1
ATOM 2464 N N . GLY A 1 322 ? -12.584 21.161 3.081 1.00 85.81 322 GLY A N 1
ATOM 2465 C CA . GLY A 1 322 ? -13.529 22.098 3.703 1.00 85.81 322 GLY A CA 1
ATOM 2466 C C . GLY A 1 322 ? -14.140 21.647 5.036 1.00 85.81 322 GLY A C 1
ATOM 2467 O O . GLY A 1 322 ? -14.899 22.414 5.624 1.00 85.81 322 GLY A O 1
ATOM 2468 N N . LEU A 1 323 ? -13.781 20.466 5.558 1.00 90.31 323 LEU A N 1
ATOM 2469 C CA . LEU A 1 323 ? -14.250 19.999 6.867 1.00 90.31 323 LEU A CA 1
ATOM 2470 C C . LEU A 1 323 ? -13.936 21.028 7.964 1.00 90.31 323 LEU A C 1
ATOM 2472 O O . LEU A 1 323 ? -12.812 21.516 8.061 1.00 90.31 323 LEU A O 1
ATOM 2476 N N . SER A 1 324 ? -14.896 21.361 8.826 1.00 91.94 324 SER A N 1
ATOM 2477 C CA . SER A 1 324 ? -14.624 22.277 9.937 1.00 91.94 324 SER A CA 1
ATOM 2478 C C . SER A 1 324 ? -13.804 21.583 11.036 1.00 91.94 324 SER A C 1
ATOM 2480 O O . SER A 1 324 ? -13.953 20.386 11.282 1.00 91.94 324 SER A O 1
ATOM 2482 N N . LYS A 1 325 ? -12.971 22.334 11.775 1.00 92.38 325 LYS A N 1
ATOM 2483 C CA . LYS A 1 325 ? -12.234 21.774 12.928 1.00 92.38 325 LYS A CA 1
ATOM 2484 C C . LYS A 1 325 ? -13.164 21.207 14.008 1.00 92.38 325 LYS A C 1
ATOM 2486 O O . LYS A 1 325 ? -12.762 20.311 14.745 1.00 92.38 325 LYS A O 1
ATOM 2491 N N . ALA A 1 326 ? -14.374 21.754 14.141 1.00 91.31 326 ALA A N 1
ATOM 2492 C CA . ALA A 1 326 ? -15.362 21.268 15.099 1.00 91.31 326 ALA A CA 1
ATOM 2493 C C . ALA A 1 326 ? -15.880 19.881 14.691 1.00 91.31 326 ALA A C 1
ATOM 2495 O O . ALA A 1 326 ? -15.891 18.968 15.515 1.00 91.31 326 ALA A O 1
ATOM 2496 N N . ASP A 1 327 ? -16.204 19.699 13.410 1.00 90.44 327 ASP A N 1
ATOM 2497 C CA . ASP A 1 327 ? -16.667 18.413 12.883 1.00 90.44 327 ASP A CA 1
ATOM 2498 C C . ASP A 1 327 ? -15.547 17.370 12.870 1.00 90.44 327 ASP A C 1
ATOM 2500 O O . ASP A 1 327 ? -15.769 16.222 13.250 1.00 90.44 327 ASP A O 1
ATOM 2504 N N . ALA A 1 328 ? -14.320 17.771 12.522 1.00 93.25 328 ALA A N 1
ATOM 2505 C CA . ALA A 1 328 ? -13.143 16.903 12.563 1.00 93.25 328 ALA A CA 1
ATOM 2506 C C . ALA A 1 328 ? -12.859 16.352 13.971 1.00 93.25 328 ALA A C 1
ATOM 2508 O O . ALA A 1 328 ? -12.464 15.194 14.129 1.00 93.25 328 ALA A O 1
ATOM 2509 N N . LYS A 1 329 ? -13.114 17.145 15.021 1.00 93.50 329 LYS A N 1
ATOM 2510 C CA . LYS A 1 329 ? -13.008 16.681 16.413 1.00 93.50 329 LYS A CA 1
ATOM 2511 C C . LYS A 1 329 ? -14.068 15.646 16.788 1.00 93.50 329 LYS A C 1
ATOM 2513 O O . LYS A 1 329 ? -13.839 14.891 17.726 1.00 93.50 329 LYS A O 1
ATOM 2518 N N . ASN A 1 330 ? -15.189 15.598 16.071 1.00 92.19 330 ASN A N 1
ATOM 2519 C CA . ASN A 1 330 ? -16.313 14.713 16.367 1.00 92.19 330 ASN A CA 1
ATOM 2520 C C . ASN A 1 330 ? -16.366 13.439 15.497 1.00 92.19 330 ASN A C 1
ATOM 2522 O O . ASN A 1 330 ? -17.244 12.601 15.695 1.00 92.19 330 ASN A O 1
ATOM 2526 N N . ARG A 1 331 ? -15.435 13.272 14.551 1.00 94.19 331 ARG A N 1
ATOM 2527 C CA . ARG A 1 331 ? -15.312 12.107 13.648 1.00 94.19 331 ARG A CA 1
ATOM 2528 C C . ARG A 1 331 ? -14.048 11.327 13.957 1.00 94.19 331 ARG A C 1
ATOM 2530 O O . ARG A 1 331 ? -13.125 11.909 14.494 1.00 94.19 331 ARG A O 1
ATOM 2537 N N . MET A 1 332 ? -13.942 10.052 13.603 1.00 98.06 332 MET A N 1
ATOM 2538 C CA . MET A 1 332 ? -12.644 9.361 13.642 1.00 98.06 332 MET A CA 1
ATOM 2539 C C . MET A 1 332 ? -11.683 9.947 12.597 1.00 98.06 332 MET A C 1
ATOM 2541 O O . MET A 1 332 ? -12.089 10.755 11.761 1.00 98.06 332 MET A O 1
ATOM 2545 N N . TYR A 1 333 ? -10.405 9.569 12.647 1.00 98.25 333 TYR A N 1
ATOM 2546 C CA . TYR A 1 333 ? -9.457 9.996 11.618 1.00 98.25 333 TYR A CA 1
ATOM 2547 C C . TYR A 1 333 ? -8.290 9.046 11.394 1.00 98.25 333 TYR A C 1
ATOM 2549 O O . TYR A 1 333 ? -7.893 8.294 12.288 1.00 98.25 333 TYR A O 1
ATOM 2557 N N . MET A 1 334 ? -7.752 9.114 10.180 1.00 98.62 334 MET A N 1
ATOM 2558 C CA . MET A 1 334 ? -6.601 8.352 9.724 1.00 98.62 334 MET A CA 1
ATOM 2559 C C . MET A 1 334 ? -5.398 9.270 9.514 1.00 98.62 334 MET A C 1
ATOM 2561 O O . MET A 1 334 ? -5.486 10.299 8.842 1.00 98.62 334 MET A O 1
ATOM 2565 N N . ALA A 1 335 ? -4.270 8.867 10.087 1.00 98.31 335 ALA A N 1
ATOM 2566 C CA . ALA A 1 335 ? -2.966 9.441 9.816 1.00 98.31 335 ALA A CA 1
ATOM 2567 C C . ALA A 1 335 ? -2.341 8.688 8.634 1.00 98.31 335 ALA A C 1
ATOM 2569 O O . ALA A 1 335 ? -1.922 7.538 8.779 1.00 98.31 335 ALA A O 1
ATOM 2570 N N . ASN A 1 336 ? -2.317 9.330 7.467 1.00 98.12 336 ASN A N 1
ATOM 2571 C CA . ASN A 1 336 ? -1.605 8.857 6.283 1.00 98.12 336 ASN A CA 1
ATOM 2572 C C . ASN A 1 336 ? -0.092 8.985 6.525 1.00 98.12 336 ASN A C 1
ATOM 2574 O O . ASN A 1 336 ? 0.459 10.077 6.395 1.00 98.12 336 ASN A O 1
ATOM 2578 N N . HIS A 1 337 ? 0.559 7.879 6.899 1.00 98.00 337 HIS A N 1
ATOM 2579 C CA . HIS A 1 337 ? 1.991 7.785 7.217 1.00 98.00 337 HIS A CA 1
ATOM 2580 C C . HIS A 1 337 ? 2.730 6.830 6.260 1.00 98.00 337 HIS A C 1
ATOM 2582 O O . HIS A 1 337 ? 3.589 6.031 6.626 1.00 98.00 337 HIS A O 1
ATOM 2588 N N . ASN A 1 338 ? 2.350 6.885 4.990 1.00 94.75 338 ASN A N 1
ATOM 2589 C CA . ASN A 1 338 ? 2.843 6.063 3.892 1.00 94.75 338 ASN A CA 1
ATOM 2590 C C . ASN A 1 338 ? 3.636 6.946 2.914 1.00 94.75 338 ASN A C 1
ATOM 2592 O O . ASN A 1 338 ? 3.093 7.400 1.909 1.00 94.75 338 ASN A O 1
ATOM 2596 N N . LEU A 1 339 ? 4.894 7.277 3.249 1.00 93.62 339 LEU A N 1
ATOM 2597 C CA . LEU A 1 339 ? 5.708 8.216 2.461 1.00 93.62 339 LEU A CA 1
ATOM 2598 C C . LEU A 1 339 ? 5.885 7.722 1.025 1.00 93.62 339 LEU A C 1
ATOM 2600 O O . LEU A 1 339 ? 6.457 6.659 0.788 1.00 93.62 339 LEU A O 1
ATOM 2604 N N . ASN A 1 340 ? 5.485 8.547 0.067 1.00 83.50 340 ASN A N 1
ATOM 2605 C CA . ASN A 1 340 ? 5.600 8.260 -1.349 1.00 83.50 340 ASN A CA 1
ATOM 2606 C C . ASN A 1 340 ? 6.804 8.976 -1.956 1.00 83.50 340 ASN A C 1
ATOM 2608 O O . ASN A 1 340 ? 7.081 10.144 -1.678 1.00 83.50 340 ASN A O 1
ATOM 2612 N N . LEU A 1 341 ? 7.487 8.279 -2.854 1.00 79.56 341 LEU A N 1
ATOM 2613 C CA . LEU A 1 341 ? 8.429 8.860 -3.788 1.00 79.56 341 LEU A CA 1
ATOM 2614 C C . LEU A 1 341 ? 7.710 9.111 -5.115 1.00 79.56 341 LEU A C 1
ATOM 2616 O O . LEU A 1 341 ? 7.173 8.190 -5.732 1.00 79.56 341 LEU A O 1
ATOM 2620 N N . GLN A 1 342 ? 7.728 10.365 -5.563 1.00 70.38 342 GLN A N 1
ATOM 2621 C CA . GLN A 1 342 ? 7.232 10.738 -6.880 1.00 70.38 342 GLN A CA 1
ATOM 2622 C C . GLN A 1 342 ? 8.256 10.366 -7.950 1.00 70.38 342 GLN A C 1
ATOM 2624 O O . GLN A 1 342 ? 9.329 10.963 -8.050 1.00 70.38 342 GLN A O 1
ATOM 2629 N N . LEU A 1 343 ? 7.894 9.403 -8.789 1.00 57.69 343 LEU A N 1
ATOM 2630 C CA . LEU A 1 343 ? 8.617 9.075 -10.005 1.00 57.69 343 LEU A CA 1
ATOM 2631 C C . LEU A 1 343 ? 7.997 9.848 -11.166 1.00 57.69 343 LEU A C 1
ATOM 2633 O O . LEU A 1 343 ? 6.862 9.589 -11.566 1.00 57.69 343 LEU A O 1
ATOM 2637 N N . ASN A 1 344 ? 8.754 10.807 -11.694 1.00 51.19 344 ASN A N 1
ATOM 2638 C CA . ASN A 1 344 ? 8.410 11.545 -12.904 1.00 51.19 344 ASN A CA 1
ATOM 2639 C C . ASN A 1 344 ? 9.273 11.017 -14.052 1.00 51.19 344 ASN A C 1
ATOM 2641 O O . ASN A 1 344 ? 10.490 11.201 -14.068 1.00 51.19 344 ASN A O 1
ATOM 2645 N N . LEU A 1 345 ? 8.642 10.326 -14.999 1.00 41.03 345 LEU A N 1
ATOM 2646 C CA . LEU A 1 345 ? 9.289 9.632 -16.108 1.00 41.03 345 LEU A CA 1
ATOM 2647 C C . LEU A 1 345 ? 8.625 10.054 -17.429 1.00 41.03 345 LEU A C 1
ATOM 2649 O O . LEU A 1 345 ? 7.735 9.381 -17.951 1.00 41.03 345 LEU A O 1
ATOM 2653 N N . GLY A 1 346 ? 9.042 11.200 -17.973 1.00 49.91 346 GLY A N 1
ATOM 2654 C CA . GLY A 1 346 ? 8.412 11.785 -19.162 1.00 49.91 346 GLY A CA 1
ATOM 2655 C C . GLY A 1 346 ? 6.986 12.257 -18.858 1.00 49.91 346 GLY A C 1
ATOM 2656 O O . GLY A 1 346 ? 6.797 13.081 -17.971 1.00 49.91 346 GLY A O 1
ATOM 2657 N N . SER A 1 347 ? 5.984 11.739 -19.574 1.00 32.81 347 SER A N 1
ATOM 2658 C CA . SER A 1 347 ? 4.562 12.012 -19.300 1.00 32.81 347 SER A CA 1
ATOM 2659 C C . SER A 1 347 ? 3.956 11.135 -18.195 1.00 32.81 347 SER A C 1
ATOM 2661 O O . SER A 1 347 ? 2.791 11.319 -17.851 1.00 32.81 347 SER A O 1
ATOM 2663 N N . LEU A 1 348 ? 4.711 10.174 -17.649 1.00 39.22 348 LEU A N 1
ATOM 2664 C CA . LEU A 1 348 ? 4.252 9.309 -16.565 1.00 39.22 348 LEU A CA 1
ATOM 2665 C C . LEU A 1 348 ? 4.640 9.916 -15.211 1.00 39.22 348 LEU A C 1
ATOM 2667 O O . LEU A 1 348 ? 5.823 10.085 -14.921 1.00 39.22 348 LEU A O 1
ATOM 2671 N N . SER A 1 349 ? 3.638 10.197 -14.383 1.00 51.78 349 SER A N 1
ATOM 2672 C CA . SER A 1 349 ? 3.787 10.547 -12.970 1.00 51.78 349 SER A CA 1
ATOM 2673 C C . SER A 1 349 ? 3.217 9.397 -12.140 1.00 51.78 349 SER A C 1
ATOM 2675 O O . SER A 1 349 ? 2.047 9.052 -12.299 1.00 51.78 349 SER A O 1
ATOM 2677 N N . MET A 1 350 ? 4.047 8.755 -11.313 1.00 62.34 350 MET A N 1
ATOM 2678 C CA . MET A 1 350 ? 3.644 7.638 -10.451 1.00 62.34 350 MET A CA 1
ATOM 2679 C C . MET A 1 350 ? 4.223 7.788 -9.046 1.00 62.34 350 MET A C 1
ATOM 2681 O O . MET A 1 350 ? 5.399 8.106 -8.882 1.00 62.34 350 MET A O 1
ATOM 2685 N N . LEU A 1 351 ? 3.399 7.502 -8.043 1.00 67.81 351 LEU A N 1
ATOM 2686 C CA . LEU A 1 351 ? 3.811 7.422 -6.648 1.00 67.81 351 LEU A CA 1
ATOM 2687 C C . LEU A 1 351 ? 4.131 5.969 -6.296 1.00 67.81 351 LEU A C 1
ATOM 2689 O O . LEU A 1 351 ? 3.350 5.069 -6.604 1.00 67.81 351 LEU A O 1
ATOM 2693 N N . ILE A 1 352 ? 5.285 5.756 -5.668 1.00 76.12 352 ILE A N 1
ATOM 2694 C CA . ILE A 1 352 ? 5.680 4.464 -5.098 1.00 76.12 352 ILE A CA 1
ATOM 2695 C C . ILE A 1 352 ? 6.035 4.628 -3.618 1.00 76.12 352 ILE A C 1
ATOM 2697 O O . ILE A 1 352 ? 6.495 5.708 -3.238 1.00 76.12 352 ILE A O 1
ATOM 2701 N N . PRO A 1 353 ? 5.904 3.581 -2.789 1.00 81.31 353 PRO A N 1
ATOM 2702 C CA . PRO A 1 353 ? 6.381 3.618 -1.411 1.00 81.31 353 PRO A CA 1
ATOM 2703 C C . PRO A 1 353 ? 7.872 3.950 -1.333 1.00 81.31 353 PRO A C 1
ATOM 2705 O O . PRO A 1 353 ? 8.697 3.372 -2.048 1.00 81.31 353 PRO A O 1
ATOM 2708 N N . ASN A 1 354 ? 8.246 4.856 -0.434 1.00 85.19 354 ASN A N 1
ATOM 2709 C CA . ASN A 1 354 ? 9.641 5.184 -0.167 1.00 85.19 354 ASN A CA 1
ATOM 2710 C C . ASN A 1 354 ? 10.277 4.124 0.746 1.00 85.19 354 ASN A C 1
ATOM 2712 O O . ASN A 1 354 ? 10.541 4.355 1.927 1.00 85.19 354 ASN A O 1
ATOM 2716 N N . SER A 1 355 ? 10.540 2.944 0.180 1.00 86.44 355 SER A N 1
ATOM 2717 C CA . SER A 1 355 ? 11.055 1.794 0.927 1.00 86.44 355 SER A CA 1
ATOM 2718 C C . SER A 1 355 ? 12.443 2.028 1.544 1.00 86.44 355 SER A C 1
ATOM 2720 O O . SER A 1 355 ? 12.822 1.344 2.489 1.00 86.44 355 SER A O 1
ATOM 2722 N N . ALA A 1 356 ? 13.214 2.990 1.025 1.00 84.19 356 ALA A N 1
ATOM 2723 C CA . ALA A 1 356 ? 14.558 3.307 1.510 1.00 84.19 356 ALA A CA 1
ATOM 2724 C C . ALA A 1 356 ? 14.565 3.996 2.883 1.00 84.19 356 ALA A C 1
ATOM 2726 O O . ALA A 1 356 ? 15.595 3.999 3.550 1.00 84.19 356 ALA A O 1
ATOM 2727 N N . ARG A 1 357 ? 13.435 4.583 3.300 1.00 89.88 357 ARG A N 1
ATOM 2728 C CA . ARG A 1 357 ? 13.310 5.295 4.578 1.00 89.88 357 ARG A CA 1
ATOM 2729 C C . ARG A 1 357 ? 12.447 4.567 5.604 1.00 89.88 357 ARG A C 1
ATOM 2731 O O . ARG A 1 357 ? 12.139 5.166 6.623 1.00 89.88 357 ARG A O 1
ATOM 2738 N N . LEU A 1 358 ? 12.078 3.304 5.382 1.00 92.88 358 LEU A N 1
ATOM 2739 C CA . LEU A 1 358 ? 11.160 2.582 6.278 1.00 92.88 358 LEU A CA 1
ATOM 2740 C C . LEU A 1 358 ? 11.653 2.514 7.726 1.00 92.88 358 LEU A C 1
ATOM 2742 O O . LEU A 1 358 ? 10.848 2.666 8.639 1.00 92.88 358 LEU A O 1
ATOM 2746 N N . ASP A 1 359 ? 12.961 2.362 7.943 1.00 94.00 359 ASP A N 1
ATOM 2747 C CA . ASP A 1 359 ? 13.537 2.339 9.294 1.00 94.00 359 ASP A CA 1
ATOM 2748 C C . ASP A 1 359 ? 13.365 3.674 10.031 1.00 94.00 359 ASP A C 1
ATOM 2750 O O . ASP A 1 359 ? 13.276 3.686 11.256 1.00 94.00 359 ASP A O 1
ATOM 2754 N N . GLU A 1 360 ? 13.266 4.783 9.292 1.00 96.06 360 GLU A N 1
ATOM 2755 C CA . GLU A 1 360 ? 13.035 6.129 9.818 1.00 96.06 360 GLU A CA 1
ATOM 2756 C C . GLU A 1 360 ? 11.535 6.445 9.899 1.00 96.06 360 GLU A C 1
ATOM 2758 O O . GLU A 1 360 ? 11.047 6.862 10.949 1.00 96.06 360 GLU A O 1
ATOM 2763 N N . THR A 1 361 ? 10.776 6.210 8.821 1.00 97.38 361 THR A N 1
ATOM 2764 C CA . THR A 1 361 ? 9.344 6.529 8.763 1.00 97.38 361 THR A CA 1
ATOM 2765 C C . THR A 1 361 ? 8.560 5.674 9.742 1.00 97.38 361 THR A C 1
ATOM 2767 O O . THR A 1 361 ? 7.742 6.204 10.478 1.00 97.38 361 THR A O 1
ATOM 2770 N N . ASN A 1 362 ? 8.837 4.377 9.847 1.00 98.25 362 ASN A N 1
ATOM 2771 C CA . ASN A 1 362 ? 8.102 3.497 10.755 1.00 98.25 362 ASN A CA 1
ATOM 2772 C C . ASN A 1 362 ? 8.699 3.476 12.173 1.00 98.25 362 ASN A C 1
ATOM 2774 O O . ASN A 1 362 ? 8.320 2.626 12.982 1.00 98.25 362 ASN A O 1
ATOM 2778 N N . ALA A 1 363 ? 9.635 4.375 12.495 1.00 98.19 363 ALA A N 1
ATOM 2779 C CA . ALA A 1 363 ? 10.257 4.413 13.811 1.00 98.19 363 ALA A CA 1
ATOM 2780 C C . ALA A 1 363 ? 9.298 4.870 14.921 1.00 98.19 363 ALA A C 1
ATOM 2782 O O . ALA A 1 363 ? 8.333 5.605 14.695 1.00 98.19 363 ALA A O 1
ATOM 2783 N N . VAL A 1 364 ? 9.616 4.470 16.156 1.00 98.31 364 VAL A N 1
ATOM 2784 C CA . VAL A 1 364 ? 8.914 4.948 17.360 1.00 98.31 364 VAL A CA 1
ATOM 2785 C C . VAL A 1 364 ? 9.228 6.411 17.668 1.00 98.31 364 VAL A C 1
ATOM 2787 O O . VAL A 1 364 ? 8.380 7.115 18.191 1.00 98.31 364 VAL A O 1
ATOM 2790 N N . ASN A 1 365 ? 10.438 6.878 17.365 1.00 97.44 365 ASN A N 1
ATOM 2791 C CA . ASN A 1 365 ? 10.889 8.235 17.663 1.00 97.44 365 ASN A CA 1
ATOM 2792 C C . ASN A 1 365 ? 11.770 8.755 16.523 1.00 97.44 365 ASN A C 1
ATOM 2794 O O . ASN A 1 365 ? 12.351 7.969 15.775 1.00 97.44 365 ASN A O 1
ATOM 2798 N N . GLY A 1 366 ? 11.951 10.074 16.467 1.00 96.62 366 GLY A N 1
ATOM 2799 C CA . GLY A 1 366 ? 12.815 10.744 15.494 1.00 96.62 366 GLY A CA 1
ATOM 2800 C C . GLY A 1 366 ? 12.028 11.549 14.466 1.00 96.62 366 GLY A C 1
ATOM 2801 O O . GLY A 1 366 ? 10.811 11.410 14.355 1.00 96.62 366 GLY A O 1
ATOM 2802 N N . SER A 1 367 ? 12.732 12.408 13.731 1.00 95.81 367 SER A N 1
ATOM 2803 C CA . SER A 1 367 ? 12.086 13.307 12.776 1.00 95.81 367 SER A CA 1
ATOM 2804 C C . SER A 1 367 ? 11.508 12.545 11.579 1.00 95.81 367 SER A C 1
ATOM 2806 O O . SER A 1 367 ? 12.208 11.741 10.959 1.00 95.81 367 SER A O 1
ATOM 2808 N N . GLY A 1 368 ? 10.241 12.799 11.251 1.00 94.88 368 GLY A N 1
ATOM 2809 C CA . GLY A 1 368 ? 9.493 12.111 10.196 1.00 94.88 368 GLY A CA 1
ATOM 2810 C C . GLY A 1 368 ? 9.076 10.682 10.559 1.00 94.88 368 GLY A C 1
ATOM 2811 O O . GLY A 1 368 ? 8.678 9.916 9.680 1.00 94.88 368 GLY A O 1
ATOM 2812 N N . SER A 1 369 ? 9.193 10.304 11.835 1.00 98.50 369 SER A N 1
ATOM 2813 C CA . SER A 1 369 ? 8.789 8.986 12.325 1.00 98.50 369 SER A CA 1
ATOM 2814 C C . SER A 1 369 ? 7.290 8.908 12.610 1.00 98.50 369 SER A C 1
ATOM 2816 O O . SER A 1 369 ? 6.628 9.917 12.867 1.00 98.50 369 SER A O 1
ATOM 2818 N N . LEU A 1 370 ? 6.752 7.688 12.617 1.00 98.75 370 LEU A N 1
ATOM 2819 C CA . LEU A 1 370 ? 5.348 7.431 12.923 1.00 98.75 370 LEU A CA 1
ATOM 2820 C C . LEU A 1 370 ? 5.000 7.894 14.337 1.00 98.75 370 LEU A C 1
ATOM 2822 O O . LEU A 1 370 ? 3.923 8.445 14.557 1.00 98.75 370 LEU A O 1
ATOM 2826 N N . GLY A 1 371 ? 5.903 7.685 15.298 1.00 98.50 371 GLY A N 1
ATOM 2827 C CA . GLY A 1 371 ? 5.666 8.137 16.664 1.00 98.50 371 GLY A CA 1
ATOM 2828 C C . GLY A 1 371 ? 5.685 9.656 16.813 1.00 98.50 371 GLY A C 1
ATOM 2829 O O . GLY A 1 371 ? 4.861 10.182 17.557 1.00 98.50 371 GLY A O 1
ATOM 2830 N N . GLU A 1 372 ? 6.528 10.377 16.065 1.00 98.31 372 GLU A N 1
ATOM 2831 C CA . GLU A 1 372 ? 6.485 11.847 16.042 1.00 98.31 372 GLU A CA 1
ATOM 2832 C C . GLU A 1 372 ? 5.144 12.350 15.491 1.00 98.31 372 GLU A C 1
ATOM 2834 O O . GLU A 1 372 ? 4.458 13.115 16.174 1.00 98.31 372 GLU A O 1
ATOM 2839 N N . MET A 1 373 ? 4.714 11.850 14.324 1.00 98.38 373 MET A N 1
ATOM 2840 C CA . MET A 1 373 ? 3.421 12.218 13.736 1.00 98.38 373 MET A CA 1
ATOM 2841 C C . MET A 1 373 ? 2.259 11.890 14.684 1.00 98.38 373 MET A C 1
ATOM 2843 O O . MET A 1 373 ? 1.361 12.709 14.884 1.00 98.38 373 MET A O 1
ATOM 2847 N N . ALA A 1 374 ? 2.265 10.705 15.302 1.00 98.50 374 ALA A N 1
ATOM 2848 C CA . ALA A 1 374 ? 1.210 10.288 16.220 1.00 98.50 374 ALA A CA 1
ATOM 2849 C C . ALA A 1 374 ? 1.109 11.220 17.443 1.00 98.50 374 ALA A C 1
ATOM 2851 O O . ALA A 1 374 ? 0.001 11.600 17.835 1.00 98.50 374 ALA A O 1
ATOM 2852 N N . GLN A 1 375 ? 2.245 11.649 18.003 1.00 98.25 375 GLN A N 1
ATOM 2853 C CA . GLN A 1 375 ? 2.291 12.599 19.120 1.00 98.25 375 GLN A CA 1
ATOM 2854 C C . GLN A 1 375 ? 1.878 14.018 18.710 1.00 98.25 375 GLN A C 1
ATOM 2856 O O . GLN A 1 375 ? 1.126 14.675 19.441 1.00 98.25 375 GLN A O 1
ATOM 2861 N N . GLU A 1 376 ? 2.311 14.492 17.539 1.00 97.69 376 GLU A N 1
ATOM 2862 C CA . GLU A 1 376 ? 1.879 15.783 16.993 1.00 97.69 376 GLU A CA 1
ATOM 2863 C C . GLU A 1 376 ? 0.363 15.793 16.777 1.00 97.69 376 GLU A C 1
ATOM 2865 O O . GLU A 1 376 ? -0.331 16.724 17.200 1.00 97.69 376 GLU A O 1
ATOM 2870 N N . CYS A 1 377 ? -0.172 14.723 16.187 1.00 97.75 377 CYS A N 1
ATOM 2871 C CA . CYS A 1 377 ? -1.601 14.542 16.008 1.00 97.75 377 CYS A CA 1
ATOM 2872 C C . CYS A 1 377 ? -2.353 14.530 17.337 1.00 97.75 377 CYS A C 1
ATOM 2874 O O . CYS A 1 377 ? -3.369 15.216 17.462 1.00 97.75 377 CYS A O 1
ATOM 2876 N N . ASN A 1 378 ? -1.849 13.800 18.333 1.00 97.50 378 ASN A N 1
ATOM 2877 C CA . ASN A 1 378 ? -2.451 13.752 19.660 1.00 97.50 378 ASN A CA 1
ATOM 2878 C C . ASN A 1 378 ? -2.495 15.140 20.316 1.00 97.50 378 ASN A C 1
ATOM 2880 O O . ASN A 1 378 ? -3.528 15.560 20.833 1.00 97.50 378 ASN A O 1
ATOM 2884 N N . THR A 1 379 ? -1.403 15.896 20.208 1.00 97.00 379 THR A N 1
ATOM 2885 C CA . THR A 1 379 ? -1.305 17.265 20.735 1.00 97.00 379 THR A CA 1
ATOM 2886 C C . THR A 1 379 ? -2.239 18.231 19.999 1.00 97.00 379 THR A C 1
ATOM 2888 O O . THR A 1 379 ? -2.918 19.045 20.623 1.00 97.00 379 THR A O 1
ATOM 2891 N N . THR A 1 380 ? -2.315 18.126 18.671 1.00 95.88 380 THR A N 1
ATOM 2892 C CA . THR A 1 380 ? -3.105 19.029 17.818 1.00 95.88 380 THR A CA 1
ATOM 2893 C C . THR A 1 380 ? -4.607 18.803 17.973 1.00 95.88 380 THR A C 1
ATOM 2895 O O . THR A 1 380 ? -5.388 19.760 18.039 1.00 95.88 380 THR A O 1
ATOM 2898 N N . TRP A 1 381 ? -5.029 17.539 18.035 1.00 95.88 381 TRP A N 1
ATOM 2899 C CA . TRP A 1 381 ? -6.441 17.156 18.011 1.00 95.88 381 TRP A CA 1
ATOM 2900 C C . TRP A 1 381 ? -6.994 16.768 19.386 1.00 95.88 381 TRP A C 1
ATOM 2902 O O . TRP A 1 381 ? -8.211 16.641 19.533 1.00 95.88 381 TRP A O 1
ATOM 2912 N N . GLY A 1 382 ? -6.132 16.654 20.401 1.00 95.81 382 GLY A N 1
ATOM 2913 C CA . GLY A 1 382 ? -6.495 16.292 21.775 1.00 95.81 382 GLY A CA 1
ATOM 2914 C C . GLY A 1 382 ? -6.834 14.811 21.962 1.00 95.81 382 GLY A C 1
ATOM 2915 O O . GLY A 1 382 ? -7.417 14.445 22.981 1.00 95.81 382 GLY A O 1
ATOM 2916 N N . ARG A 1 383 ? -6.533 13.981 20.962 1.00 96.12 383 ARG A N 1
ATOM 2917 C CA . ARG A 1 383 ? -6.682 12.521 20.959 1.00 96.12 383 ARG A CA 1
ATOM 2918 C C . ARG A 1 383 ? -5.799 11.941 19.854 1.00 96.12 383 ARG A C 1
ATOM 2920 O O . ARG A 1 383 ? -5.556 12.661 18.888 1.00 96.12 383 ARG A O 1
ATOM 2927 N N . PRO A 1 384 ? -5.354 10.680 19.948 1.00 97.75 384 PRO A N 1
ATOM 2928 C CA . PRO A 1 384 ? -4.534 10.063 18.914 1.00 97.75 384 PRO A CA 1
ATOM 2929 C C . PRO A 1 384 ? -5.351 9.674 17.666 1.00 97.75 384 PRO A C 1
ATOM 2931 O O . PRO A 1 384 ? -6.581 9.548 17.747 1.00 97.75 384 PRO A O 1
ATOM 2934 N N . PRO A 1 385 ? -4.683 9.427 16.520 1.00 98.25 385 PRO A N 1
ATOM 2935 C CA . PRO A 1 385 ? -5.326 8.885 15.324 1.00 98.25 385 PRO A CA 1
ATOM 2936 C C . PRO A 1 385 ? -6.013 7.550 15.598 1.00 98.25 385 PRO A C 1
ATOM 2938 O O . PRO A 1 385 ? -5.511 6.732 16.367 1.00 98.25 385 PRO A O 1
ATOM 2941 N N . ASN A 1 386 ? -7.139 7.291 14.932 1.00 98.69 386 ASN A N 1
ATOM 2942 C CA . ASN A 1 386 ? -7.792 5.982 14.994 1.00 98.69 386 ASN A CA 1
ATOM 2943 C C . ASN A 1 386 ? -7.055 4.955 14.133 1.00 98.69 386 ASN A C 1
ATOM 2945 O O . ASN A 1 386 ? -6.947 3.794 14.517 1.00 98.69 386 ASN A O 1
ATOM 2949 N N . PHE A 1 387 ? -6.521 5.390 12.992 1.00 98.81 387 PHE A N 1
ATOM 2950 C CA . PHE A 1 387 ? -5.820 4.531 12.044 1.00 98.81 387 PHE A CA 1
ATOM 2951 C C . PHE A 1 387 ? -4.448 5.120 11.717 1.00 98.81 387 PHE A C 1
ATOM 2953 O O . PHE A 1 387 ? -4.357 6.260 11.263 1.00 98.81 387 PHE A O 1
ATOM 2960 N N . LEU A 1 388 ? -3.393 4.344 11.959 1.00 98.81 388 LEU A N 1
ATOM 2961 C CA . LEU A 1 388 ? -2.018 4.665 11.575 1.00 98.81 388 LEU A CA 1
ATOM 2962 C C . LEU A 1 388 ? -1.711 3.940 10.264 1.00 98.81 388 LEU A C 1
ATOM 2964 O O . LEU A 1 388 ? -1.415 2.746 10.295 1.00 98.81 388 LEU A O 1
ATOM 2968 N N . LEU A 1 389 ? -1.861 4.623 9.128 1.00 98.69 389 LEU A N 1
ATOM 2969 C CA . LEU A 1 389 ? -1.742 4.016 7.804 1.00 98.69 389 LEU A CA 1
ATOM 2970 C C . LEU A 1 389 ? -0.283 3.990 7.346 1.00 98.69 389 LEU A C 1
ATOM 2972 O O . LEU A 1 389 ? 0.279 5.038 7.048 1.00 98.69 389 LEU A O 1
ATOM 2976 N N . VAL A 1 390 ? 0.311 2.800 7.264 1.00 98.50 390 VAL A N 1
ATOM 2977 C CA . VAL A 1 390 ? 1.738 2.614 6.958 1.00 98.50 390 VAL A CA 1
ATOM 2978 C C . VAL A 1 390 ? 1.966 1.682 5.769 1.00 98.50 390 VAL A C 1
ATOM 2980 O O . VAL A 1 390 ? 1.207 0.733 5.539 1.00 98.50 390 VAL A O 1
ATOM 2983 N N . ASP A 1 391 ? 3.059 1.919 5.047 1.00 97.06 391 ASP A N 1
ATOM 2984 C CA . ASP A 1 391 ? 3.661 0.932 4.149 1.00 97.06 391 ASP A CA 1
ATOM 2985 C C . ASP A 1 391 ? 4.635 0.043 4.942 1.00 97.06 391 ASP A C 1
ATOM 2987 O O . ASP A 1 391 ? 5.305 0.506 5.868 1.00 97.06 391 ASP A O 1
ATOM 2991 N N . TYR A 1 392 ? 4.729 -1.234 4.569 1.00 96.19 392 TYR A N 1
ATOM 2992 C CA . TYR A 1 392 ? 5.662 -2.211 5.137 1.00 96.19 392 TYR A CA 1
ATOM 2993 C C . TYR A 1 392 ? 5.635 -2.255 6.672 1.00 96.19 392 TYR A C 1
ATOM 2995 O O . TYR A 1 392 ? 6.653 -2.046 7.332 1.00 96.19 392 TYR A O 1
ATOM 3003 N N . TYR A 1 393 ? 4.471 -2.567 7.252 1.00 97.31 393 TYR A N 1
ATOM 3004 C CA . TYR A 1 393 ? 4.241 -2.534 8.708 1.00 97.31 393 TYR A CA 1
ATOM 3005 C C . TYR A 1 393 ? 5.276 -3.316 9.546 1.00 97.31 393 TYR A C 1
ATOM 3007 O O . TYR A 1 393 ? 5.461 -3.049 10.730 1.00 97.31 393 TYR A O 1
ATOM 3015 N N . ASN A 1 394 ? 5.928 -4.321 8.953 1.00 95.69 394 ASN A N 1
ATOM 3016 C CA . ASN A 1 394 ? 6.915 -5.171 9.609 1.00 95.69 394 ASN A CA 1
ATOM 3017 C C . ASN A 1 394 ? 8.344 -4.581 9.620 1.00 95.69 394 ASN A C 1
ATOM 3019 O O . ASN A 1 394 ? 9.241 -5.199 10.201 1.00 95.69 394 ASN A O 1
ATOM 3023 N N . TYR A 1 395 ? 8.559 -3.419 8.999 1.00 94.88 395 TYR A N 1
ATOM 3024 C CA . TYR A 1 395 ? 9.819 -2.667 8.966 1.00 94.88 395 TYR A CA 1
ATOM 3025 C C . TYR A 1 395 ? 9.751 -1.426 9.862 1.00 94.88 395 TYR A C 1
ATOM 3027 O O . TYR A 1 395 ? 8.665 -0.923 10.149 1.00 94.88 395 TYR A O 1
ATOM 3035 N N . GLY A 1 396 ? 10.920 -0.937 10.279 1.00 94.44 396 GLY A N 1
ATOM 3036 C CA . GLY A 1 396 ? 11.087 0.168 11.217 1.00 94.44 396 GLY A CA 1
ATOM 3037 C C . GLY A 1 396 ? 12.393 0.034 12.000 1.00 94.44 396 GLY A C 1
ATOM 3038 O O . GLY A 1 396 ? 13.100 -0.965 11.869 1.00 94.44 396 GLY A O 1
ATOM 3039 N N . ASN A 1 397 ? 12.693 1.009 12.864 1.00 94.62 397 ASN A N 1
ATOM 3040 C CA . ASN A 1 397 ? 13.905 1.009 13.698 1.00 94.62 397 ASN A CA 1
ATOM 3041 C C . ASN A 1 397 ? 14.075 -0.260 14.561 1.00 94.62 397 ASN A C 1
ATOM 3043 O O . ASN A 1 397 ? 15.182 -0.582 14.987 1.00 94.62 397 ASN A O 1
ATOM 3047 N N . PHE A 1 398 ? 12.988 -0.987 14.808 1.00 94.19 398 PHE A N 1
ATOM 3048 C CA . PHE A 1 398 ? 13.006 -2.401 15.156 1.00 94.19 398 PHE A CA 1
ATOM 3049 C C . PHE A 1 398 ? 11.733 -3.076 14.633 1.00 94.19 398 PHE A C 1
ATOM 3051 O O . PHE A 1 398 ? 10.725 -2.441 14.321 1.00 94.19 398 PHE A O 1
ATOM 3058 N N . ASN A 1 399 ? 11.765 -4.402 14.557 1.00 94.44 399 ASN A N 1
ATOM 3059 C CA . ASN A 1 399 ? 10.646 -5.201 14.077 1.00 94.44 399 ASN A CA 1
ATOM 3060 C C . ASN A 1 399 ? 9.461 -5.122 15.063 1.00 94.44 399 ASN A C 1
ATOM 3062 O O . ASN A 1 399 ? 9.541 -5.617 16.186 1.00 94.44 399 ASN A O 1
ATOM 3066 N N . GLY A 1 400 ? 8.374 -4.474 14.634 1.00 95.94 400 GLY A N 1
ATOM 3067 C CA . GLY A 1 400 ? 7.189 -4.206 15.455 1.00 95.94 400 GLY A CA 1
ATOM 3068 C C . GLY A 1 400 ? 7.066 -2.772 15.984 1.00 95.94 400 GLY A C 1
ATOM 3069 O O . GLY A 1 400 ? 6.137 -2.494 16.740 1.00 95.94 400 GLY A O 1
ATOM 3070 N N . SER A 1 401 ? 7.942 -1.852 15.568 1.00 97.62 401 SER A N 1
ATOM 3071 C CA . SER A 1 401 ? 7.918 -0.441 15.982 1.00 97.62 401 SER A CA 1
ATOM 3072 C C . SER A 1 401 ? 6.564 0.244 15.784 1.00 97.62 401 SER A C 1
ATOM 3074 O O . SER A 1 401 ? 6.102 0.956 16.673 1.00 97.62 401 SER A O 1
ATOM 3076 N N . VAL A 1 402 ? 5.866 -0.025 14.676 1.00 98.44 402 VAL A N 1
ATOM 3077 C CA . VAL A 1 402 ? 4.537 0.557 14.413 1.00 98.44 402 VAL A CA 1
ATOM 3078 C C . VAL A 1 402 ? 3.480 0.114 15.431 1.00 98.44 402 VAL A C 1
ATOM 3080 O O . VAL A 1 402 ? 2.583 0.884 15.776 1.00 98.44 402 VAL A O 1
ATOM 3083 N N . PHE A 1 403 ? 3.596 -1.111 15.955 1.00 98.56 403 PHE A N 1
ATOM 3084 C CA . PHE A 1 403 ? 2.709 -1.618 17.002 1.00 98.56 403 PHE A CA 1
ATOM 3085 C C . PHE A 1 403 ? 3.053 -1.028 18.363 1.00 98.56 403 PHE A C 1
ATOM 3087 O O . PHE A 1 403 ? 2.144 -0.781 19.152 1.00 98.56 403 PHE A O 1
ATOM 3094 N N . GLU A 1 404 ? 4.330 -0.740 18.621 1.00 98.44 404 GLU A N 1
ATOM 3095 C CA . GLU A 1 404 ? 4.720 -0.004 19.820 1.00 98.44 404 GLU A CA 1
ATOM 3096 C C . GLU A 1 404 ? 4.162 1.424 19.805 1.00 98.44 404 GLU A C 1
ATOM 3098 O O . GLU A 1 404 ? 3.586 1.853 20.804 1.00 98.44 404 GLU A O 1
ATOM 3103 N N . VAL A 1 405 ? 4.214 2.131 18.667 1.00 98.69 405 VAL A N 1
ATOM 3104 C CA . VAL A 1 405 ? 3.571 3.453 18.537 1.00 98.69 405 VAL A CA 1
ATOM 3105 C C . VAL A 1 405 ? 2.069 3.360 18.814 1.00 98.69 405 VAL A C 1
ATOM 3107 O O . VAL A 1 405 ? 1.534 4.136 19.608 1.00 98.69 405 VAL A O 1
ATOM 3110 N N . ALA A 1 406 ? 1.374 2.386 18.216 1.00 98.69 406 ALA A N 1
ATOM 3111 C CA . ALA A 1 406 ? -0.051 2.183 18.476 1.00 98.69 406 ALA A CA 1
ATOM 3112 C C . ALA A 1 406 ? -0.332 1.868 19.957 1.00 98.69 406 ALA A C 1
ATOM 3114 O O . ALA A 1 406 ? -1.304 2.371 20.521 1.00 98.69 406 ALA A O 1
ATOM 3115 N N . ALA A 1 407 ? 0.512 1.071 20.615 1.00 98.50 407 ALA A N 1
ATOM 3116 C CA . ALA A 1 407 ? 0.380 0.761 22.035 1.00 98.50 407 ALA A CA 1
ATOM 3117 C C . ALA A 1 407 ? 0.565 2.008 22.917 1.00 98.50 407 ALA A C 1
ATOM 3119 O O . ALA A 1 407 ? -0.256 2.253 23.803 1.00 98.50 407 ALA A O 1
ATOM 3120 N N . GLN A 1 408 ? 1.561 2.849 22.614 1.00 98.50 408 GLN A N 1
ATOM 3121 C CA . GLN A 1 408 ? 1.783 4.130 23.293 1.00 98.50 408 GLN A CA 1
ATOM 3122 C C . GLN A 1 408 ? 0.575 5.065 23.145 1.00 98.50 408 GLN A C 1
ATOM 3124 O O . GLN A 1 408 ? 0.109 5.627 24.136 1.00 98.50 408 GLN A O 1
ATOM 3129 N N . MET A 1 409 ? 0.008 5.177 21.938 1.00 98.56 409 MET A N 1
ATOM 3130 C CA . MET A 1 409 ? -1.198 5.983 21.686 1.00 98.56 409 MET A CA 1
ATOM 3131 C C . MET A 1 409 ? -2.425 5.463 22.436 1.00 98.56 409 MET A C 1
ATOM 3133 O O . MET A 1 409 ? -3.293 6.232 22.842 1.00 98.56 409 MET A O 1
ATOM 3137 N N . ASN A 1 410 ? -2.481 4.157 22.676 1.00 98.56 410 ASN A N 1
ATOM 3138 C CA . ASN A 1 410 ? -3.537 3.535 23.457 1.00 98.56 410 ASN A CA 1
ATOM 3139 C C . ASN A 1 410 ? -3.245 3.473 24.961 1.00 98.56 410 ASN A C 1
ATOM 3141 O O . ASN A 1 410 ? -4.103 2.988 25.703 1.00 98.56 410 ASN A O 1
ATOM 3145 N N . ASN A 1 411 ? -2.082 3.928 25.430 1.00 97.81 411 ASN A N 1
ATOM 3146 C CA . ASN A 1 411 ? -1.649 3.757 26.816 1.00 97.81 411 ASN A CA 1
ATOM 3147 C C . ASN A 1 411 ? -1.741 2.287 27.288 1.00 97.81 411 ASN A C 1
ATOM 3149 O O . ASN A 1 411 ? -2.347 1.986 28.318 1.00 97.81 411 ASN A O 1
ATOM 3153 N N . VAL A 1 412 ? -1.204 1.367 26.483 1.00 96.94 412 VAL A N 1
ATOM 3154 C CA . VAL A 1 412 ? -1.036 -0.061 26.809 1.00 96.94 412 VAL A CA 1
ATOM 3155 C C . VAL A 1 412 ? 0.418 -0.471 26.575 1.00 96.94 412 VAL A C 1
ATOM 3157 O O . VAL A 1 412 ? 1.149 0.194 25.841 1.00 96.94 412 VAL A O 1
ATOM 3160 N N . THR A 1 413 ? 0.862 -1.560 27.198 1.00 95.88 413 THR A N 1
ATOM 3161 C CA . THR A 1 413 ? 2.240 -2.047 27.044 1.00 95.88 413 THR A CA 1
ATOM 3162 C C . THR A 1 413 ? 2.373 -2.913 25.798 1.00 95.88 413 THR A C 1
ATOM 3164 O O . THR A 1 413 ? 1.591 -3.835 25.594 1.00 95.88 413 THR A O 1
ATOM 3167 N N . TYR A 1 414 ? 3.380 -2.648 24.967 1.00 95.81 414 TYR A N 1
ATOM 3168 C CA . TYR A 1 414 ? 3.743 -3.535 23.866 1.00 95.81 414 TYR A CA 1
ATOM 3169 C C . TYR A 1 414 ? 4.780 -4.563 24.333 1.00 95.81 414 TYR A C 1
ATOM 3171 O O . TYR A 1 414 ? 5.924 -4.219 24.610 1.00 95.81 414 TYR A O 1
ATOM 3179 N N . ASP A 1 415 ? 4.373 -5.826 24.435 1.00 89.25 415 ASP A N 1
ATOM 3180 C CA . ASP A 1 415 ? 5.205 -6.958 24.875 1.00 89.25 415 ASP A CA 1
ATOM 3181 C C . ASP A 1 415 ? 5.126 -8.160 23.914 1.00 89.25 415 ASP A C 1
ATOM 3183 O O . ASP A 1 415 ? 5.659 -9.244 24.174 1.00 89.25 415 ASP A O 1
ATOM 3187 N N . ARG A 1 416 ? 4.448 -7.976 22.776 1.00 86.62 416 ARG A N 1
ATOM 3188 C CA . ARG A 1 416 ? 4.183 -9.038 21.809 1.00 86.62 416 ARG A CA 1
ATOM 3189 C C . ARG A 1 416 ? 5.396 -9.256 20.915 1.00 86.62 416 ARG A C 1
ATOM 3191 O O . ARG A 1 416 ? 6.020 -8.320 20.422 1.00 86.62 416 ARG A O 1
ATOM 3198 N N . LYS A 1 417 ? 5.679 -10.526 20.625 1.00 83.75 417 LYS A N 1
ATOM 3199 C CA . LYS A 1 417 ? 6.631 -10.893 19.579 1.00 83.75 417 LYS A CA 1
ATOM 3200 C C . LYS A 1 417 ? 5.983 -10.627 18.222 1.00 83.75 417 LYS A C 1
ATOM 3202 O O . LYS A 1 417 ? 5.112 -11.377 17.795 1.00 83.75 417 LYS A O 1
ATOM 3207 N N . CYS A 1 418 ? 6.436 -9.575 17.566 1.00 80.00 418 CYS A N 1
ATOM 3208 C CA . CYS A 1 418 ? 6.164 -9.284 16.167 1.00 80.00 418 CYS A CA 1
ATOM 3209 C C . CYS A 1 418 ? 7.505 -9.220 15.438 1.00 80.00 418 CYS A C 1
ATOM 3211 O O . CYS A 1 418 ? 8.543 -9.054 16.078 1.00 80.00 418 CYS A O 1
ATOM 3213 N N . CYS A 1 419 ? 7.578 -9.381 14.130 1.00 87.19 419 CYS A N 1
ATOM 3214 C CA . CYS A 1 419 ? 6.573 -9.706 13.126 1.00 87.19 419 CYS A CA 1
ATOM 3215 C C . CYS A 1 419 ? 7.122 -10.849 12.263 1.00 87.19 419 CYS A C 1
ATOM 3217 O O . CYS A 1 419 ? 8.278 -11.267 12.428 1.00 87.19 419 CYS A O 1
ATOM 3219 N N . GLY A 1 420 ? 6.332 -11.341 11.308 1.00 77.12 420 GLY A N 1
ATOM 3220 C CA . GLY A 1 420 ? 6.866 -12.214 10.264 1.00 77.12 420 GLY A CA 1
ATOM 3221 C C . GLY A 1 420 ? 8.141 -11.630 9.627 1.00 77.12 420 GLY A C 1
ATOM 3222 O O . GLY A 1 420 ? 8.293 -10.416 9.471 1.00 77.12 420 GLY A O 1
ATOM 3223 N N . LYS A 1 421 ? 9.092 -12.497 9.264 1.00 68.94 421 LYS A N 1
ATOM 3224 C CA . LYS A 1 421 ? 10.259 -12.121 8.452 1.00 68.94 421 LYS A CA 1
ATOM 3225 C C . LYS A 1 421 ? 10.080 -12.706 7.062 1.00 68.94 421 LYS A C 1
ATOM 3227 O O . LYS A 1 421 ? 9.725 -13.876 6.931 1.00 68.94 421 LYS A O 1
ATOM 3232 N N . THR A 1 422 ? 10.373 -11.930 6.026 1.00 56.94 422 THR A N 1
ATOM 3233 C CA . THR A 1 422 ? 10.539 -12.497 4.688 1.00 56.94 422 THR A CA 1
ATOM 3234 C C . THR A 1 422 ? 11.754 -13.431 4.721 1.00 56.94 422 THR A C 1
ATOM 3236 O O . THR A 1 422 ? 12.811 -13.076 5.249 1.00 56.94 422 THR A O 1
ATOM 3239 N N . SER A 1 423 ? 11.625 -14.664 4.220 1.00 39.38 423 SER A N 1
ATOM 3240 C CA . SER A 1 423 ? 12.771 -15.570 4.083 1.00 39.38 423 SER A CA 1
ATOM 3241 C C . SER A 1 423 ? 13.762 -14.954 3.087 1.00 39.38 423 SER A C 1
ATOM 3243 O O . SER A 1 423 ? 13.575 -15.026 1.870 1.00 39.38 423 SER A O 1
ATOM 3245 N N . GLY A 1 424 ? 14.770 -14.267 3.625 1.00 38.69 424 GLY A N 1
ATOM 3246 C CA . GLY A 1 424 ? 15.782 -13.533 2.871 1.00 38.69 424 GLY A CA 1
ATOM 3247 C C . GLY A 1 424 ? 16.028 -12.124 3.408 1.00 38.69 424 GLY A C 1
ATOM 3248 O O . GLY A 1 424 ? 15.880 -11.164 2.661 1.00 38.69 424 GLY A O 1
ATOM 3249 N N . ALA A 1 425 ? 16.423 -12.001 4.676 1.00 30.84 425 ALA A N 1
ATOM 3250 C CA . ALA A 1 425 ? 17.098 -10.808 5.179 1.00 30.84 425 ALA A CA 1
ATOM 3251 C C . ALA A 1 425 ? 18.565 -11.165 5.446 1.00 30.84 425 ALA A C 1
ATOM 3253 O O . ALA A 1 425 ? 18.865 -12.132 6.151 1.00 30.84 425 ALA A O 1
ATOM 3254 N N . LEU A 1 426 ? 19.454 -10.406 4.808 1.00 30.78 426 LEU A N 1
ATOM 3255 C CA . LEU A 1 426 ? 20.901 -10.436 4.983 1.00 30.78 426 LEU A CA 1
ATOM 3256 C C . LEU A 1 426 ? 21.251 -10.322 6.473 1.00 30.78 426 LEU A C 1
ATOM 3258 O O . LEU A 1 426 ? 20.697 -9.491 7.189 1.00 30.78 426 LEU A O 1
ATOM 3262 N N . ARG A 1 427 ? 22.182 -11.165 6.929 1.00 27.06 427 ARG A N 1
ATOM 3263 C CA . ARG A 1 427 ? 22.872 -10.979 8.208 1.00 27.06 427 ARG A CA 1
ATOM 3264 C C . ARG A 1 427 ? 23.567 -9.616 8.196 1.00 27.06 427 ARG A C 1
ATOM 3266 O O . ARG A 1 427 ? 24.303 -9.320 7.255 1.00 27.06 427 ARG A O 1
ATOM 3273 N N . GLU A 1 428 ? 23.372 -8.838 9.256 1.00 29.53 428 GLU A N 1
ATOM 3274 C CA . GLU A 1 428 ? 24.255 -7.726 9.604 1.00 29.53 428 GLU A CA 1
ATOM 3275 C C . GLU A 1 428 ? 25.700 -8.236 9.668 1.00 29.53 428 GLU A C 1
ATOM 3277 O O . GLU A 1 428 ? 26.014 -9.153 10.430 1.00 29.53 428 GLU A O 1
ATOM 3282 N N . VAL A 1 429 ? 26.587 -7.648 8.868 1.00 26.70 429 VAL A N 1
ATOM 3283 C CA . VAL A 1 429 ? 28.026 -7.753 9.103 1.00 26.70 429 VAL A CA 1
ATOM 3284 C C . VAL A 1 429 ? 28.408 -6.546 9.946 1.00 26.70 429 VAL A C 1
ATOM 3286 O O . VAL A 1 429 ? 28.398 -5.411 9.473 1.00 26.70 429 VAL A O 1
ATOM 3289 N N . SER A 1 430 ? 28.704 -6.809 11.216 1.00 25.14 430 SER A N 1
ATOM 3290 C CA . SER A 1 430 ? 29.302 -5.854 12.144 1.00 25.14 430 SER A CA 1
ATOM 3291 C C . SER A 1 430 ? 30.619 -5.325 11.567 1.00 25.14 430 SER A C 1
ATOM 3293 O O . SER A 1 430 ? 31.535 -6.092 11.266 1.00 25.14 430 SER A O 1
ATOM 3295 N N . VAL A 1 431 ? 30.710 -4.005 11.403 1.00 31.48 431 VAL A N 1
ATOM 3296 C CA . VAL A 1 431 ? 31.939 -3.310 11.008 1.00 31.48 431 VAL A CA 1
ATOM 3297 C C . VAL A 1 431 ? 32.808 -3.144 12.252 1.00 31.48 431 VAL A C 1
ATOM 3299 O O . VAL A 1 431 ? 32.799 -2.107 12.909 1.00 31.48 431 VAL A O 1
ATOM 3302 N N . ALA A 1 432 ? 33.568 -4.181 12.583 1.00 28.53 432 ALA A N 1
ATOM 3303 C CA . ALA A 1 432 ? 34.665 -4.087 13.531 1.00 28.53 432 ALA A CA 1
ATOM 3304 C C . ALA A 1 432 ? 35.870 -4.845 12.970 1.00 28.53 432 ALA A C 1
ATOM 3306 O O . ALA A 1 432 ? 35.941 -6.066 13.031 1.00 28.53 432 ALA A O 1
ATOM 3307 N N . GLY A 1 433 ? 36.821 -4.087 12.424 1.00 32.41 433 GLY A N 1
ATOM 3308 C CA . GLY A 1 433 ? 38.143 -4.587 12.062 1.00 32.41 433 GLY A CA 1
ATOM 3309 C C . GLY A 1 433 ? 38.365 -4.719 10.563 1.00 32.41 433 GLY A C 1
ATOM 3310 O O . GLY A 1 433 ? 38.093 -5.755 9.984 1.00 32.41 433 GLY A O 1
ATOM 3311 N N . MET A 1 434 ? 38.926 -3.674 9.956 1.00 28.84 434 MET A N 1
ATOM 3312 C CA . MET A 1 434 ? 40.016 -3.794 8.981 1.00 28.84 434 MET A CA 1
ATOM 3313 C C . MET A 1 434 ? 40.608 -2.398 8.772 1.00 28.84 434 MET A C 1
ATOM 3315 O O . MET A 1 434 ? 40.295 -1.665 7.839 1.00 28.84 434 MET A O 1
ATOM 3319 N N . SER A 1 435 ? 41.444 -2.016 9.734 1.00 29.88 435 SER A N 1
ATOM 3320 C CA . SER A 1 435 ? 42.457 -0.988 9.541 1.00 29.88 435 SER A CA 1
ATOM 3321 C C . SER A 1 435 ? 43.727 -1.689 9.060 1.00 29.88 435 SER A C 1
ATOM 3323 O O . SER A 1 435 ? 43.992 -2.816 9.472 1.00 29.88 435 SER A O 1
ATOM 3325 N N . THR A 1 436 ? 44.523 -0.990 8.254 1.00 30.09 436 THR A N 1
ATOM 3326 C CA . THR A 1 436 ? 45.831 -1.380 7.691 1.00 30.09 436 THR A CA 1
ATOM 3327 C C . THR A 1 436 ? 45.790 -2.205 6.398 1.00 30.09 436 THR A C 1
ATOM 3329 O O . THR A 1 436 ? 45.503 -3.390 6.393 1.00 30.09 436 THR A O 1
ATOM 3332 N N . VAL A 1 437 ? 46.067 -1.537 5.273 1.00 27.97 437 VAL A N 1
ATOM 3333 C CA . VAL A 1 437 ? 47.214 -1.767 4.366 1.00 27.97 437 VAL A CA 1
ATOM 3334 C C . VAL A 1 437 ? 46.974 -0.914 3.113 1.00 27.97 437 VAL A C 1
ATOM 3336 O O . VAL A 1 437 ? 46.172 -1.288 2.268 1.00 27.97 437 VAL A O 1
ATOM 3339 N N . LEU A 1 438 ? 47.663 0.228 2.985 1.00 24.80 438 LEU A N 1
ATOM 3340 C CA . LEU A 1 438 ? 48.398 0.579 1.760 1.00 24.80 438 LEU A CA 1
ATOM 3341 C C . LEU A 1 438 ? 49.240 1.845 1.978 1.00 24.80 438 LEU A C 1
ATOM 3343 O O . LEU A 1 438 ? 48.725 2.956 2.088 1.00 24.80 438 LEU A O 1
ATOM 3347 N N . LEU A 1 439 ? 50.557 1.665 1.992 1.00 27.94 439 LEU A N 1
ATOM 3348 C CA . LEU A 1 439 ? 51.535 2.720 1.763 1.00 27.94 439 LEU A CA 1
ATOM 3349 C C . LEU A 1 439 ? 52.447 2.277 0.613 1.00 27.94 439 LEU A C 1
ATOM 3351 O O . LEU A 1 439 ? 52.747 1.094 0.479 1.00 27.94 439 LEU A O 1
ATOM 3355 N N . VAL A 1 440 ? 52.935 3.284 -0.117 1.00 26.55 440 VAL A N 1
ATOM 3356 C CA . VAL A 1 440 ? 54.012 3.298 -1.127 1.00 26.55 440 VAL A CA 1
ATOM 3357 C C . VAL A 1 440 ? 53.582 3.160 -2.598 1.00 26.55 440 VAL A C 1
ATOM 3359 O O . VAL A 1 440 ? 53.461 2.069 -3.137 1.00 26.55 440 VAL A O 1
ATOM 3362 N N . ALA A 1 441 ? 53.463 4.302 -3.288 1.00 28.66 441 ALA A N 1
ATOM 3363 C CA . ALA A 1 441 ? 54.513 4.796 -4.197 1.00 28.66 441 ALA A CA 1
ATOM 3364 C C . ALA A 1 441 ? 54.102 6.141 -4.837 1.00 28.66 441 ALA A C 1
ATOM 3366 O O . ALA A 1 441 ? 53.090 6.239 -5.528 1.00 28.66 441 ALA A O 1
ATOM 3367 N N . VAL A 1 442 ? 54.919 7.176 -4.628 1.00 31.20 442 VAL A N 1
ATOM 3368 C CA . VAL A 1 442 ? 54.869 8.460 -5.346 1.00 31.20 442 VAL A CA 1
ATOM 3369 C C . VAL A 1 442 ? 56.029 8.498 -6.336 1.00 31.20 442 VAL A C 1
ATOM 3371 O O . VAL A 1 442 ? 57.157 8.204 -5.954 1.00 31.20 442 VAL A O 1
ATOM 3374 N N . GLY A 1 443 ? 55.766 8.968 -7.559 1.00 26.39 443 GLY A N 1
ATOM 3375 C CA . GLY A 1 443 ? 56.771 9.669 -8.362 1.00 26.39 443 GLY A CA 1
ATOM 3376 C C . GLY A 1 443 ? 56.790 9.317 -9.847 1.00 26.39 443 GLY A C 1
ATOM 3377 O O . GLY A 1 443 ? 57.345 8.300 -10.238 1.00 26.39 443 GLY A O 1
ATOM 3378 N N . VAL A 1 444 ? 56.247 10.203 -10.686 1.00 28.38 444 VAL A N 1
ATOM 3379 C CA . VAL A 1 444 ? 56.998 11.110 -11.585 1.00 28.38 444 VAL A CA 1
ATOM 3380 C C . VAL A 1 444 ? 56.007 11.696 -12.599 1.00 28.38 444 VAL A C 1
ATOM 3382 O O . VAL A 1 444 ? 55.375 10.988 -13.380 1.00 28.38 444 VAL A O 1
ATOM 3385 N N . GLN A 1 445 ? 55.888 13.022 -12.587 1.00 31.75 445 GLN A N 1
ATOM 3386 C CA . GLN A 1 445 ? 55.154 13.803 -13.575 1.00 31.75 445 GLN A CA 1
ATOM 3387 C C . GLN A 1 445 ? 56.075 14.076 -14.779 1.00 31.75 445 GLN A C 1
ATOM 3389 O O . GLN A 1 445 ? 57.084 14.762 -14.634 1.00 31.75 445 GLN A O 1
ATOM 3394 N N . MET A 1 446 ? 55.700 13.618 -15.976 1.00 27.78 446 MET A N 1
ATOM 3395 C CA . MET A 1 446 ? 56.140 14.216 -17.243 1.00 27.78 446 MET A CA 1
ATOM 3396 C C . MET A 1 446 ? 54.911 14.553 -18.087 1.00 27.78 446 MET A C 1
ATOM 3398 O O . MET A 1 446 ? 54.088 13.698 -18.412 1.00 27.78 446 MET A O 1
ATOM 3402 N N . VAL A 1 447 ? 54.779 15.836 -18.411 1.00 30.89 447 VAL A N 1
ATOM 3403 C CA . VAL A 1 447 ? 53.722 16.392 -19.255 1.00 30.89 447 VAL A CA 1
ATOM 3404 C C . VAL A 1 447 ? 54.198 16.319 -20.708 1.00 30.89 447 VAL A C 1
ATOM 3406 O O . VAL A 1 447 ? 55.290 16.786 -21.008 1.00 30.89 447 VAL A O 1
ATOM 3409 N N . ILE A 1 448 ? 53.379 15.758 -21.604 1.00 29.09 448 ILE A N 1
ATOM 3410 C CA . ILE A 1 448 ? 52.807 16.421 -22.797 1.00 29.09 448 ILE A CA 1
ATOM 3411 C C . ILE A 1 448 ? 52.247 15.364 -23.777 1.00 29.09 448 ILE A C 1
ATOM 3413 O O . ILE A 1 448 ? 52.935 14.474 -24.263 1.00 29.09 448 ILE A O 1
ATOM 3417 N N . SER A 1 449 ? 50.968 15.572 -24.112 1.00 30.89 449 SER A N 1
ATOM 3418 C CA . SER A 1 449 ? 50.231 15.093 -25.292 1.00 30.89 449 SER A CA 1
ATOM 3419 C C . SER A 1 449 ? 49.746 13.637 -25.336 1.00 30.89 449 SER A C 1
ATOM 3421 O O . SER A 1 449 ? 50.220 12.814 -26.114 1.00 30.89 449 SER A O 1
ATOM 3423 N N . ARG A 1 450 ? 48.649 13.352 -24.619 1.00 33.47 450 ARG A N 1
ATOM 3424 C CA . ARG A 1 450 ? 47.625 12.416 -25.114 1.00 33.47 450 ARG A CA 1
ATOM 3425 C C . ARG A 1 450 ? 46.233 12.999 -24.897 1.00 33.47 450 ARG A C 1
ATOM 3427 O O . ARG A 1 450 ? 45.878 13.411 -23.795 1.00 33.47 450 ARG A O 1
ATOM 3434 N N . LYS A 1 451 ? 45.474 13.047 -25.993 1.00 35.19 451 LYS A N 1
ATOM 3435 C CA . LYS A 1 451 ? 44.061 13.430 -26.079 1.00 35.19 451 LYS A CA 1
ATOM 3436 C C . LYS A 1 451 ? 43.264 12.884 -24.887 1.00 35.19 451 LYS A C 1
ATOM 3438 O O . LYS A 1 451 ? 43.430 11.740 -24.476 1.00 35.19 451 LYS A O 1
ATOM 3443 N N . THR A 1 452 ? 42.397 13.727 -24.348 1.00 37.94 452 THR A N 1
ATOM 3444 C CA . THR A 1 452 ? 41.466 13.469 -23.248 1.00 37.94 452 THR A CA 1
ATOM 3445 C C . THR A 1 452 ? 40.533 12.284 -23.543 1.00 37.94 452 THR A C 1
ATOM 3447 O O . THR A 1 452 ? 39.452 12.453 -24.098 1.00 37.94 452 THR A O 1
ATOM 3450 N N . ALA A 1 453 ? 40.924 11.066 -23.158 1.00 43.22 453 ALA A N 1
ATOM 3451 C CA . ALA A 1 453 ? 40.027 9.912 -23.167 1.00 43.22 453 ALA A CA 1
ATOM 3452 C C . ALA A 1 453 ? 39.063 10.001 -21.969 1.00 43.22 453 ALA A C 1
ATOM 3454 O O . ALA A 1 453 ? 39.490 9.929 -20.815 1.00 43.22 453 ALA A O 1
ATOM 3455 N N . LYS A 1 454 ? 37.768 10.196 -22.241 1.00 53.59 454 LYS A N 1
ATOM 3456 C CA . LYS A 1 454 ? 36.691 9.968 -21.265 1.00 53.59 454 LYS A CA 1
ATOM 3457 C C . LYS A 1 454 ? 36.563 8.454 -21.059 1.00 53.59 454 LYS A C 1
ATOM 3459 O O . LYS A 1 454 ? 36.498 7.724 -22.045 1.00 53.59 454 LYS A O 1
ATOM 3464 N N . MET A 1 455 ? 36.577 7.983 -19.814 1.00 67.88 455 MET A N 1
ATOM 3465 C CA . MET A 1 455 ? 36.458 6.555 -19.493 1.00 67.88 455 MET A CA 1
ATOM 3466 C C . MET A 1 455 ? 34.983 6.136 -19.607 1.00 67.88 455 MET A C 1
ATOM 3468 O O . MET A 1 455 ? 34.121 6.813 -19.046 1.00 67.88 455 MET A O 1
ATOM 3472 N N . VAL A 1 456 ? 34.699 5.079 -20.376 1.00 81.06 456 VAL A N 1
ATOM 3473 C CA . VAL A 1 456 ? 33.350 4.512 -20.557 1.00 81.06 456 VAL A CA 1
ATOM 3474 C C . VAL A 1 456 ? 33.306 3.140 -19.902 1.00 81.06 456 VAL A C 1
ATOM 3476 O O . VAL A 1 456 ? 34.127 2.285 -20.237 1.00 81.06 456 VAL A O 1
ATOM 3479 N N . ASP A 1 457 ? 32.326 2.926 -19.034 1.00 85.62 457 ASP A N 1
ATOM 3480 C CA . ASP A 1 457 ? 32.056 1.638 -18.404 1.00 85.62 457 ASP A CA 1
ATOM 3481 C C . ASP A 1 457 ? 30.789 1.025 -18.962 1.00 85.62 457 ASP A C 1
ATOM 3483 O O . ASP A 1 457 ? 29.865 1.743 -19.338 1.00 85.62 457 ASP A O 1
ATOM 3487 N N . ILE A 1 458 ? 30.745 -0.303 -18.993 1.00 88.81 458 ILE A N 1
ATOM 3488 C CA . ILE A 1 458 ? 29.534 -1.052 -19.305 1.00 88.81 458 ILE A CA 1
ATOM 3489 C C . ILE A 1 458 ? 29.080 -1.717 -18.019 1.00 88.81 458 ILE A C 1
ATOM 3491 O O . ILE A 1 458 ? 29.842 -2.465 -17.407 1.00 88.81 458 ILE A O 1
ATOM 3495 N N . VAL A 1 459 ? 27.852 -1.419 -17.624 1.00 88.44 459 VAL A N 1
ATOM 3496 C CA . VAL A 1 459 ? 27.229 -1.932 -16.412 1.00 88.44 459 VAL A CA 1
ATOM 3497 C C . VAL A 1 459 ? 25.941 -2.679 -16.771 1.00 88.44 459 VAL A C 1
ATOM 3499 O O . VAL A 1 459 ? 25.294 -2.353 -17.771 1.00 88.44 459 VAL A O 1
ATOM 3502 N N . PRO A 1 460 ? 25.586 -3.725 -16.016 1.00 87.94 460 PRO A N 1
ATOM 3503 C CA . PRO A 1 460 ? 24.318 -4.426 -16.194 1.00 87.94 460 PRO A CA 1
ATOM 3504 C C . PRO A 1 460 ? 23.145 -3.504 -15.862 1.00 87.94 460 PRO A C 1
ATOM 3506 O O . PRO A 1 460 ? 23.244 -2.675 -14.967 1.00 87.94 460 PRO A O 1
ATOM 3509 N N . LEU A 1 461 ? 22.030 -3.636 -16.578 1.00 84.00 461 LEU A N 1
ATOM 3510 C CA . LEU A 1 461 ? 20.889 -2.740 -16.384 1.00 84.00 461 LEU A CA 1
ATOM 3511 C C . LEU A 1 461 ? 20.157 -3.005 -15.060 1.00 84.00 461 LEU A C 1
ATOM 3513 O O . LEU A 1 461 ? 19.809 -2.058 -14.361 1.00 84.00 461 LEU A O 1
ATOM 3517 N N . SER A 1 462 ? 19.963 -4.279 -14.705 1.00 78.94 462 SER A N 1
ATOM 3518 C CA . SER A 1 462 ? 19.083 -4.668 -13.591 1.00 78.94 462 SER A CA 1
ATOM 3519 C C . SER A 1 462 ? 19.744 -5.527 -12.505 1.00 78.94 462 SER A C 1
ATOM 3521 O O . SER A 1 462 ? 19.080 -5.877 -11.532 1.00 78.94 462 SER A O 1
ATOM 3523 N N . SER A 1 463 ? 21.025 -5.896 -12.626 1.00 72.12 463 SER A N 1
ATOM 3524 C CA . SER A 1 463 ? 21.720 -6.663 -11.575 1.00 72.12 463 SER A CA 1
ATOM 3525 C C . SER A 1 463 ? 22.401 -5.740 -10.569 1.00 72.12 463 SER A C 1
ATOM 3527 O O . SER A 1 463 ? 22.848 -4.673 -10.955 1.00 72.12 463 SER A O 1
ATOM 3529 N N . TYR A 1 464 ? 22.545 -6.161 -9.311 1.00 50.94 464 TYR A N 1
ATOM 3530 C CA . TYR A 1 464 ? 23.082 -5.314 -8.241 1.00 50.94 464 TYR A CA 1
ATOM 3531 C C . TYR A 1 464 ? 24.556 -4.885 -8.461 1.00 50.94 464 TYR A C 1
ATOM 3533 O O . TYR A 1 464 ? 25.394 -5.760 -8.699 1.00 50.94 464 TYR A O 1
ATOM 3541 N N . PRO A 1 465 ? 24.899 -3.584 -8.312 1.00 59.94 465 PRO A N 1
ATOM 3542 C CA . PRO A 1 465 ? 23.988 -2.447 -8.120 1.00 59.94 465 PRO A CA 1
ATOM 3543 C C . PRO A 1 465 ? 23.171 -2.166 -9.393 1.00 59.94 465 PRO A C 1
ATOM 3545 O O . PRO A 1 465 ? 23.738 -2.092 -10.476 1.00 59.94 465 PRO A O 1
ATOM 3548 N N . SER A 1 466 ? 21.845 -2.033 -9.260 1.00 68.50 466 SER A N 1
ATOM 3549 C CA . SER A 1 466 ? 20.936 -1.842 -10.402 1.00 68.50 466 SER A CA 1
ATOM 3550 C C . SER A 1 466 ? 21.055 -0.431 -10.980 1.00 68.50 466 SER A C 1
ATOM 3552 O O . SER A 1 466 ? 21.187 0.531 -10.226 1.00 68.50 466 SER A O 1
ATOM 3554 N N . TYR A 1 467 ? 20.955 -0.318 -12.305 1.00 76.00 467 TYR A N 1
ATOM 3555 C CA . TYR A 1 467 ? 21.021 0.937 -13.063 1.00 76.00 467 TYR A CA 1
ATOM 3556 C C . TYR A 1 467 ? 19.708 1.213 -13.812 1.00 76.00 467 TYR A C 1
ATOM 3558 O O . TYR A 1 467 ? 19.683 1.851 -14.868 1.00 76.00 467 TYR A O 1
ATOM 3566 N N . ILE A 1 468 ? 18.596 0.692 -13.289 1.00 76.62 468 ILE A N 1
ATOM 3567 C CA . ILE A 1 468 ? 17.258 0.850 -13.871 1.00 76.62 468 ILE A CA 1
ATOM 3568 C C . ILE A 1 468 ? 16.771 2.310 -13.832 1.00 76.62 468 ILE A C 1
ATOM 3570 O O . ILE A 1 468 ? 15.950 2.726 -14.647 1.00 76.62 468 ILE A O 1
ATOM 3574 N N . ASP A 1 469 ? 17.330 3.121 -12.936 1.00 69.81 469 ASP A N 1
ATOM 3575 C CA . ASP A 1 469 ? 17.154 4.573 -12.893 1.00 69.81 469 ASP A CA 1
ATOM 3576 C C . ASP A 1 469 ? 17.692 5.270 -14.158 1.00 69.81 469 ASP A C 1
ATOM 3578 O O . ASP A 1 469 ? 17.246 6.364 -14.503 1.00 69.81 469 ASP A O 1
ATOM 3582 N N . LEU A 1 470 ? 18.588 4.619 -14.915 1.00 77.88 470 LEU A N 1
ATOM 3583 C CA . LEU A 1 470 ? 19.092 5.115 -16.196 1.00 77.88 470 LEU A CA 1
ATOM 3584 C C . LEU A 1 470 ? 18.143 4.862 -17.377 1.00 77.88 470 LEU A C 1
ATOM 3586 O O . LEU A 1 470 ? 18.431 5.339 -18.478 1.00 77.88 470 LEU A O 1
ATOM 3590 N N . LEU A 1 471 ? 17.011 4.167 -17.195 1.00 80.62 471 LEU A N 1
ATOM 3591 C CA . LEU A 1 471 ? 16.057 3.879 -18.276 1.00 80.62 471 LEU A CA 1
ATOM 3592 C C . LEU A 1 471 ? 15.591 5.126 -19.061 1.00 80.62 471 LEU A C 1
ATOM 3594 O O . LEU A 1 471 ? 15.558 5.051 -20.289 1.00 80.62 471 LEU A O 1
ATOM 3598 N N . PRO A 1 472 ? 15.317 6.297 -18.449 1.00 74.12 472 PRO A N 1
ATOM 3599 C CA . PRO A 1 472 ? 15.002 7.519 -19.200 1.00 74.12 472 PRO A CA 1
ATOM 3600 C C . PRO A 1 472 ? 16.174 8.024 -20.046 1.00 74.12 472 PRO A C 1
ATOM 3602 O O . PRO A 1 472 ? 15.992 8.503 -21.166 1.00 74.12 472 PRO A O 1
ATOM 3605 N N . SER A 1 473 ? 17.402 7.885 -19.540 1.00 77.12 473 SER A N 1
ATOM 3606 C CA . SER A 1 473 ? 18.617 8.245 -20.280 1.00 77.12 473 SER A CA 1
ATOM 3607 C C . SER A 1 473 ? 18.880 7.271 -21.434 1.00 77.12 473 SER A C 1
ATOM 3609 O O . SER A 1 473 ? 19.323 7.678 -22.509 1.00 77.12 473 SER A O 1
ATOM 3611 N N . ILE A 1 474 ? 18.547 5.993 -21.248 1.00 85.25 474 ILE A N 1
ATOM 3612 C CA . ILE A 1 474 ? 18.554 4.955 -22.285 1.00 85.25 474 ILE A CA 1
ATOM 3613 C C . ILE A 1 474 ? 17.490 5.245 -23.350 1.00 85.25 474 ILE A C 1
ATOM 3615 O O . ILE A 1 474 ? 17.801 5.221 -24.540 1.00 85.25 474 ILE A O 1
ATOM 3619 N N . GLN A 1 475 ? 16.270 5.603 -22.946 1.00 81.06 475 GLN A N 1
ATOM 3620 C CA . GLN A 1 475 ? 15.195 5.993 -23.858 1.00 81.06 475 GLN A CA 1
ATOM 3621 C C . GLN A 1 475 ? 15.564 7.261 -24.639 1.00 81.06 475 GLN A C 1
ATOM 3623 O O . GLN A 1 475 ? 15.413 7.306 -25.855 1.00 81.06 475 GLN A O 1
ATOM 3628 N N . THR A 1 476 ? 16.153 8.263 -23.984 1.00 76.19 476 THR A N 1
ATOM 3629 C CA . THR A 1 476 ? 16.681 9.459 -24.661 1.00 76.19 476 THR A CA 1
ATOM 3630 C C . THR A 1 476 ? 17.770 9.082 -25.671 1.00 76.19 476 THR A C 1
ATOM 3632 O O . THR A 1 476 ? 17.807 9.600 -26.790 1.00 76.19 476 THR A O 1
ATOM 3635 N N . CYS A 1 477 ? 18.644 8.134 -25.316 1.00 80.69 477 CYS A N 1
ATOM 3636 C CA . CYS A 1 477 ? 19.644 7.580 -26.225 1.00 80.69 477 CYS A CA 1
ATOM 3637 C C . CYS A 1 477 ? 19.005 6.838 -27.413 1.00 80.69 477 CYS A C 1
ATOM 3639 O O . CYS A 1 477 ? 19.529 6.928 -28.522 1.00 80.69 477 CYS A O 1
ATOM 3641 N N . ASN A 1 478 ? 17.884 6.136 -27.229 1.00 84.31 478 ASN A N 1
ATOM 3642 C CA . ASN A 1 478 ? 17.114 5.533 -28.321 1.00 84.31 478 ASN A CA 1
ATOM 3643 C C . ASN A 1 478 ? 16.551 6.608 -29.260 1.00 84.31 478 ASN A C 1
ATOM 3645 O O . ASN A 1 478 ? 16.947 6.625 -30.421 1.00 84.31 478 ASN A O 1
ATOM 3649 N N . ILE A 1 479 ? 15.779 7.562 -28.727 1.00 75.75 479 ILE A N 1
ATOM 3650 C CA . ILE A 1 479 ? 15.138 8.658 -29.477 1.00 75.75 479 ILE A CA 1
ATOM 3651 C C . ILE A 1 479 ? 16.148 9.452 -30.304 1.00 75.75 479 ILE A C 1
ATOM 3653 O O . ILE A 1 479 ? 15.881 9.854 -31.432 1.00 75.75 479 ILE A O 1
ATOM 3657 N N . THR A 1 480 ? 17.349 9.655 -29.763 1.00 78.44 480 THR A N 1
ATOM 3658 C CA . THR A 1 480 ? 18.404 10.409 -30.454 1.00 78.44 480 THR A CA 1
ATOM 3659 C C . THR A 1 480 ? 19.044 9.630 -31.612 1.00 78.44 480 THR A C 1
ATOM 3661 O O . THR A 1 480 ? 19.674 10.227 -32.484 1.00 78.44 480 THR A O 1
ATOM 3664 N N . ASN A 1 481 ? 18.967 8.296 -31.614 1.00 77.81 481 ASN A N 1
ATOM 3665 C CA . ASN A 1 481 ? 19.746 7.449 -32.521 1.00 77.81 481 ASN A CA 1
ATOM 3666 C C . ASN A 1 481 ? 18.907 6.594 -33.477 1.00 77.81 481 ASN A C 1
ATOM 3668 O O . ASN A 1 481 ? 19.454 6.206 -34.511 1.00 77.81 481 ASN A O 1
ATOM 3672 N N . LEU A 1 482 ? 17.661 6.266 -33.129 1.00 81.31 482 LEU A N 1
ATOM 3673 C CA . LEU A 1 482 ? 16.814 5.321 -33.854 1.00 81.31 482 LEU A CA 1
ATOM 3674 C C . LEU A 1 482 ? 15.403 5.903 -34.074 1.00 81.31 482 LEU A C 1
ATOM 3676 O O . LEU A 1 482 ? 14.859 6.541 -33.170 1.00 81.31 482 LEU A O 1
ATOM 3680 N N . PRO A 1 483 ? 14.802 5.691 -35.258 1.00 73.75 483 PRO A N 1
ATOM 3681 C CA . PRO A 1 483 ? 13.405 6.041 -35.509 1.00 73.75 483 PRO A CA 1
ATOM 3682 C C . PRO A 1 483 ? 12.419 5.089 -34.809 1.00 73.75 483 PRO A C 1
ATOM 3684 O O . PRO A 1 483 ? 11.312 5.506 -34.469 1.00 73.75 483 PRO A O 1
ATOM 3687 N N . GLU A 1 484 ? 12.817 3.844 -34.528 1.00 79.00 484 GLU A N 1
ATOM 3688 C CA . GLU A 1 484 ? 12.022 2.874 -33.769 1.00 79.00 484 GLU A CA 1
ATOM 3689 C C . GLU A 1 484 ? 12.093 3.179 -32.271 1.00 79.00 484 GLU A C 1
ATOM 3691 O O . GLU A 1 484 ? 13.078 2.878 -31.586 1.00 79.00 484 GLU A O 1
ATOM 3696 N N . ASN A 1 485 ? 11.022 3.801 -31.782 1.00 76.62 485 ASN A N 1
ATOM 3697 C CA . ASN A 1 485 ? 10.893 4.267 -30.414 1.00 76.62 485 ASN A CA 1
ATOM 3698 C C . ASN A 1 485 ? 9.854 3.457 -29.651 1.00 76.62 485 ASN A C 1
ATOM 3700 O O . ASN A 1 485 ? 8.832 3.046 -30.195 1.00 76.62 485 ASN A O 1
ATOM 3704 N N . TYR A 1 486 ? 10.097 3.292 -28.355 1.00 76.12 486 TYR A N 1
ATOM 3705 C CA . TYR A 1 486 ? 9.217 2.540 -27.472 1.00 76.12 486 TYR A CA 1
ATOM 3706 C C . TYR A 1 486 ? 8.805 3.389 -26.270 1.00 76.12 486 TYR A C 1
ATOM 3708 O O . TYR A 1 486 ? 9.563 4.240 -25.787 1.00 76.12 486 TYR A O 1
ATOM 3716 N N . PHE A 1 487 ? 7.607 3.137 -25.748 1.00 63.19 487 PHE A N 1
ATOM 3717 C CA . PHE A 1 487 ? 7.207 3.686 -24.456 1.00 63.19 487 PHE A CA 1
ATOM 3718 C C . PHE A 1 487 ? 8.104 3.131 -23.348 1.00 63.19 487 PHE A C 1
ATOM 3720 O O . PHE A 1 487 ? 8.553 1.987 -23.424 1.00 63.19 487 PHE A O 1
ATOM 3727 N N . LEU A 1 488 ? 8.319 3.904 -22.279 1.00 66.44 488 LEU A N 1
ATOM 3728 C CA . LEU A 1 488 ? 9.179 3.488 -21.167 1.00 66.44 488 LEU A CA 1
ATOM 3729 C C . LEU A 1 488 ? 8.724 2.157 -20.539 1.00 66.44 488 LEU A C 1
ATOM 3731 O O . LEU A 1 488 ? 9.561 1.351 -20.142 1.00 66.44 488 LEU A O 1
ATOM 3735 N N . LYS A 1 489 ? 7.410 1.878 -20.563 1.00 58.31 489 LYS A N 1
ATOM 3736 C CA . LYS A 1 489 ? 6.810 0.584 -20.192 1.00 58.31 489 LYS A CA 1
ATOM 3737 C C . LYS A 1 489 ? 7.497 -0.605 -20.876 1.00 58.31 489 LYS A C 1
ATOM 3739 O O . LYS A 1 489 ? 7.718 -1.626 -20.238 1.00 58.31 489 LYS A O 1
ATOM 3744 N N . TYR A 1 490 ? 7.855 -0.473 -22.152 1.00 70.69 490 TYR A N 1
ATOM 3745 C CA . TYR A 1 490 ? 8.496 -1.542 -22.916 1.00 70.69 490 TYR A CA 1
ATOM 3746 C C . TYR A 1 490 ? 9.938 -1.789 -22.456 1.00 70.69 490 TYR A C 1
ATOM 3748 O O . TYR A 1 490 ? 10.346 -2.937 -22.308 1.00 70.69 490 TYR A O 1
ATOM 3756 N N . TYR A 1 491 ? 10.690 -0.728 -22.145 1.00 83.69 491 TYR A N 1
ATOM 3757 C CA . TYR A 1 491 ? 12.027 -0.852 -21.555 1.00 83.69 491 TYR A CA 1
ATOM 3758 C C . TYR A 1 491 ? 11.978 -1.478 -20.162 1.00 83.69 491 TYR A C 1
ATOM 3760 O O . TYR A 1 491 ? 12.799 -2.335 -19.844 1.00 83.69 491 TYR A O 1
ATOM 3768 N N . LEU A 1 492 ? 10.999 -1.068 -19.349 1.00 76.88 492 LEU A N 1
ATOM 3769 C CA . LEU A 1 492 ? 10.800 -1.601 -18.008 1.00 76.88 492 LEU A CA 1
ATOM 3770 C C . LEU A 1 492 ? 10.449 -3.092 -18.053 1.00 76.88 492 LEU A C 1
ATOM 3772 O O . LEU A 1 492 ? 11.034 -3.870 -17.313 1.00 76.88 492 LEU A O 1
ATOM 3776 N N . TYR A 1 493 ? 9.575 -3.506 -18.972 1.00 79.50 493 TYR A N 1
ATOM 3777 C CA . TYR A 1 493 ? 9.274 -4.919 -19.208 1.00 79.50 493 TYR A CA 1
ATOM 3778 C C . TYR A 1 493 ? 10.542 -5.733 -19.514 1.00 79.50 493 TYR A C 1
ATOM 3780 O O . TYR A 1 493 ? 10.790 -6.731 -18.851 1.00 79.50 493 TYR A O 1
ATOM 3788 N N . HIS A 1 494 ? 11.419 -5.271 -20.410 1.00 87.69 494 HIS A N 1
ATOM 3789 C CA . HIS A 1 494 ? 12.688 -5.967 -20.680 1.00 87.69 494 HIS A CA 1
ATOM 3790 C C . HIS A 1 494 ? 13.587 -6.042 -19.440 1.00 87.69 494 HIS A C 1
ATOM 3792 O O . HIS A 1 494 ? 14.130 -7.100 -19.123 1.00 87.69 494 HIS A O 1
ATOM 3798 N N . ALA A 1 495 ? 13.730 -4.917 -18.734 1.00 83.19 495 ALA A N 1
ATOM 3799 C CA . ALA A 1 495 ? 14.591 -4.803 -17.564 1.00 83.19 495 ALA A CA 1
ATOM 3800 C C . ALA A 1 495 ? 14.108 -5.655 -16.377 1.00 83.19 495 ALA A C 1
ATOM 3802 O O . ALA A 1 495 ? 14.941 -6.111 -15.592 1.00 83.19 495 ALA A O 1
ATOM 3803 N N . LEU A 1 496 ? 12.795 -5.860 -16.237 1.00 80.31 496 LEU A N 1
ATOM 3804 C CA . LEU A 1 496 ? 12.193 -6.616 -15.137 1.00 80.31 496 LEU A CA 1
ATOM 3805 C C . LEU A 1 496 ? 11.990 -8.100 -15.466 1.00 80.31 496 LEU A C 1
ATOM 3807 O O . LEU A 1 496 ? 12.164 -8.933 -14.579 1.00 80.31 496 LEU A O 1
ATOM 3811 N N . THR A 1 497 ? 11.654 -8.442 -16.712 1.00 81.31 497 THR A N 1
ATOM 3812 C CA . THR A 1 497 ? 11.417 -9.834 -17.126 1.00 81.31 497 THR A CA 1
ATOM 3813 C C . THR A 1 497 ? 12.732 -10.591 -17.336 1.00 81.31 497 THR A C 1
ATOM 3815 O O . THR A 1 497 ? 12.845 -11.743 -16.921 1.00 81.31 497 THR A O 1
ATOM 3818 N N . TRP A 1 498 ? 13.759 -9.941 -17.905 1.00 91.69 498 TRP A N 1
ATOM 3819 C CA . TRP A 1 498 ? 15.077 -10.549 -18.156 1.00 91.69 498 TRP A CA 1
ATOM 3820 C C . TRP A 1 498 ? 16.232 -9.679 -17.639 1.00 91.69 498 TRP A C 1
ATOM 3822 O O . TRP A 1 498 ? 17.015 -9.124 -18.422 1.00 91.69 498 TRP A O 1
ATOM 3832 N N . PRO A 1 499 ? 16.376 -9.554 -16.307 1.00 88.19 499 PRO A N 1
ATOM 3833 C CA . PRO A 1 499 ? 17.290 -8.592 -15.694 1.00 88.19 499 PRO A CA 1
ATOM 3834 C C . PRO A 1 499 ? 18.777 -8.825 -16.015 1.00 88.19 499 PRO A C 1
ATOM 3836 O O . PRO A 1 499 ? 19.587 -7.909 -15.880 1.00 88.19 499 PRO A O 1
ATOM 3839 N N . GLN A 1 500 ? 19.154 -10.029 -16.452 1.00 90.06 500 GLN A N 1
ATOM 3840 C CA . GLN A 1 500 ? 20.533 -10.404 -16.775 1.00 90.06 500 GLN A CA 1
ATOM 3841 C C . GLN A 1 500 ? 20.956 -10.017 -18.202 1.00 90.06 500 GLN A C 1
ATOM 3843 O O . GLN A 1 500 ? 22.147 -10.044 -18.506 1.00 90.06 500 GLN A O 1
ATOM 3848 N N . LEU A 1 501 ? 20.010 -9.703 -19.096 1.00 93.50 501 LEU A N 1
ATOM 3849 C CA . LEU A 1 501 ? 20.283 -9.673 -20.541 1.00 93.50 501 LEU A CA 1
ATOM 3850 C C . LEU A 1 501 ? 20.647 -8.294 -21.093 1.00 93.50 501 LEU A C 1
ATOM 3852 O O . LEU A 1 501 ? 21.280 -8.203 -22.147 1.00 93.50 501 LEU A O 1
ATOM 3856 N N . SER A 1 502 ? 20.248 -7.227 -20.403 1.00 96.12 502 SER A N 1
ATOM 3857 C CA . SER A 1 502 ? 20.401 -5.850 -20.880 1.00 96.12 502 SER A CA 1
ATOM 3858 C C . SER A 1 502 ? 21.548 -5.129 -20.167 1.00 96.12 502 SER A C 1
ATOM 3860 O O . SER A 1 502 ? 21.742 -5.278 -18.960 1.00 96.12 502 SER A O 1
ATOM 3862 N N . PHE A 1 503 ? 22.302 -4.316 -20.910 1.00 95.81 503 PHE A N 1
ATOM 3863 C CA . PHE A 1 503 ? 23.491 -3.610 -20.417 1.00 95.81 503 PHE A CA 1
ATOM 3864 C C . PHE A 1 503 ? 23.508 -2.160 -20.902 1.00 95.81 503 PHE A C 1
ATOM 3866 O O . PHE A 1 503 ? 23.016 -1.845 -21.987 1.00 95.81 503 PHE A O 1
ATOM 3873 N N . VAL A 1 504 ? 24.125 -1.270 -20.125 1.00 94.31 504 VAL A N 1
ATOM 3874 C CA . VAL A 1 504 ? 24.226 0.163 -20.419 1.00 94.31 504 VAL A CA 1
ATOM 3875 C C . VAL A 1 504 ? 25.674 0.638 -20.340 1.00 94.31 504 VAL A C 1
ATOM 3877 O O . VAL A 1 504 ? 26.435 0.245 -19.463 1.00 94.31 504 VAL A O 1
ATOM 3880 N N . ALA A 1 505 ? 26.070 1.483 -21.288 1.00 92.56 505 ALA A N 1
ATOM 3881 C CA . ALA A 1 505 ? 27.375 2.121 -21.348 1.00 92.56 505 ALA A CA 1
ATOM 3882 C C . ALA A 1 505 ? 27.292 3.557 -20.813 1.00 92.56 505 ALA A C 1
ATOM 3884 O O . ALA A 1 505 ? 26.562 4.390 -21.362 1.00 92.56 505 ALA A O 1
ATOM 3885 N N . VAL A 1 506 ? 28.071 3.861 -19.776 1.00 88.50 506 VAL A N 1
ATOM 3886 C CA . VAL A 1 506 ? 28.061 5.134 -19.042 1.00 88.50 506 VAL A CA 1
ATOM 3887 C C . VAL A 1 506 ? 29.445 5.783 -19.010 1.00 88.50 506 VAL A C 1
ATOM 3889 O O . VAL A 1 506 ? 30.463 5.098 -18.998 1.00 88.50 506 VAL A O 1
ATOM 3892 N N . VAL A 1 507 ? 29.506 7.116 -19.003 1.00 82.25 507 VAL A N 1
ATOM 3893 C CA . VAL A 1 507 ? 30.770 7.866 -18.880 1.00 82.25 507 VAL A CA 1
ATOM 3894 C C . VAL A 1 507 ? 31.055 8.194 -17.416 1.00 82.25 507 VAL A C 1
ATOM 3896 O O . VAL A 1 507 ? 30.255 8.888 -16.785 1.00 82.25 507 VAL A O 1
ATOM 3899 N N . ARG A 1 508 ? 32.229 7.792 -16.910 1.00 65.00 508 ARG A N 1
ATOM 3900 C CA . ARG A 1 508 ? 32.720 8.186 -15.578 1.00 65.00 508 ARG A CA 1
ATOM 3901 C C . ARG A 1 508 ? 33.484 9.525 -15.609 1.00 65.00 508 ARG A C 1
ATOM 3903 O O . ARG A 1 508 ? 34.317 9.734 -16.502 1.00 65.00 508 ARG A O 1
ATOM 3910 N N . PRO A 1 509 ? 33.285 10.424 -14.621 1.00 57.28 509 PRO A N 1
ATOM 3911 C CA . PRO A 1 509 ? 34.171 11.564 -14.386 1.00 57.28 509 PRO A CA 1
ATOM 3912 C C . PRO A 1 509 ? 35.579 11.109 -13.975 1.00 57.28 509 PRO A C 1
ATOM 3914 O O . PRO A 1 509 ? 35.759 10.102 -13.292 1.00 57.28 509 PRO A O 1
ATOM 3917 N N . ARG A 1 510 ? 36.604 11.878 -14.362 1.00 49.72 510 ARG A N 1
ATOM 3918 C CA . ARG A 1 510 ? 38.029 11.509 -14.226 1.00 49.72 510 ARG A CA 1
ATOM 3919 C C . ARG A 1 510 ? 38.536 11.396 -12.773 1.00 49.72 510 ARG A C 1
ATOM 3921 O O . ARG A 1 510 ? 39.658 10.946 -12.584 1.00 49.72 510 ARG A O 1
ATOM 3928 N N . GLY A 1 511 ? 37.736 11.806 -11.784 1.00 52.88 511 GLY A N 1
ATOM 3929 C CA . GLY A 1 511 ? 38.060 11.782 -10.350 1.00 52.88 511 GLY A CA 1
ATOM 3930 C C . GLY A 1 511 ? 37.219 10.813 -9.509 1.00 52.88 511 GLY A C 1
ATOM 3931 O O . GLY A 1 511 ? 37.270 10.905 -8.288 1.00 52.88 511 GLY A O 1
ATOM 3932 N N . GLY A 1 512 ? 36.443 9.921 -10.142 1.00 50.88 512 GLY A N 1
ATOM 3933 C CA . GLY A 1 512 ? 35.410 9.138 -9.453 1.00 50.88 512 GLY A CA 1
ATOM 3934 C C . GLY A 1 512 ? 34.210 10.001 -9.049 1.00 50.88 512 GLY A C 1
ATOM 3935 O O . GLY A 1 512 ? 34.266 11.229 -9.117 1.00 50.88 512 GLY A O 1
ATOM 3936 N N . TYR A 1 513 ? 33.105 9.367 -8.657 1.00 48.94 513 TYR A N 1
ATOM 3937 C CA . TYR A 1 513 ? 32.013 10.083 -7.996 1.00 48.94 513 TYR A CA 1
ATOM 3938 C C . TYR A 1 513 ? 32.532 10.541 -6.635 1.00 48.94 513 TYR A C 1
ATOM 3940 O O . TYR A 1 513 ? 33.016 9.717 -5.855 1.00 48.94 513 TYR A O 1
ATOM 3948 N N . LYS A 1 514 ? 32.500 11.845 -6.348 1.00 42.22 514 LYS A N 1
ATOM 3949 C CA . LYS A 1 514 ? 32.890 12.320 -5.018 1.00 42.22 514 LYS A CA 1
ATOM 3950 C C . LYS A 1 514 ? 31.894 11.746 -4.012 1.00 42.22 514 LYS A C 1
ATOM 3952 O O . LYS A 1 514 ? 30.706 12.034 -4.101 1.00 42.22 514 LYS A O 1
ATOM 3957 N N . SER A 1 515 ? 32.379 10.959 -3.053 1.00 39.94 515 SER A N 1
ATOM 3958 C CA . SER A 1 515 ? 31.600 10.588 -1.871 1.00 39.94 515 SER A CA 1
ATOM 3959 C C . SER A 1 515 ? 31.311 11.862 -1.077 1.00 39.94 515 SER A C 1
ATOM 3961 O O . SER A 1 515 ? 32.129 12.301 -0.272 1.00 39.94 515 SER A O 1
ATOM 3963 N N . SER A 1 516 ? 30.179 12.504 -1.352 1.00 33.84 516 SER A N 1
ATOM 3964 C CA . SER A 1 516 ? 29.676 13.599 -0.535 1.00 33.84 516 SER A CA 1
ATOM 3965 C C . SER A 1 516 ? 28.910 13.002 0.639 1.00 33.84 516 SER A C 1
ATOM 3967 O O . SER A 1 516 ? 27.747 12.636 0.513 1.00 33.84 516 SER A O 1
ATOM 3969 N N . SER A 1 517 ? 29.556 12.940 1.799 1.00 33.22 517 SER A N 1
ATOM 3970 C CA . SER A 1 517 ? 28.922 12.661 3.092 1.00 33.22 517 SER A CA 1
ATOM 3971 C C . SER A 1 517 ? 28.118 13.861 3.627 1.00 33.22 517 SER A C 1
ATOM 3973 O O . SER A 1 517 ? 27.926 13.991 4.833 1.00 33.22 517 SER A O 1
ATOM 3975 N N . THR A 1 518 ? 27.713 14.811 2.773 1.00 30.52 518 THR A N 1
ATOM 3976 C CA . THR A 1 518 ? 27.028 16.050 3.200 1.00 30.52 518 THR A CA 1
ATOM 3977 C C . THR A 1 518 ? 26.143 16.652 2.099 1.00 30.52 518 THR A C 1
ATOM 3979 O O . THR A 1 518 ? 25.970 17.867 2.016 1.00 30.52 518 THR A O 1
ATOM 3982 N N . ALA A 1 519 ? 25.569 15.829 1.218 1.00 29.20 519 ALA A N 1
ATOM 3983 C CA . ALA A 1 519 ? 24.590 16.308 0.245 1.00 29.20 519 ALA A CA 1
ATOM 3984 C C . ALA A 1 519 ? 23.182 16.308 0.860 1.00 29.20 519 ALA A C 1
ATOM 3986 O O . ALA A 1 519 ? 22.480 15.302 0.866 1.00 29.20 519 ALA A O 1
ATOM 3987 N N . ILE A 1 520 ? 22.781 17.473 1.361 1.00 29.67 520 ILE A N 1
ATOM 3988 C CA . ILE A 1 520 ? 21.384 17.846 1.593 1.00 29.67 520 ILE A CA 1
ATOM 3989 C C . ILE A 1 520 ? 20.620 17.633 0.274 1.00 29.67 520 ILE A C 1
ATOM 3991 O O . ILE A 1 520 ? 21.029 18.142 -0.773 1.00 29.67 520 ILE A O 1
ATOM 3995 N N . ALA A 1 521 ? 19.537 16.858 0.314 1.00 35.03 521 ALA A N 1
ATOM 3996 C CA . ALA A 1 521 ? 18.743 16.428 -0.838 1.00 35.03 521 ALA A CA 1
ATOM 3997 C C . ALA A 1 521 ? 17.909 17.571 -1.459 1.00 35.03 521 ALA A C 1
ATOM 3999 O O . ALA A 1 521 ? 16.684 17.564 -1.407 1.00 35.03 521 ALA A O 1
ATOM 4000 N N . GLY A 1 522 ? 18.579 18.569 -2.041 1.00 28.66 522 GLY A N 1
ATOM 4001 C CA . GLY A 1 522 ? 17.949 19.713 -2.709 1.00 28.66 522 GLY A CA 1
ATOM 4002 C C . GLY A 1 522 ? 18.353 19.923 -4.171 1.00 28.66 522 GLY A C 1
ATOM 4003 O O . GLY A 1 522 ? 17.817 20.819 -4.812 1.00 28.66 522 GLY A O 1
ATOM 4004 N N . ASN A 1 523 ? 19.294 19.153 -4.731 1.00 28.55 523 ASN A N 1
ATOM 4005 C CA . ASN A 1 523 ? 19.680 19.319 -6.137 1.00 28.55 523 ASN A CA 1
ATOM 4006 C C . ASN A 1 523 ? 20.431 18.089 -6.684 1.00 28.55 523 ASN A C 1
ATOM 4008 O O . ASN A 1 523 ? 21.657 18.031 -6.643 1.00 28.55 523 ASN A O 1
ATOM 4012 N N . VAL A 1 524 ? 19.712 17.095 -7.218 1.00 36.88 524 VAL A N 1
ATOM 4013 C CA . VAL A 1 524 ? 20.322 15.955 -7.946 1.00 36.88 524 VAL A CA 1
ATOM 4014 C C . VAL A 1 524 ? 20.346 16.217 -9.462 1.00 36.88 524 VAL A C 1
ATOM 4016 O O . VAL A 1 524 ? 20.296 15.305 -10.276 1.00 36.88 524 VAL A O 1
ATOM 4019 N N . ALA A 1 525 ? 20.450 17.480 -9.883 1.00 30.92 525 ALA A N 1
ATOM 4020 C CA . ALA A 1 525 ? 20.678 17.831 -11.290 1.00 30.92 525 ALA A CA 1
ATOM 4021 C C . ALA A 1 525 ? 22.164 17.710 -11.712 1.00 30.92 525 ALA A C 1
ATOM 4023 O O . ALA A 1 525 ? 22.521 18.059 -12.835 1.00 30.92 525 ALA A O 1
ATOM 4024 N N . GLY A 1 526 ? 23.048 17.251 -10.817 1.00 38.16 526 GLY A N 1
ATOM 4025 C CA . GLY A 1 526 ? 24.486 17.502 -10.932 1.00 38.16 526 GLY A CA 1
ATOM 4026 C C . GLY A 1 526 ? 25.388 16.394 -11.478 1.00 38.16 526 GLY A C 1
ATOM 4027 O O . GLY A 1 526 ? 26.424 16.742 -12.032 1.00 38.16 526 GLY A O 1
ATOM 4028 N N . GLU A 1 527 ? 25.087 15.095 -11.333 1.00 45.47 527 GLU A N 1
ATOM 4029 C CA . GLU A 1 527 ? 26.118 14.077 -11.642 1.00 45.47 527 GLU A CA 1
ATOM 4030 C C . GLU A 1 527 ? 25.595 12.644 -11.891 1.00 45.47 527 GLU A C 1
ATOM 4032 O O . GLU A 1 527 ? 26.212 11.664 -11.480 1.00 45.47 527 GLU A O 1
ATOM 4037 N N . TYR A 1 528 ? 24.480 12.477 -12.612 1.00 46.28 528 TYR A N 1
ATOM 4038 C CA . TYR A 1 528 ? 24.133 11.146 -13.136 1.00 46.28 528 TYR A CA 1
ATOM 4039 C C . TYR A 1 528 ? 25.167 10.680 -14.186 1.00 46.28 528 TYR A C 1
ATOM 4041 O O . TYR A 1 528 ? 25.637 11.498 -14.989 1.00 46.28 528 TYR A O 1
ATOM 4049 N N . PRO A 1 529 ? 25.530 9.377 -14.231 1.00 58.25 529 PRO A N 1
ATOM 4050 C CA . PRO A 1 529 ? 26.373 8.837 -15.291 1.00 58.25 529 PRO A CA 1
ATOM 4051 C C . PRO A 1 529 ? 25.768 9.158 -16.658 1.00 58.25 529 PRO A C 1
ATOM 4053 O O . PRO A 1 529 ? 24.634 8.784 -16.959 1.00 58.25 529 PRO A O 1
ATOM 4056 N N . LYS A 1 530 ? 26.524 9.831 -17.529 1.00 76.00 530 LYS A N 1
ATOM 4057 C CA . LYS A 1 530 ? 26.036 10.120 -18.880 1.00 76.00 530 LYS A CA 1
ATOM 4058 C C . LYS A 1 530 ? 25.962 8.819 -19.681 1.00 76.00 530 LYS A C 1
ATOM 4060 O O . LYS A 1 530 ? 27.007 8.276 -20.046 1.00 76.00 530 LYS A O 1
ATOM 4065 N N . VAL A 1 531 ? 24.748 8.357 -19.991 1.00 86.50 531 VAL A N 1
ATOM 4066 C CA . VAL A 1 531 ? 24.518 7.206 -20.878 1.00 86.50 531 VAL A CA 1
ATOM 4067 C C . VAL A 1 531 ? 24.980 7.547 -22.293 1.00 86.50 531 VAL A C 1
ATOM 4069 O O . VAL A 1 531 ? 24.576 8.550 -22.885 1.00 86.50 531 VAL A O 1
ATOM 4072 N N . VAL A 1 532 ? 25.852 6.706 -22.840 1.00 89.62 532 VAL A N 1
ATOM 4073 C CA . VAL A 1 532 ? 26.415 6.853 -24.190 1.00 89.62 532 VAL A CA 1
ATOM 4074 C C . VAL A 1 532 ? 26.120 5.666 -25.096 1.00 89.62 532 VAL A C 1
ATOM 4076 O O . VAL A 1 532 ? 26.353 5.759 -26.299 1.00 89.62 532 VAL A O 1
ATOM 4079 N N . GLY A 1 533 ? 25.561 4.584 -24.561 1.00 91.25 533 GLY A N 1
ATOM 4080 C CA . GLY A 1 533 ? 25.045 3.462 -25.335 1.00 91.25 533 GLY A CA 1
ATOM 4081 C C . GLY A 1 533 ? 24.332 2.446 -24.454 1.00 91.25 533 GLY A C 1
ATOM 4082 O O . GLY A 1 533 ? 24.427 2.526 -23.235 1.00 91.25 533 GLY A O 1
ATOM 4083 N N . TYR A 1 534 ? 23.606 1.514 -25.056 1.00 96.81 534 TYR A N 1
ATOM 4084 C CA . TYR A 1 534 ? 22.924 0.425 -24.359 1.00 96.81 534 TYR A CA 1
ATOM 4085 C C . TYR A 1 534 ? 22.602 -0.720 -25.325 1.00 96.81 534 TYR A C 1
ATOM 4087 O O . TYR A 1 534 ? 22.543 -0.510 -26.540 1.00 96.81 534 TYR A O 1
ATOM 4095 N N . VAL A 1 535 ? 22.361 -1.905 -24.765 1.00 97.50 535 VAL A N 1
ATOM 4096 C CA . VAL A 1 535 ? 21.702 -3.037 -25.424 1.00 97.50 535 VAL A CA 1
ATOM 4097 C C . VAL A 1 535 ? 20.497 -3.451 -24.585 1.00 97.50 535 VAL A C 1
ATOM 4099 O O . VAL A 1 535 ? 20.609 -3.627 -23.371 1.00 97.50 535 VAL A O 1
ATOM 4102 N N . LEU A 1 536 ? 19.345 -3.557 -25.240 1.00 96.88 536 LEU A N 1
ATOM 4103 C CA . LEU A 1 536 ? 18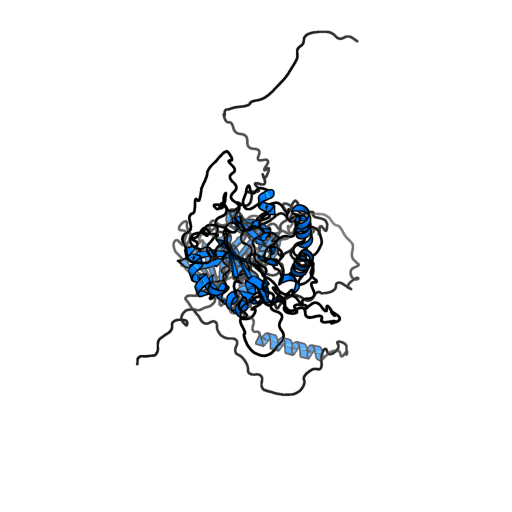.092 -4.033 -24.677 1.00 96.88 536 LEU A CA 1
ATOM 4104 C C . LEU A 1 536 ? 17.763 -5.376 -25.323 1.00 96.88 536 LEU A C 1
ATOM 4106 O O . LEU A 1 536 ? 17.699 -5.472 -26.551 1.00 96.88 536 LEU A O 1
ATOM 4110 N N . ALA A 1 537 ? 17.572 -6.395 -24.497 1.00 95.44 537 ALA A N 1
ATOM 4111 C CA . ALA A 1 537 ? 17.433 -7.770 -24.945 1.00 95.44 537 ALA A CA 1
ATOM 4112 C C . ALA A 1 537 ? 16.388 -8.536 -24.130 1.00 95.44 537 ALA A C 1
ATOM 4114 O O . ALA A 1 537 ? 16.157 -8.220 -22.961 1.00 95.44 537 ALA A O 1
ATOM 4115 N N . LYS A 1 538 ? 15.780 -9.543 -24.759 1.00 92.56 538 LYS A N 1
ATOM 4116 C CA . LYS A 1 538 ? 14.777 -10.435 -24.166 1.00 92.56 538 LYS A CA 1
ATOM 4117 C C . LYS A 1 538 ? 15.036 -11.900 -24.521 1.00 92.56 538 LYS A C 1
ATOM 4119 O O . LYS A 1 538 ? 15.820 -12.183 -25.426 1.00 92.56 538 LYS A O 1
ATOM 4124 N N . MET A 1 539 ? 14.349 -12.816 -23.845 1.00 92.62 539 MET A N 1
ATOM 4125 C CA . MET A 1 539 ? 14.120 -14.166 -24.371 1.00 92.62 539 MET A CA 1
ATOM 4126 C C . MET A 1 539 ? 12.814 -14.190 -25.160 1.00 92.62 539 MET A C 1
ATOM 4128 O O . MET A 1 539 ? 11.900 -13.423 -24.860 1.00 92.62 539 MET A O 1
ATOM 4132 N N . GLU A 1 540 ? 12.715 -15.064 -26.156 1.00 87.19 540 GLU A N 1
ATOM 4133 C CA . GLU A 1 540 ? 11.432 -15.307 -26.810 1.00 87.19 540 GLU A CA 1
ATOM 4134 C C . GLU A 1 540 ? 10.537 -16.163 -25.902 1.00 87.19 540 GLU A C 1
ATOM 4136 O O . GLU A 1 540 ? 10.974 -17.206 -25.408 1.00 87.19 540 GLU A O 1
ATOM 4141 N N . GLU A 1 541 ? 9.318 -15.689 -25.628 1.00 76.12 541 GLU A N 1
ATOM 4142 C CA . GLU A 1 541 ? 8.393 -16.332 -24.680 1.00 76.12 541 GLU A CA 1
ATOM 4143 C C . GLU A 1 541 ? 7.639 -17.502 -25.324 1.00 76.12 541 GLU A C 1
ATOM 4145 O O . GLU A 1 541 ? 7.443 -18.533 -24.685 1.00 76.12 541 GLU A O 1
ATOM 4150 N N . GLU A 1 542 ? 7.287 -17.373 -26.607 1.00 77.31 542 GLU A N 1
ATOM 4151 C CA . GLU A 1 542 ? 6.547 -18.382 -27.372 1.00 77.31 542 GLU A CA 1
ATOM 4152 C C . GLU A 1 542 ? 7.273 -18.717 -28.691 1.00 77.31 542 GLU A C 1
ATOM 4154 O O . GLU A 1 542 ? 6.848 -18.303 -29.774 1.00 77.31 542 GLU A O 1
ATOM 4159 N N . PRO A 1 543 ? 8.403 -19.452 -28.642 1.00 78.12 543 PRO A N 1
ATOM 4160 C CA . PRO A 1 543 ? 9.142 -19.818 -29.844 1.00 78.12 543 PRO A CA 1
ATOM 4161 C C . PRO A 1 543 ? 8.319 -20.777 -30.718 1.00 78.12 543 PRO A C 1
ATOM 4163 O O . PRO A 1 543 ? 7.974 -21.884 -30.303 1.00 78.12 543 PRO A O 1
ATOM 4166 N N . THR A 1 544 ? 8.029 -20.367 -31.954 1.00 75.75 544 THR A N 1
ATOM 4167 C CA . THR A 1 544 ? 7.232 -21.150 -32.923 1.00 75.75 544 THR A CA 1
ATOM 4168 C C . THR A 1 544 ? 7.897 -22.462 -33.351 1.00 75.75 544 THR A C 1
ATOM 4170 O O . THR A 1 544 ? 7.213 -23.410 -33.730 1.00 75.75 544 THR A O 1
ATOM 4173 N N . ASP A 1 545 ? 9.223 -22.538 -33.254 1.00 76.44 545 ASP A N 1
ATOM 4174 C CA . ASP A 1 545 ? 10.057 -23.708 -33.541 1.00 76.44 545 ASP A CA 1
ATOM 4175 C C . ASP A 1 545 ? 10.335 -24.578 -32.296 1.00 76.44 545 ASP A C 1
ATOM 4177 O O . ASP A 1 545 ? 10.985 -25.621 -32.392 1.00 76.44 545 ASP A O 1
ATOM 4181 N N . GLY A 1 546 ? 9.846 -24.164 -31.120 1.00 78.75 546 GLY A N 1
ATOM 4182 C CA . GLY A 1 546 ? 10.096 -24.818 -29.835 1.00 78.75 546 GLY A CA 1
ATOM 4183 C C . GLY A 1 546 ? 11.528 -24.663 -29.307 1.00 78.75 546 GLY A C 1
ATOM 4184 O O . GLY A 1 546 ? 11.862 -25.258 -28.278 1.00 78.75 546 GLY A O 1
ATOM 4185 N N . LEU A 1 547 ? 12.384 -23.879 -29.974 1.00 84.75 547 LEU A N 1
ATOM 4186 C CA . LEU A 1 547 ? 13.767 -23.658 -29.565 1.00 84.75 547 LEU A CA 1
ATOM 4187 C C . LEU A 1 547 ? 13.875 -22.363 -28.764 1.00 84.75 547 LEU A C 1
ATOM 4189 O O . LEU A 1 547 ? 13.692 -21.261 -29.277 1.00 84.75 547 LEU A O 1
ATOM 4193 N N . GLN A 1 548 ? 14.239 -22.485 -27.488 1.00 87.38 548 GLN A N 1
ATOM 4194 C CA . GLN A 1 548 ? 14.470 -21.320 -26.640 1.00 87.38 548 GLN A CA 1
ATOM 4195 C C . GLN A 1 548 ? 15.649 -20.497 -27.178 1.00 87.38 548 GLN A C 1
ATOM 4197 O O . GLN A 1 548 ? 16.793 -20.967 -27.186 1.00 87.38 548 GLN A O 1
ATOM 4202 N N . HIS A 1 549 ? 15.377 -19.255 -27.574 1.00 92.69 549 HIS A N 1
ATOM 4203 C CA . HIS A 1 549 ? 16.362 -18.329 -28.126 1.00 92.69 549 HIS A CA 1
ATOM 4204 C C . HIS A 1 549 ? 16.176 -16.910 -27.574 1.00 92.69 549 HIS A C 1
ATOM 4206 O O . HIS A 1 549 ? 15.119 -16.563 -27.040 1.00 92.69 549 HIS A O 1
ATOM 4212 N N . GLY A 1 550 ? 17.244 -16.115 -27.635 1.00 94.44 550 GLY A N 1
ATOM 4213 C CA . GLY A 1 550 ? 17.229 -14.707 -27.243 1.00 94.44 550 GLY A CA 1
ATOM 4214 C C . GLY A 1 550 ? 16.904 -13.790 -28.419 1.00 94.44 550 GLY A C 1
ATOM 4215 O O . GLY A 1 550 ? 17.111 -14.161 -29.572 1.00 94.44 550 GLY A O 1
ATOM 4216 N N . HIS A 1 551 ? 16.457 -12.572 -28.136 1.00 96.38 551 HIS A N 1
ATOM 4217 C CA . HIS A 1 551 ? 16.196 -11.549 -29.143 1.00 96.38 551 HIS A CA 1
ATOM 4218 C C . HIS A 1 551 ? 16.792 -10.200 -28.722 1.00 96.38 551 HIS A C 1
ATOM 4220 O O . HIS A 1 551 ? 16.602 -9.747 -27.587 1.00 96.38 551 HIS A O 1
ATOM 4226 N N . ILE A 1 552 ? 17.520 -9.547 -29.633 1.00 97.31 552 ILE A N 1
ATOM 4227 C CA . ILE A 1 552 ? 18.053 -8.194 -29.423 1.00 97.31 552 ILE A CA 1
ATOM 4228 C C . ILE A 1 552 ? 17.023 -7.181 -29.907 1.00 97.31 552 ILE A C 1
ATOM 4230 O O . ILE A 1 552 ? 16.946 -6.861 -31.090 1.00 97.31 552 ILE A O 1
ATOM 4234 N N . THR A 1 553 ? 16.271 -6.639 -28.956 1.00 94.31 553 THR A N 1
ATOM 4235 C CA . THR A 1 553 ? 15.207 -5.664 -29.205 1.00 94.31 553 THR A CA 1
ATOM 4236 C C . THR A 1 553 ? 15.745 -4.322 -29.691 1.00 94.31 553 THR A C 1
ATOM 4238 O O . THR A 1 553 ? 15.157 -3.678 -30.558 1.00 94.31 553 THR A O 1
ATOM 4241 N N . SER A 1 554 ? 16.841 -3.842 -29.096 1.00 95.12 554 SER A N 1
ATOM 4242 C CA . SER A 1 554 ? 17.428 -2.558 -29.479 1.00 95.12 554 SER A CA 1
ATOM 4243 C C . SER A 1 554 ? 18.887 -2.451 -29.050 1.00 95.12 554 SER A C 1
ATOM 4245 O O . SER A 1 554 ? 19.242 -2.764 -27.915 1.00 95.12 554 SER A O 1
ATOM 4247 N N . LEU A 1 555 ? 19.733 -1.941 -29.942 1.00 95.94 555 LEU A N 1
ATOM 4248 C CA . LEU A 1 555 ? 21.132 -1.619 -29.675 1.00 95.94 555 LEU A CA 1
ATOM 4249 C C . LEU A 1 555 ? 21.416 -0.214 -30.188 1.00 95.94 555 LEU A C 1
ATOM 4251 O O . LEU A 1 555 ? 21.214 0.086 -31.366 1.00 95.94 555 LEU A O 1
ATOM 4255 N N . SER A 1 556 ? 21.948 0.646 -29.324 1.00 91.94 556 SER A N 1
ATOM 4256 C CA . SER A 1 556 ? 22.285 2.007 -29.722 1.00 91.94 556 SER A CA 1
ATOM 4257 C C . SER A 1 556 ? 23.505 2.541 -28.988 1.00 91.94 556 SER A C 1
ATOM 4259 O O . SER A 1 556 ? 23.725 2.273 -27.810 1.00 91.94 556 SER A O 1
ATOM 4261 N N . VAL A 1 557 ? 24.309 3.329 -29.702 1.00 91.81 557 VAL A N 1
ATOM 4262 C CA . VAL A 1 557 ? 25.450 4.073 -29.162 1.00 91.81 557 VAL A CA 1
ATOM 4263 C C . VAL A 1 557 ? 25.425 5.476 -29.754 1.00 91.81 557 VAL A C 1
ATOM 4265 O O . VAL A 1 557 ? 25.343 5.644 -30.976 1.00 91.81 557 VAL A O 1
ATOM 4268 N N . MET A 1 558 ? 25.550 6.486 -28.894 1.00 83.00 558 MET A N 1
ATOM 4269 C CA . MET A 1 558 ? 25.625 7.896 -29.272 1.00 83.00 558 MET A CA 1
ATOM 4270 C C . MET A 1 558 ? 26.687 8.116 -30.346 1.00 83.00 558 MET A C 1
ATOM 4272 O O . MET A 1 558 ? 27.820 7.654 -30.208 1.00 83.00 558 MET A O 1
ATOM 4276 N N . ARG A 1 559 ? 26.354 8.877 -31.399 1.00 79.44 559 ARG A N 1
ATOM 4277 C CA . ARG A 1 559 ? 27.237 9.115 -32.560 1.00 79.44 559 ARG A CA 1
ATOM 4278 C C . ARG A 1 559 ? 28.656 9.550 -32.175 1.00 79.44 559 ARG A C 1
ATOM 4280 O O . ARG A 1 559 ? 29.617 9.101 -32.791 1.00 79.44 559 ARG A O 1
ATOM 4287 N N . THR A 1 560 ? 28.783 10.368 -31.133 1.00 79.25 560 THR A N 1
ATOM 4288 C CA . THR A 1 560 ? 30.056 10.885 -30.600 1.00 79.25 560 THR A CA 1
ATOM 4289 C C . THR A 1 560 ? 30.935 9.836 -29.910 1.00 79.25 560 THR A C 1
ATOM 4291 O O . THR A 1 560 ? 32.113 10.097 -29.698 1.00 79.25 560 THR A O 1
ATOM 4294 N N . HIS A 1 561 ? 30.388 8.663 -29.575 1.00 85.75 561 HIS A N 1
ATOM 4295 C CA . HIS A 1 561 ? 31.076 7.569 -28.876 1.00 85.75 561 HIS A CA 1
ATOM 4296 C C . HIS A 1 561 ? 31.106 6.268 -29.707 1.00 85.75 561 HIS A C 1
ATOM 4298 O O . HIS A 1 561 ? 31.502 5.211 -29.219 1.00 85.75 561 HIS A O 1
ATOM 4304 N N . ARG A 1 562 ? 30.715 6.321 -30.989 1.00 86.00 562 ARG A N 1
ATOM 4305 C CA . ARG A 1 562 ? 30.845 5.184 -31.918 1.00 86.00 562 ARG A CA 1
ATOM 4306 C C . ARG A 1 562 ? 32.313 4.952 -32.299 1.00 86.00 562 ARG A C 1
ATOM 4308 O O . ARG A 1 562 ? 33.155 5.827 -32.136 1.00 86.00 562 ARG A O 1
ATOM 4315 N N . ARG A 1 563 ? 32.607 3.769 -32.857 1.00 84.62 563 ARG A N 1
ATOM 4316 C CA . ARG A 1 563 ? 33.963 3.321 -33.259 1.00 84.62 563 ARG A CA 1
ATOM 4317 C C . ARG A 1 563 ? 34.962 3.171 -32.098 1.00 84.62 563 ARG A C 1
ATOM 4319 O O . ARG A 1 563 ? 36.163 3.131 -32.327 1.00 84.62 563 ARG A O 1
ATOM 4326 N N . LEU A 1 564 ? 34.456 3.044 -30.871 1.00 86.12 564 LEU A N 1
ATOM 4327 C CA . LEU A 1 564 ? 35.234 2.762 -29.657 1.00 86.12 564 LEU A CA 1
ATOM 4328 C C . LEU A 1 564 ? 35.042 1.319 -29.143 1.00 86.12 564 LEU A C 1
ATOM 4330 O O . LEU A 1 564 ? 35.396 1.019 -28.010 1.00 86.12 564 LEU A O 1
ATOM 4334 N N . GLY A 1 565 ? 34.420 0.436 -29.933 1.00 88.94 565 GLY A N 1
ATOM 4335 C CA . GLY A 1 565 ? 34.139 -0.956 -29.539 1.00 88.94 565 GLY A CA 1
ATOM 4336 C C . GLY A 1 565 ? 33.000 -1.141 -28.522 1.00 88.94 565 GLY A C 1
ATOM 4337 O O . GLY A 1 565 ? 32.762 -2.256 -28.072 1.00 88.94 565 GLY A O 1
ATOM 4338 N N . ILE A 1 566 ? 32.269 -0.078 -28.161 1.00 92.50 566 ILE A N 1
ATOM 4339 C CA . ILE A 1 566 ? 31.198 -0.128 -27.143 1.00 92.50 566 ILE A CA 1
ATOM 4340 C C . ILE A 1 566 ? 30.069 -1.086 -27.549 1.00 92.50 566 ILE A C 1
ATOM 4342 O O . ILE A 1 566 ? 29.685 -1.946 -26.764 1.00 92.50 566 ILE A O 1
ATOM 4346 N N . ALA A 1 567 ? 29.560 -0.960 -28.779 1.00 91.94 567 ALA A N 1
ATOM 4347 C CA . ALA A 1 567 ? 28.454 -1.781 -29.275 1.00 91.94 567 ALA A CA 1
ATOM 4348 C C . ALA A 1 567 ? 28.813 -3.275 -29.321 1.00 91.94 567 ALA A C 1
ATOM 4350 O O . ALA A 1 567 ? 28.008 -4.114 -28.934 1.00 91.94 567 ALA A O 1
ATOM 4351 N N . GLU A 1 568 ? 30.042 -3.600 -29.732 1.00 94.81 568 GLU A N 1
ATOM 4352 C CA . GLU A 1 568 ? 30.542 -4.976 -29.737 1.00 94.81 568 GLU A CA 1
ATOM 4353 C C . GLU A 1 568 ? 30.571 -5.561 -28.320 1.00 94.81 568 GLU A C 1
ATOM 4355 O O . GLU A 1 568 ? 30.075 -6.662 -28.099 1.00 94.81 568 GLU A O 1
ATOM 4360 N N . ARG A 1 569 ? 31.100 -4.815 -27.341 1.00 95.06 569 ARG A N 1
ATOM 4361 C CA . ARG A 1 569 ? 31.156 -5.275 -25.947 1.00 95.06 569 ARG A CA 1
ATOM 4362 C C . ARG A 1 569 ? 29.767 -5.478 -25.344 1.00 95.06 569 ARG A C 1
ATOM 4364 O O . ARG A 1 569 ? 29.542 -6.515 -24.731 1.00 95.06 569 ARG A O 1
ATOM 4371 N N . LEU A 1 570 ? 28.849 -4.529 -25.550 1.00 96.81 570 LEU A N 1
ATOM 4372 C CA . LEU A 1 570 ? 27.455 -4.645 -25.103 1.00 96.81 570 LEU A CA 1
ATOM 4373 C C . LEU A 1 570 ? 26.810 -5.929 -25.648 1.00 96.81 570 LEU A C 1
ATOM 4375 O O . LEU A 1 570 ? 26.255 -6.715 -24.885 1.00 96.81 570 LEU A O 1
ATOM 4379 N N . MET A 1 571 ? 26.956 -6.178 -26.952 1.00 97.38 571 MET A N 1
ATOM 4380 C CA . MET A 1 571 ? 26.420 -7.375 -27.603 1.00 97.38 571 MET A CA 1
ATOM 4381 C C . MET A 1 571 ? 27.030 -8.664 -27.054 1.00 97.38 571 MET A C 1
ATOM 4383 O O . MET A 1 571 ? 26.285 -9.571 -26.698 1.00 97.38 571 MET A O 1
ATOM 4387 N N . ARG A 1 572 ? 28.361 -8.745 -26.921 1.00 96.12 572 ARG A N 1
ATOM 4388 C CA . ARG A 1 572 ? 29.032 -9.945 -26.388 1.00 96.12 572 ARG A CA 1
ATOM 4389 C C . ARG A 1 572 ? 28.604 -10.268 -24.957 1.00 96.12 572 ARG A C 1
ATOM 4391 O O . ARG A 1 572 ? 28.447 -11.438 -24.623 1.00 96.12 572 ARG A O 1
ATOM 4398 N N . MET A 1 573 ? 28.398 -9.248 -24.121 1.00 95.50 573 MET A N 1
ATOM 4399 C CA . MET A 1 573 ? 27.895 -9.437 -22.755 1.00 95.50 573 MET A CA 1
ATOM 4400 C C . MET A 1 573 ? 26.460 -9.971 -22.756 1.00 95.50 573 MET A C 1
ATOM 4402 O O . MET A 1 573 ? 26.176 -10.937 -22.053 1.00 95.50 573 MET A O 1
ATOM 4406 N N . SER A 1 574 ? 25.587 -9.405 -23.592 1.00 96.38 574 SER A N 1
ATOM 4407 C CA . SER A 1 574 ? 24.200 -9.863 -23.734 1.00 96.38 574 SER A CA 1
ATOM 4408 C C . SER A 1 574 ? 24.112 -11.301 -24.262 1.00 96.38 574 SER A C 1
ATOM 4410 O O . SER A 1 574 ? 23.461 -12.141 -23.648 1.00 96.38 574 SER A O 1
ATOM 4412 N N . GLN A 1 575 ? 24.856 -11.628 -25.324 1.00 95.88 575 GLN A N 1
ATOM 4413 C CA . GLN A 1 575 ? 24.947 -12.979 -25.900 1.00 95.88 575 GLN A CA 1
ATOM 4414 C C . GLN A 1 575 ? 25.383 -14.018 -24.866 1.00 95.88 575 GLN A C 1
ATOM 4416 O O . GLN A 1 575 ? 24.767 -15.074 -24.725 1.00 95.88 575 GLN A O 1
ATOM 4421 N N . ARG A 1 576 ? 26.439 -13.698 -24.113 1.00 93.69 576 ARG A N 1
ATOM 4422 C CA . ARG A 1 576 ? 26.948 -14.569 -23.060 1.00 93.69 576 ARG A CA 1
ATOM 4423 C C . ARG A 1 576 ? 25.913 -14.767 -21.955 1.00 93.69 576 ARG A C 1
ATOM 4425 O O . ARG A 1 576 ? 25.668 -15.901 -21.561 1.00 93.69 576 ARG A O 1
ATOM 4432 N N . ALA A 1 577 ? 25.256 -13.694 -21.513 1.00 93.50 577 ALA A N 1
ATOM 4433 C CA . ALA A 1 577 ? 24.204 -13.776 -20.505 1.00 93.50 577 ALA A CA 1
ATOM 4434 C C . ALA A 1 577 ? 23.021 -14.649 -20.963 1.00 93.50 577 ALA A C 1
ATOM 4436 O O . ALA A 1 577 ? 22.523 -15.451 -20.173 1.00 93.50 577 ALA A O 1
ATOM 4437 N N . MET A 1 578 ? 22.616 -14.560 -22.236 1.00 94.62 578 MET A N 1
ATOM 4438 C CA . MET A 1 578 ? 21.579 -15.422 -22.824 1.00 94.62 578 MET A CA 1
ATOM 4439 C C . MET A 1 578 ? 21.977 -16.904 -22.807 1.00 94.62 578 MET A C 1
ATOM 4441 O O . MET A 1 578 ? 21.174 -17.760 -22.428 1.00 94.62 578 MET A O 1
ATOM 4445 N N . ALA A 1 579 ? 23.217 -17.213 -23.196 1.00 92.62 579 ALA A N 1
ATOM 4446 C CA . ALA A 1 579 ? 23.730 -18.580 -23.212 1.00 92.62 579 ALA A CA 1
ATOM 4447 C C . ALA A 1 579 ? 23.847 -19.165 -21.794 1.00 92.62 579 ALA A C 1
ATOM 4449 O O . ALA A 1 579 ? 23.383 -20.276 -21.540 1.00 92.62 579 ALA A O 1
ATOM 4450 N N . GLU A 1 580 ? 24.424 -18.406 -20.860 1.00 89.38 580 GLU A N 1
ATOM 4451 C CA . GLU A 1 580 ? 24.715 -18.870 -19.500 1.00 89.38 580 GLU A CA 1
ATOM 4452 C C . GLU A 1 580 ? 23.459 -18.938 -18.619 1.00 89.38 580 GLU A C 1
ATOM 4454 O O . GLU A 1 580 ? 23.265 -19.921 -17.906 1.00 89.38 580 GLU A O 1
ATOM 4459 N N . SER A 1 581 ? 22.586 -17.925 -18.681 1.00 87.81 581 SER A N 1
ATOM 4460 C CA . SER A 1 581 ? 21.434 -17.813 -17.768 1.00 87.81 581 SER A CA 1
ATOM 4461 C C . SER A 1 581 ? 20.193 -18.549 -18.270 1.00 87.81 581 SER A C 1
ATOM 4463 O O . SER A 1 581 ? 19.400 -19.028 -17.463 1.00 87.81 581 SER A O 1
ATOM 4465 N N . HIS A 1 582 ? 20.020 -18.660 -19.592 1.00 88.31 582 HIS A N 1
ATOM 4466 C CA . HIS A 1 582 ? 18.787 -19.184 -20.191 1.00 88.31 582 HIS A CA 1
ATOM 4467 C C . HIS A 1 582 ? 19.005 -20.331 -21.180 1.00 88.31 582 HIS A C 1
ATOM 4469 O O . HIS A 1 582 ? 18.032 -20.814 -21.756 1.00 88.31 582 HIS A O 1
ATOM 4475 N N . ARG A 1 583 ? 20.253 -20.785 -21.386 1.00 89.31 583 ARG A N 1
ATOM 4476 C CA . ARG A 1 583 ? 20.597 -21.821 -22.379 1.00 89.31 583 ARG A CA 1
ATOM 4477 C C . ARG A 1 583 ? 19.998 -21.524 -23.755 1.00 89.31 583 ARG A C 1
ATOM 4479 O O . ARG A 1 583 ? 19.456 -22.408 -24.418 1.00 89.31 583 ARG A O 1
ATOM 4486 N N . ALA A 1 584 ? 20.076 -20.261 -24.170 1.00 92.88 584 ALA A N 1
ATOM 4487 C CA . ALA A 1 584 ? 19.625 -19.850 -25.490 1.00 92.88 584 ALA A CA 1
ATOM 4488 C C . ALA A 1 584 ? 20.369 -20.656 -26.569 1.00 92.88 584 ALA A C 1
ATOM 4490 O O . ALA A 1 584 ? 21.597 -20.765 -26.526 1.00 92.88 584 ALA A O 1
ATOM 4491 N N . HIS A 1 585 ? 19.634 -21.234 -27.520 1.00 92.94 585 HIS A N 1
ATOM 4492 C CA . HIS A 1 585 ? 20.216 -21.980 -28.641 1.00 92.94 585 HIS A CA 1
ATOM 4493 C C . HIS A 1 585 ? 20.871 -21.027 -29.637 1.00 92.94 585 HIS A C 1
ATOM 4495 O O . HIS A 1 585 ? 21.969 -21.273 -30.129 1.00 92.94 585 HIS A O 1
ATOM 4501 N N . PHE A 1 586 ? 20.201 -19.913 -29.898 1.00 94.88 586 PHE A N 1
ATOM 4502 C CA . PHE A 1 586 ? 20.682 -18.834 -30.739 1.00 94.88 586 PHE A CA 1
ATOM 4503 C C . PHE A 1 586 ? 20.159 -17.492 -30.215 1.00 94.88 586 PHE A C 1
ATOM 4505 O O . PHE A 1 586 ? 19.367 -17.439 -29.268 1.00 94.88 586 PHE A O 1
ATOM 4512 N N . VAL A 1 587 ? 20.627 -16.404 -30.814 1.00 96.69 587 VAL A N 1
ATOM 4513 C CA . VAL A 1 587 ? 20.077 -15.058 -30.636 1.00 96.69 587 VAL A CA 1
ATOM 4514 C C . VAL A 1 587 ? 19.669 -14.495 -31.988 1.00 96.69 587 VAL A C 1
ATOM 4516 O O . VAL A 1 587 ? 20.428 -14.631 -32.946 1.00 96.69 587 VAL A O 1
ATOM 4519 N N . SER A 1 588 ? 18.497 -13.867 -32.062 1.00 96.19 588 SER A N 1
ATOM 4520 C CA . SER A 1 588 ? 17.961 -13.239 -33.272 1.00 96.19 588 SER A CA 1
ATOM 4521 C C . SER A 1 588 ? 17.897 -11.712 -33.160 1.00 96.19 588 SER A C 1
ATOM 4523 O O . SER A 1 588 ? 17.875 -11.149 -32.060 1.00 96.19 588 SER A O 1
ATOM 4525 N N . LEU A 1 589 ? 17.899 -11.030 -34.306 1.00 96.88 589 LEU A N 1
ATOM 4526 C CA . LEU A 1 589 ? 17.690 -9.584 -34.417 1.00 96.88 589 LEU A CA 1
ATOM 4527 C C . LEU A 1 589 ? 17.223 -9.180 -35.817 1.00 96.88 589 LEU A C 1
ATOM 4529 O O . LEU A 1 589 ? 17.399 -9.927 -36.780 1.00 96.88 589 LEU A O 1
ATOM 4533 N N . HIS A 1 590 ? 16.726 -7.949 -35.930 1.00 95.44 590 HIS A N 1
ATOM 4534 C CA . HIS A 1 590 ? 16.384 -7.312 -37.202 1.00 95.44 590 HIS A CA 1
ATOM 4535 C C . HIS A 1 590 ? 17.276 -6.105 -37.471 1.00 95.44 590 HIS A C 1
ATOM 4537 O O . HIS A 1 590 ? 17.562 -5.308 -36.572 1.00 95.44 590 HIS A O 1
ATOM 4543 N N . VAL A 1 591 ? 17.707 -5.942 -38.722 1.00 95.38 591 VAL A N 1
ATOM 4544 C CA . VAL A 1 591 ? 18.526 -4.799 -39.139 1.00 95.38 591 VAL A CA 1
ATOM 4545 C C . VAL A 1 591 ? 18.096 -4.252 -40.501 1.00 95.38 591 VAL A C 1
ATOM 4547 O O . VAL A 1 591 ? 17.931 -5.001 -41.462 1.00 95.38 591 VAL A O 1
ATOM 4550 N N . ARG A 1 592 ? 17.972 -2.921 -40.590 1.00 94.06 592 ARG A N 1
ATOM 4551 C CA . ARG A 1 592 ? 17.756 -2.172 -41.841 1.00 94.06 592 ARG A CA 1
ATOM 4552 C C . ARG A 1 592 ? 18.815 -2.524 -42.881 1.00 94.06 592 ARG A C 1
ATOM 4554 O O . ARG A 1 592 ? 20.014 -2.451 -42.585 1.00 94.06 592 ARG A O 1
ATOM 4561 N N . MET A 1 593 ? 18.392 -2.827 -44.108 1.00 92.81 593 MET A N 1
ATOM 4562 C CA . MET A 1 593 ? 19.308 -3.147 -45.210 1.00 92.81 593 MET A CA 1
ATOM 4563 C C . MET A 1 593 ? 20.238 -1.972 -45.552 1.00 92.81 593 MET A C 1
ATOM 4565 O O . MET A 1 593 ? 21.397 -2.182 -45.918 1.00 92.81 593 MET A O 1
ATOM 4569 N N . SER A 1 594 ? 19.771 -0.731 -45.379 1.00 92.81 594 SER A N 1
ATOM 4570 C CA . SER A 1 594 ? 20.567 0.480 -45.606 1.00 92.81 594 SER A CA 1
ATOM 4571 C C . SER A 1 594 ? 21.620 0.755 -44.518 1.00 92.81 594 SER A C 1
ATOM 4573 O O . SER A 1 594 ? 22.549 1.544 -44.729 1.00 92.81 594 SER A O 1
ATOM 4575 N N . ASN A 1 595 ? 21.540 0.105 -43.348 1.00 92.25 595 ASN A N 1
ATOM 4576 C CA . ASN A 1 595 ? 22.404 0.401 -42.205 1.00 92.25 595 ASN A CA 1
ATOM 4577 C C . ASN A 1 595 ? 23.753 -0.338 -42.273 1.00 92.25 595 ASN A C 1
ATOM 4579 O O . ASN A 1 595 ? 24.040 -1.266 -41.514 1.00 92.25 595 ASN A O 1
ATOM 4583 N N . VAL A 1 596 ? 24.639 0.138 -43.154 1.00 91.50 596 VAL A N 1
ATOM 4584 C CA . VAL A 1 596 ? 25.977 -0.439 -43.402 1.00 91.50 596 VAL A CA 1
ATOM 4585 C C . VAL A 1 596 ? 26.817 -0.587 -42.124 1.00 91.50 596 VAL A C 1
ATOM 4587 O O . VAL A 1 596 ? 27.595 -1.531 -41.995 1.00 91.50 596 VAL A O 1
ATOM 4590 N N . ALA A 1 597 ? 26.687 0.337 -41.166 1.00 87.19 597 ALA A N 1
ATOM 4591 C CA . ALA A 1 597 ? 27.449 0.280 -39.919 1.00 87.19 597 ALA A CA 1
ATOM 4592 C C . ALA A 1 597 ? 26.991 -0.874 -39.013 1.00 87.19 597 ALA A C 1
ATOM 4594 O O . ALA A 1 597 ? 27.838 -1.571 -38.454 1.00 87.19 597 ALA A O 1
ATOM 4595 N N . ALA A 1 598 ? 25.676 -1.082 -38.891 1.00 89.88 598 ALA A N 1
ATOM 4596 C CA . ALA A 1 598 ? 25.115 -2.201 -38.141 1.00 89.88 598 ALA A CA 1
ATOM 4597 C C . ALA A 1 598 ? 25.399 -3.541 -38.835 1.00 89.88 598 ALA A C 1
ATOM 4599 O O . ALA A 1 598 ? 25.796 -4.488 -38.167 1.00 89.88 598 ALA A O 1
ATOM 4600 N N . LEU A 1 599 ? 25.320 -3.599 -40.170 1.00 93.19 599 LEU A N 1
ATOM 4601 C CA . LEU A 1 599 ? 25.648 -4.810 -40.933 1.00 93.19 599 LEU A CA 1
ATOM 4602 C C . LEU A 1 599 ? 27.098 -5.261 -40.727 1.00 93.19 599 LEU A C 1
ATOM 4604 O O . LEU A 1 599 ? 27.343 -6.442 -40.498 1.00 93.19 599 LEU A O 1
ATOM 4608 N N . ARG A 1 600 ? 28.060 -4.329 -40.728 1.00 93.25 600 ARG A N 1
ATOM 4609 C CA . ARG A 1 600 ? 29.466 -4.651 -40.416 1.00 93.25 600 ARG A CA 1
ATOM 4610 C C . ARG A 1 600 ? 29.656 -5.139 -38.979 1.00 93.25 600 ARG A C 1
ATOM 4612 O O . ARG A 1 600 ? 30.492 -6.001 -38.724 1.00 93.25 600 ARG A O 1
ATOM 4619 N N . LEU A 1 601 ? 28.898 -4.588 -38.030 1.00 93.62 601 LEU A N 1
ATOM 4620 C CA . LEU A 1 601 ? 28.944 -5.042 -36.642 1.00 93.62 601 LEU A CA 1
ATOM 4621 C C . LEU A 1 601 ? 28.379 -6.462 -36.512 1.00 93.62 601 LEU A C 1
ATOM 4623 O O . LEU A 1 601 ? 29.062 -7.340 -35.995 1.00 93.62 601 LEU A O 1
ATOM 4627 N N . TYR A 1 602 ? 27.155 -6.697 -36.985 1.00 96.44 602 TYR A N 1
ATOM 4628 C CA . TYR A 1 602 ? 26.482 -7.980 -36.801 1.00 96.44 602 TYR A CA 1
ATOM 4629 C C . TYR A 1 602 ? 27.125 -9.088 -37.634 1.00 96.44 602 TYR A C 1
ATOM 4631 O O . TYR A 1 602 ? 27.545 -10.091 -37.067 1.00 96.44 602 TYR A O 1
ATOM 4639 N N . ARG A 1 603 ? 27.282 -8.893 -38.947 1.00 95.12 603 ARG A N 1
ATOM 4640 C CA . ARG A 1 603 ? 27.806 -9.925 -39.849 1.00 95.12 603 ARG A CA 1
ATOM 4641 C C . ARG A 1 603 ? 29.315 -10.106 -39.704 1.00 95.12 603 ARG A C 1
ATOM 4643 O O . ARG A 1 603 ? 29.780 -11.201 -39.422 1.00 95.12 603 ARG A O 1
ATOM 4650 N N . ASP A 1 604 ? 30.081 -9.028 -39.871 1.00 93.94 604 ASP A N 1
ATOM 4651 C CA . ASP A 1 604 ? 31.539 -9.147 -40.015 1.00 93.94 604 ASP A CA 1
ATOM 4652 C C . ASP A 1 604 ? 32.261 -9.259 -38.656 1.00 93.94 604 ASP A C 1
ATOM 4654 O O . ASP A 1 604 ? 33.305 -9.898 -38.568 1.00 93.94 604 ASP A O 1
ATOM 4658 N N . THR A 1 605 ? 31.730 -8.638 -37.591 1.00 93.50 605 THR A N 1
ATOM 4659 C CA . THR A 1 605 ? 32.398 -8.593 -36.268 1.00 93.50 605 THR A CA 1
ATOM 4660 C C . THR A 1 605 ? 31.858 -9.635 -35.286 1.00 93.50 605 THR A C 1
ATOM 4662 O O . THR A 1 605 ? 32.625 -10.249 -34.540 1.00 93.50 605 THR A O 1
ATOM 4665 N N . LEU A 1 606 ? 30.533 -9.803 -35.241 1.00 95.00 606 LEU A N 1
ATOM 4666 C CA . LEU A 1 606 ? 29.855 -10.692 -34.293 1.00 95.00 606 LEU A CA 1
ATOM 4667 C C . LEU A 1 606 ? 29.484 -12.055 -34.895 1.00 95.00 606 LEU A C 1
ATOM 4669 O O . LEU A 1 606 ? 29.173 -12.960 -34.128 1.00 95.00 606 LEU A O 1
ATOM 4673 N N . GLY A 1 607 ? 29.557 -12.212 -36.221 1.00 95.44 607 GLY A N 1
ATOM 4674 C CA . GLY A 1 607 ? 29.327 -13.484 -36.908 1.00 95.44 607 GLY A CA 1
ATOM 4675 C C . GLY A 1 607 ? 27.857 -13.864 -37.090 1.00 95.44 607 GLY A C 1
ATOM 4676 O O . GLY A 1 607 ? 27.563 -15.045 -37.213 1.00 95.44 607 GLY A O 1
ATOM 4677 N N . PHE A 1 608 ? 26.931 -12.901 -37.073 1.00 97.19 608 PHE A N 1
ATOM 4678 C CA . PHE A 1 608 ? 25.527 -13.172 -37.384 1.00 97.19 608 PHE A CA 1
ATOM 4679 C C . PHE A 1 608 ? 25.350 -13.551 -38.856 1.00 97.19 608 PHE A C 1
ATOM 4681 O O . PHE A 1 608 ? 25.915 -12.914 -39.752 1.00 97.19 608 PHE A O 1
ATOM 4688 N N . GLU A 1 609 ? 24.478 -14.520 -39.097 1.00 96.25 609 GLU A N 1
ATOM 4689 C CA . GLU A 1 609 ? 24.072 -14.972 -40.422 1.00 96.25 609 GLU A CA 1
ATOM 4690 C C . GLU A 1 609 ? 22.688 -14.415 -40.767 1.00 96.25 609 GLU A C 1
ATOM 4692 O O . GLU A 1 609 ? 21.869 -14.160 -39.884 1.00 96.25 609 GLU A O 1
ATOM 4697 N N . VAL A 1 610 ? 22.437 -14.170 -42.055 1.00 96.06 610 VAL A N 1
ATOM 4698 C CA . VAL A 1 610 ? 21.125 -13.714 -42.536 1.00 96.06 610 VAL A CA 1
ATOM 4699 C C . VAL A 1 610 ? 20.245 -14.935 -42.752 1.00 96.06 610 VAL A C 1
ATOM 4701 O O . VAL A 1 610 ? 20.589 -15.805 -43.546 1.00 96.06 610 VAL A O 1
ATOM 4704 N N . GLU A 1 611 ? 19.098 -14.970 -42.084 1.00 92.44 611 GLU A N 1
ATOM 4705 C CA . GLU A 1 611 ? 18.129 -16.054 -42.211 1.00 92.44 611 GLU A CA 1
ATOM 4706 C C . GLU A 1 611 ? 17.136 -15.786 -43.342 1.00 92.44 611 GLU A C 1
ATOM 4708 O O . GLU A 1 611 ? 16.918 -16.628 -44.211 1.00 92.44 611 GLU A O 1
ATOM 4713 N N . LYS A 1 612 ? 16.545 -14.586 -43.352 1.00 93.25 612 LYS A N 1
ATOM 4714 C CA . LYS A 1 612 ? 15.553 -14.171 -44.349 1.00 93.25 612 LYS A CA 1
ATOM 4715 C C . LYS A 1 612 ? 15.479 -12.650 -44.477 1.00 93.25 612 LYS A C 1
ATOM 4717 O O . LYS A 1 612 ? 16.004 -11.909 -43.643 1.00 93.25 612 LYS A O 1
ATOM 4722 N N . ILE A 1 613 ? 14.805 -12.204 -45.533 1.00 95.94 613 ILE A N 1
ATOM 4723 C CA . ILE A 1 613 ? 14.441 -10.802 -45.757 1.00 95.94 613 ILE A CA 1
ATOM 4724 C C . ILE A 1 613 ? 12.968 -10.633 -45.378 1.00 95.94 613 ILE A C 1
ATOM 4726 O O . ILE A 1 613 ? 12.127 -11.422 -45.810 1.00 95.94 613 ILE A O 1
ATOM 4730 N N . GLU A 1 614 ? 12.665 -9.623 -44.567 1.00 91.50 614 GLU A N 1
ATOM 4731 C CA . GLU A 1 614 ? 11.301 -9.239 -44.205 1.00 91.50 614 GLU A CA 1
ATOM 4732 C C . GLU A 1 614 ? 10.937 -7.935 -44.917 1.00 91.50 614 GLU A C 1
ATOM 4734 O O . GLU A 1 614 ? 11.462 -6.864 -44.598 1.00 91.50 614 GLU A O 1
ATOM 4739 N N . ASN A 1 615 ? 10.062 -8.053 -45.917 1.00 93.94 615 ASN A N 1
ATOM 4740 C CA . ASN A 1 615 ? 9.683 -6.934 -46.772 1.00 93.94 615 ASN A CA 1
ATOM 4741 C C . ASN A 1 615 ? 8.792 -5.943 -46.015 1.00 93.94 615 ASN A C 1
ATOM 4743 O O . ASN A 1 615 ? 7.811 -6.355 -45.394 1.00 93.94 615 ASN A O 1
ATOM 4747 N N . GLY A 1 616 ? 9.100 -4.648 -46.107 1.00 89.50 616 GLY A N 1
ATOM 4748 C CA . GLY A 1 616 ? 8.324 -3.583 -45.465 1.00 89.50 616 GLY A CA 1
ATOM 4749 C C . GLY A 1 616 ? 8.232 -3.706 -43.940 1.00 89.50 616 GLY A C 1
ATOM 4750 O O . GLY A 1 616 ? 7.214 -3.334 -43.361 1.00 89.50 616 GLY A O 1
ATOM 4751 N N . TYR A 1 617 ? 9.261 -4.267 -43.296 1.00 85.75 617 TYR A N 1
ATOM 4752 C CA . TYR A 1 617 ? 9.278 -4.527 -41.854 1.00 85.75 617 TYR A CA 1
ATOM 4753 C C . TYR A 1 617 ? 9.204 -3.244 -41.015 1.00 85.75 617 TYR A C 1
ATOM 4755 O O . TYR A 1 617 ? 8.543 -3.205 -39.977 1.00 85.75 617 TYR A O 1
ATOM 4763 N N . TYR A 1 618 ? 9.893 -2.186 -41.447 1.00 83.06 618 TYR A N 1
ATOM 4764 C CA . TYR A 1 618 ? 9.921 -0.919 -40.721 1.00 83.06 618 TYR A CA 1
ATOM 4765 C C . TYR A 1 618 ? 8.742 -0.012 -41.099 1.00 83.06 618 TYR A C 1
ATOM 4767 O O . TYR A 1 618 ? 8.182 -0.106 -42.187 1.00 83.06 618 TYR A O 1
ATOM 4775 N N . ALA A 1 619 ? 8.374 0.912 -40.203 1.00 78.38 619 ALA A N 1
ATOM 4776 C CA . ALA A 1 619 ? 7.204 1.784 -40.374 1.00 78.38 619 ALA A CA 1
ATOM 4777 C C . ALA A 1 619 ? 7.268 2.701 -41.613 1.00 78.38 619 ALA A C 1
ATOM 4779 O O . ALA A 1 619 ? 6.238 3.146 -42.111 1.00 78.38 619 ALA A O 1
ATOM 4780 N N . ASP A 1 620 ? 8.471 2.986 -42.108 1.00 84.88 620 ASP A N 1
ATOM 4781 C CA . ASP A 1 620 ? 8.735 3.729 -43.342 1.00 84.88 620 ASP A CA 1
ATOM 4782 C C . ASP A 1 620 ? 8.762 2.842 -44.601 1.00 84.88 620 ASP A C 1
ATOM 4784 O O . ASP A 1 620 ? 9.036 3.332 -45.695 1.00 84.88 620 ASP A O 1
ATOM 4788 N N . GLY A 1 621 ? 8.458 1.550 -44.458 1.00 86.31 621 GLY A N 1
ATOM 4789 C CA . GLY A 1 621 ? 8.408 0.576 -45.542 1.00 86.31 621 GLY A CA 1
ATOM 4790 C C . GLY A 1 621 ? 9.770 0.019 -45.957 1.00 86.31 621 GLY A C 1
ATOM 4791 O O . GLY A 1 621 ? 9.837 -0.663 -46.974 1.00 86.31 621 GLY A O 1
ATOM 4792 N N . GLU A 1 622 ? 10.850 0.293 -45.213 1.00 91.31 622 GLU A N 1
ATOM 4793 C CA . GLU A 1 622 ? 12.154 -0.320 -45.490 1.00 91.31 622 GLU A CA 1
ATOM 4794 C C . GLU A 1 622 ? 12.151 -1.813 -45.113 1.00 91.31 622 GLU A C 1
ATOM 4796 O O . GLU A 1 622 ? 11.609 -2.219 -44.080 1.00 91.31 622 GLU A O 1
ATOM 4801 N N . ASP A 1 623 ? 12.806 -2.622 -45.942 1.00 91.81 623 ASP A N 1
ATOM 4802 C CA . ASP A 1 623 ? 13.032 -4.044 -45.700 1.00 91.81 623 ASP A CA 1
ATOM 4803 C C . ASP A 1 623 ? 14.073 -4.275 -44.584 1.00 91.81 623 ASP A C 1
ATOM 4805 O O . ASP A 1 623 ? 15.022 -3.498 -44.390 1.00 91.81 623 ASP A O 1
ATOM 4809 N N . ALA A 1 624 ? 13.929 -5.388 -43.862 1.00 94.88 624 ALA A N 1
ATOM 4810 C CA . ALA A 1 624 ? 14.861 -5.815 -42.821 1.00 94.88 624 ALA A CA 1
ATOM 4811 C C . ALA A 1 624 ? 15.526 -7.151 -43.164 1.00 94.88 624 ALA A C 1
ATOM 4813 O O . ALA A 1 624 ? 14.886 -8.070 -43.674 1.00 94.88 624 ALA A O 1
ATOM 4814 N N . TYR A 1 625 ? 16.799 -7.301 -42.798 1.00 96.69 625 TYR A N 1
ATOM 4815 C CA . TYR A 1 625 ? 17.386 -8.627 -42.631 1.00 96.69 625 TYR A CA 1
ATOM 4816 C C . TYR A 1 625 ? 17.036 -9.156 -41.240 1.00 96.69 625 TYR A C 1
ATOM 4818 O O . TYR A 1 625 ? 17.395 -8.530 -40.238 1.00 96.69 625 TYR A O 1
ATOM 4826 N N . ALA A 1 626 ? 16.386 -10.318 -41.186 1.00 95.31 626 ALA A N 1
ATOM 4827 C CA . ALA A 1 626 ? 16.311 -11.124 -39.975 1.00 95.31 626 ALA A CA 1
ATOM 4828 C C . ALA A 1 626 ? 17.606 -11.937 -39.876 1.00 95.31 626 ALA A C 1
ATOM 4830 O O . ALA A 1 626 ? 17.953 -12.685 -40.795 1.00 95.31 626 ALA A O 1
ATOM 4831 N N . MET A 1 627 ? 18.353 -11.741 -38.794 1.00 97.12 627 MET A N 1
ATOM 4832 C CA . MET A 1 627 ? 19.658 -12.361 -38.589 1.00 97.12 627 MET A CA 1
ATOM 4833 C C . MET A 1 627 ? 19.673 -13.197 -37.316 1.00 97.12 627 MET A C 1
ATOM 4835 O O . MET A 1 627 ? 19.039 -12.818 -36.330 1.00 97.12 627 MET A O 1
ATOM 4839 N N . HIS A 1 628 ? 20.469 -14.267 -37.299 1.00 94.75 628 HIS A N 1
ATOM 4840 C CA . HIS A 1 628 ? 20.694 -15.062 -36.094 1.00 94.75 628 HIS A CA 1
ATOM 4841 C C . HIS A 1 628 ? 22.168 -15.434 -35.878 1.00 94.75 628 HIS A C 1
ATOM 4843 O O . HIS A 1 628 ? 22.988 -15.389 -36.794 1.00 94.75 628 HIS A O 1
ATOM 4849 N N . LEU A 1 629 ? 22.505 -15.806 -34.642 1.00 96.06 629 LEU A N 1
ATOM 4850 C CA . LEU A 1 629 ? 23.811 -16.337 -34.243 1.00 96.06 629 LEU A CA 1
ATOM 4851 C C . LEU A 1 629 ? 23.621 -17.513 -33.279 1.00 96.06 629 LEU A C 1
ATOM 4853 O O . LEU A 1 629 ? 22.961 -17.356 -32.252 1.00 96.06 629 LEU A O 1
ATOM 4857 N N . ASN A 1 630 ? 24.233 -18.663 -33.570 1.00 95.12 630 ASN A N 1
ATOM 4858 C CA . ASN A 1 630 ? 24.207 -19.834 -32.688 1.00 95.12 630 ASN A CA 1
ATOM 4859 C C . ASN A 1 630 ? 25.037 -19.586 -31.409 1.00 95.12 630 ASN A C 1
ATOM 4861 O O . ASN A 1 630 ? 26.173 -19.115 -31.478 1.00 95.12 630 ASN A O 1
A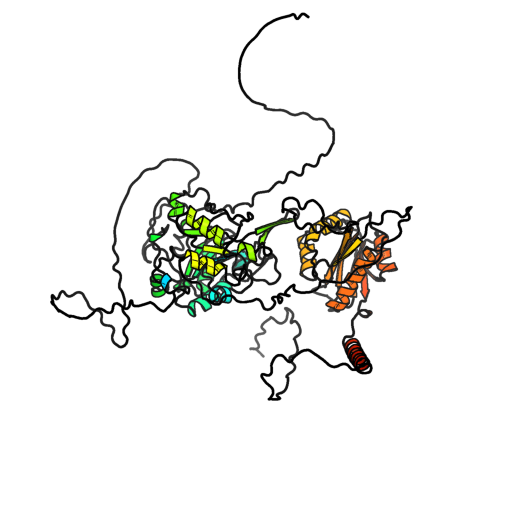TOM 4865 N N . LEU A 1 631 ? 24.460 -19.906 -30.246 1.00 95.00 631 LEU A N 1
ATOM 4866 C CA . LEU A 1 631 ? 25.046 -19.712 -28.915 1.00 95.00 631 LEU A CA 1
ATOM 4867 C C . LEU A 1 631 ? 25.354 -21.029 -28.178 1.00 95.00 631 LEU A C 1
ATOM 4869 O O . LEU A 1 631 ? 25.883 -20.997 -27.067 1.00 95.00 631 LEU A O 1
ATOM 4873 N N . GLN A 1 632 ? 25.047 -22.193 -28.758 1.00 90.06 632 GLN A N 1
ATOM 4874 C CA . GLN A 1 632 ? 25.224 -23.499 -28.103 1.00 90.06 632 GLN A CA 1
ATOM 4875 C C . GLN A 1 632 ? 26.686 -23.800 -27.764 1.00 90.06 632 GLN A C 1
ATOM 4877 O O . GLN A 1 632 ? 26.979 -24.436 -26.755 1.00 90.06 632 GLN A O 1
ATOM 4882 N N . ASN A 1 633 ? 27.618 -23.302 -28.574 1.00 87.19 633 ASN A N 1
ATOM 4883 C CA . ASN A 1 633 ? 29.052 -23.386 -28.299 1.00 87.19 633 ASN A CA 1
ATOM 4884 C C . ASN A 1 633 ? 29.483 -22.608 -27.039 1.00 87.19 633 ASN A C 1
ATOM 4886 O O . ASN A 1 633 ? 30.586 -22.832 -26.546 1.00 87.19 633 ASN A O 1
ATOM 4890 N N . MET A 1 634 ? 28.641 -21.708 -26.521 1.00 87.25 634 MET A N 1
ATOM 4891 C CA . MET A 1 634 ? 28.878 -20.936 -25.297 1.00 87.25 634 MET A CA 1
ATOM 4892 C C . MET A 1 634 ? 28.224 -21.567 -24.058 1.00 87.25 634 MET A C 1
ATOM 4894 O O . MET A 1 634 ? 28.302 -20.995 -22.971 1.00 87.25 634 MET A O 1
ATOM 4898 N N . TRP A 1 635 ? 27.560 -22.719 -24.190 1.00 86.00 635 TRP A N 1
ATOM 4899 C CA . TRP A 1 635 ? 26.943 -23.394 -23.051 1.00 86.00 635 TRP A CA 1
ATOM 4900 C C . TRP A 1 635 ? 28.002 -23.959 -22.104 1.00 86.00 635 TRP A C 1
ATOM 4902 O O . TRP A 1 635 ? 28.946 -24.632 -22.518 1.00 86.00 635 TRP A O 1
ATOM 4912 N N . LEU A 1 636 ? 27.820 -23.713 -20.808 1.00 75.12 636 LEU A N 1
ATOM 4913 C CA . LEU A 1 636 ? 28.707 -24.234 -19.774 1.00 75.12 636 LEU A CA 1
ATOM 4914 C C . LEU A 1 636 ? 28.378 -25.703 -19.485 1.00 75.12 636 LEU A C 1
ATOM 4916 O O . LEU A 1 636 ? 27.250 -26.044 -19.115 1.00 75.12 636 LEU A O 1
ATOM 4920 N N . ASP A 1 637 ? 29.377 -26.578 -19.625 1.00 75.50 637 ASP A N 1
ATOM 4921 C CA . ASP A 1 637 ? 29.293 -27.966 -19.171 1.00 75.50 637 ASP A CA 1
ATOM 4922 C C . ASP A 1 637 ? 29.635 -28.040 -17.680 1.00 75.50 637 ASP A C 1
ATOM 4924 O O . ASP A 1 637 ? 30.791 -28.212 -17.279 1.00 75.50 637 ASP A O 1
ATOM 4928 N N . TRP A 1 638 ? 28.606 -27.912 -16.842 1.00 68.19 638 TRP A N 1
ATOM 4929 C CA . TRP A 1 638 ? 28.776 -27.985 -15.393 1.00 68.19 638 TRP A CA 1
ATOM 4930 C C . TRP A 1 638 ? 29.374 -29.298 -14.903 1.00 68.19 638 TRP A C 1
ATOM 4932 O O . TRP A 1 638 ? 30.096 -29.278 -13.914 1.00 68.19 638 TRP A O 1
ATOM 4942 N N . LYS A 1 639 ? 29.197 -30.415 -15.619 1.00 70.25 639 LYS A N 1
ATOM 4943 C CA . LYS A 1 639 ? 29.807 -31.687 -15.210 1.00 70.25 639 LYS A CA 1
ATOM 4944 C C . LYS A 1 639 ? 31.316 -31.688 -15.428 1.00 70.25 639 LYS A C 1
ATOM 4946 O O . LYS A 1 639 ? 32.053 -32.239 -14.615 1.00 70.25 639 LYS A O 1
ATOM 4951 N N . ALA A 1 640 ? 31.779 -31.080 -16.517 1.00 71.62 640 ALA A N 1
ATOM 4952 C CA . ALA A 1 640 ? 33.205 -30.927 -16.780 1.00 71.62 640 ALA A CA 1
ATOM 4953 C C . ALA A 1 640 ? 33.863 -29.951 -15.789 1.00 71.62 640 ALA A C 1
ATOM 4955 O O . ALA A 1 640 ? 34.983 -30.193 -15.342 1.00 71.62 640 ALA A O 1
ATOM 4956 N N . ILE A 1 641 ? 33.154 -28.881 -15.414 1.00 71.38 641 ILE A N 1
ATOM 4957 C CA . ILE A 1 641 ? 33.638 -27.869 -14.465 1.00 71.38 641 ILE A CA 1
ATOM 4958 C C . ILE A 1 641 ? 33.688 -28.431 -13.038 1.00 71.38 641 ILE A C 1
ATOM 4960 O O . ILE A 1 641 ? 34.738 -28.358 -12.409 1.00 71.38 641 ILE A O 1
ATOM 4964 N N . GLU A 1 642 ? 32.631 -29.104 -12.571 1.00 74.38 642 GLU A N 1
ATOM 4965 C CA . GLU A 1 642 ? 32.613 -29.791 -11.269 1.00 74.38 642 GLU A CA 1
ATOM 4966 C C . GLU A 1 642 ? 33.719 -30.849 -11.160 1.00 74.38 642 GLU A C 1
ATOM 4968 O O . GLU A 1 642 ? 34.369 -30.974 -10.122 1.00 74.38 642 GLU A O 1
ATOM 4973 N N . LYS A 1 643 ? 33.973 -31.598 -12.243 1.00 74.50 643 LYS A N 1
ATOM 4974 C CA . LYS A 1 643 ? 35.065 -32.576 -12.292 1.00 74.50 643 LYS A CA 1
ATOM 4975 C C . LYS A 1 643 ? 36.433 -31.901 -12.155 1.00 74.50 643 LYS A C 1
ATOM 4977 O O . LYS A 1 643 ? 37.259 -32.380 -11.383 1.00 74.50 643 LYS A O 1
ATOM 4982 N N . ARG A 1 644 ? 36.654 -30.782 -12.852 1.00 73.00 644 ARG A N 1
ATOM 4983 C CA . ARG A 1 644 ? 37.906 -30.015 -12.772 1.00 73.00 644 ARG A CA 1
ATOM 4984 C C . ARG A 1 644 ? 38.113 -29.396 -11.392 1.00 73.00 644 ARG A C 1
ATOM 4986 O O . ARG A 1 644 ? 39.224 -29.415 -10.879 1.00 73.00 644 ARG A O 1
ATOM 4993 N N . ASP A 1 645 ? 37.059 -28.876 -10.774 1.00 74.50 645 ASP A N 1
ATOM 4994 C CA . ASP A 1 645 ? 37.142 -28.291 -9.434 1.00 74.50 645 ASP A CA 1
ATOM 4995 C C . ASP A 1 645 ? 37.398 -29.366 -8.366 1.00 74.50 645 ASP A C 1
ATOM 4997 O O . ASP A 1 645 ? 38.175 -29.147 -7.436 1.00 74.50 645 ASP A O 1
ATOM 5001 N N . ALA A 1 646 ? 36.834 -30.567 -8.537 1.00 70.62 646 ALA A N 1
ATOM 5002 C CA . ALA A 1 646 ? 37.148 -31.725 -7.701 1.00 70.62 646 ALA A CA 1
ATOM 5003 C C . ALA A 1 646 ? 38.596 -32.224 -7.881 1.00 70.62 646 ALA A C 1
ATOM 5005 O O . ALA A 1 646 ? 39.204 -32.688 -6.916 1.00 70.62 646 ALA A O 1
ATOM 5006 N N . GLU A 1 647 ? 39.157 -32.134 -9.089 1.00 72.19 647 GLU A N 1
ATOM 5007 C CA . GLU A 1 647 ? 40.562 -32.459 -9.377 1.00 72.19 647 GLU A CA 1
ATOM 5008 C C . GLU A 1 647 ? 41.518 -31.396 -8.797 1.00 72.19 647 GLU A C 1
ATOM 5010 O O . GLU A 1 647 ? 42.458 -31.749 -8.088 1.00 72.19 647 GLU A O 1
ATOM 5015 N N . ASN A 1 648 ? 41.211 -30.104 -8.954 1.00 67.50 648 ASN A N 1
ATOM 5016 C CA . ASN A 1 648 ? 41.986 -28.995 -8.378 1.00 67.50 648 ASN A CA 1
ATOM 5017 C C . ASN A 1 648 ? 41.987 -28.999 -6.838 1.00 67.50 648 ASN A C 1
ATOM 5019 O O . ASN A 1 648 ? 42.990 -28.656 -6.212 1.00 67.50 648 ASN A O 1
ATOM 5023 N N . ASN A 1 649 ? 40.878 -29.401 -6.205 1.00 61.69 649 ASN A N 1
ATOM 5024 C CA . ASN A 1 649 ? 40.820 -29.579 -4.749 1.00 61.69 649 ASN A CA 1
ATOM 5025 C C . ASN A 1 649 ? 41.631 -30.791 -4.266 1.00 61.69 649 ASN A C 1
ATOM 5027 O O . ASN A 1 649 ? 42.069 -30.808 -3.118 1.00 61.69 649 ASN A O 1
ATOM 5031 N N . LYS A 1 650 ? 41.865 -31.797 -5.119 1.00 59.47 650 LYS A N 1
ATOM 5032 C CA . LYS A 1 650 ? 42.779 -32.904 -4.799 1.00 59.47 650 LYS A CA 1
ATOM 5033 C C . LYS A 1 650 ? 44.245 -32.499 -4.924 1.00 59.47 650 LYS A C 1
ATOM 5035 O O . LYS A 1 650 ? 45.038 -32.951 -4.109 1.00 59.47 650 LYS A O 1
ATOM 5040 N N . GLU A 1 651 ? 44.596 -31.643 -5.884 1.00 55.28 651 GLU A N 1
ATOM 5041 C CA . GLU A 1 651 ? 45.959 -31.103 -6.009 1.00 55.28 651 GLU A CA 1
ATOM 5042 C C . GLU A 1 651 ? 46.312 -30.146 -4.862 1.00 55.28 651 GLU A C 1
ATOM 5044 O O . GLU A 1 651 ? 47.396 -30.255 -4.297 1.00 55.28 651 GLU A O 1
ATOM 5049 N N . LYS A 1 652 ? 45.383 -29.279 -4.432 1.00 51.84 652 LYS A N 1
ATOM 5050 C CA . LYS A 1 652 ? 45.614 -28.360 -3.300 1.00 51.84 652 LYS A CA 1
ATOM 5051 C C . LYS A 1 652 ? 45.779 -29.040 -1.939 1.00 51.84 652 LYS A C 1
ATOM 5053 O O . LYS A 1 652 ? 46.422 -28.471 -1.072 1.00 51.84 652 LYS A O 1
ATOM 5058 N N . ASN A 1 653 ? 45.235 -30.242 -1.757 1.00 49.66 653 ASN A N 1
ATOM 5059 C CA . ASN A 1 653 ? 45.433 -31.030 -0.535 1.00 49.66 653 ASN A CA 1
ATOM 5060 C C . ASN A 1 653 ? 46.686 -31.930 -0.600 1.00 49.66 653 ASN A C 1
ATOM 5062 O O . ASN A 1 653 ? 46.921 -32.713 0.320 1.00 49.66 653 ASN A O 1
ATOM 5066 N N . GLY A 1 654 ? 47.460 -31.865 -1.691 1.00 51.28 654 GLY A N 1
ATOM 5067 C CA . GLY A 1 654 ? 48.690 -32.636 -1.890 1.00 51.28 654 GLY A CA 1
ATOM 5068 C C . GLY A 1 654 ? 49.982 -31.891 -1.538 1.00 51.28 654 GLY A C 1
ATOM 5069 O O . GLY A 1 654 ? 51.009 -32.542 -1.359 1.00 51.28 654 GLY A O 1
ATOM 5070 N N . GLU A 1 655 ? 49.947 -30.564 -1.400 1.00 51.16 655 GLU A N 1
ATOM 5071 C CA . GLU A 1 655 ? 51.107 -29.744 -1.040 1.00 51.16 655 GLU A CA 1
ATOM 5072 C C . GLU A 1 655 ? 50.738 -28.782 0.099 1.00 51.16 655 GLU A C 1
ATOM 5074 O O . GLU A 1 655 ? 49.858 -27.943 -0.044 1.00 51.16 655 GLU A O 1
ATOM 5079 N N . GLU A 1 656 ? 51.457 -28.930 1.215 1.00 42.84 656 GLU A N 1
ATOM 5080 C CA . GLU A 1 656 ? 51.418 -28.132 2.451 1.00 42.84 656 GLU A CA 1
ATOM 5081 C C . GLU A 1 656 ? 50.266 -28.417 3.431 1.00 42.84 656 GLU A C 1
ATOM 5083 O O . GLU A 1 656 ? 49.143 -27.932 3.329 1.00 42.84 656 GLU A O 1
ATOM 5088 N N . GLY A 1 657 ? 50.610 -29.191 4.466 1.00 48.25 657 GLY A N 1
ATOM 5089 C CA . GLY A 1 657 ? 49.831 -29.277 5.690 1.00 48.25 657 GLY A CA 1
ATOM 5090 C C . GLY A 1 657 ? 49.966 -28.008 6.531 1.00 48.25 657 GLY A C 1
ATOM 5091 O O . GLY A 1 657 ? 51.075 -27.542 6.783 1.00 48.25 657 GLY A O 1
ATOM 5092 N N . ASN A 1 658 ? 48.825 -27.507 6.995 1.00 35.09 658 ASN A N 1
ATOM 5093 C CA . ASN A 1 658 ? 48.662 -26.847 8.286 1.00 35.09 658 ASN A CA 1
ATOM 5094 C C . ASN A 1 658 ? 47.190 -26.988 8.720 1.00 35.09 658 ASN A C 1
ATOM 5096 O O . ASN A 1 658 ? 46.283 -26.508 8.043 1.00 35.09 658 ASN A O 1
ATOM 5100 N N . GLU A 1 659 ? 46.989 -27.690 9.837 1.00 41.75 659 GLU A N 1
ATOM 5101 C CA . GLU A 1 659 ? 45.861 -27.542 10.777 1.00 41.75 659 GLU A CA 1
ATOM 5102 C C . GLU A 1 659 ? 45.896 -26.084 11.308 1.00 41.75 659 GLU A C 1
ATOM 5104 O O . GLU A 1 659 ? 46.975 -25.494 11.332 1.00 41.75 659 GLU A O 1
ATOM 5109 N N . ASP A 1 660 ? 44.875 -25.349 11.740 1.00 42.53 660 ASP A N 1
ATOM 5110 C CA . ASP A 1 660 ? 43.467 -25.464 12.162 1.00 42.53 660 ASP A CA 1
ATOM 5111 C C . ASP A 1 660 ? 42.957 -23.974 12.096 1.00 42.53 660 ASP A C 1
ATOM 5113 O O . ASP A 1 660 ? 43.767 -23.063 11.913 1.00 42.53 660 ASP A O 1
ATOM 5117 N N . GLU A 1 661 ? 41.694 -23.545 12.095 1.00 44.41 661 GLU A N 1
ATOM 5118 C CA . GLU A 1 661 ? 40.760 -23.501 13.226 1.00 44.41 661 GLU A CA 1
ATOM 5119 C C . GLU A 1 661 ? 39.417 -22.928 12.726 1.00 44.41 661 GLU A C 1
ATOM 5121 O O . GLU A 1 661 ? 39.363 -21.882 12.069 1.00 44.41 661 GLU A O 1
ATOM 5126 N N . GLY A 1 662 ? 38.314 -23.587 13.073 1.00 33.91 662 GLY A N 1
ATOM 5127 C CA . GLY A 1 662 ? 36.959 -23.078 12.867 1.00 33.91 662 GLY A CA 1
ATOM 5128 C C . GLY A 1 662 ? 35.924 -24.040 13.438 1.00 33.91 662 GLY A C 1
ATOM 5129 O O . GLY A 1 662 ? 35.489 -24.953 12.745 1.00 33.91 662 GLY A O 1
ATOM 5130 N N . GLU A 1 663 ? 35.579 -23.833 14.711 1.00 33.41 663 GLU A N 1
ATOM 5131 C CA . GLU A 1 663 ? 34.724 -24.673 15.563 1.00 33.41 663 GLU A CA 1
ATOM 5132 C C . GLU A 1 663 ? 33.440 -25.230 14.913 1.00 33.41 663 GLU A C 1
ATOM 5134 O O . GLU A 1 663 ? 32.715 -24.551 14.179 1.00 33.41 663 GLU A O 1
ATOM 5139 N N . GLU A 1 664 ? 33.105 -26.468 15.299 1.00 40.88 664 GLU A N 1
ATOM 5140 C CA . GLU A 1 664 ? 31.819 -27.119 15.041 1.00 40.88 664 GLU A CA 1
ATOM 5141 C C . GLU A 1 664 ? 30.664 -26.376 15.731 1.00 40.88 664 GLU A C 1
ATOM 5143 O O . GLU A 1 664 ? 30.496 -26.410 16.951 1.00 40.88 664 GLU A O 1
ATOM 5148 N N . VAL A 1 665 ? 29.779 -25.780 14.932 1.00 38.94 665 VAL A N 1
ATOM 5149 C CA . VAL A 1 665 ? 28.443 -25.384 15.388 1.00 38.94 665 VAL A CA 1
ATOM 5150 C C . VAL A 1 665 ? 27.462 -26.540 15.203 1.00 38.94 665 VAL A C 1
ATOM 5152 O O . VAL A 1 665 ? 26.913 -26.742 14.122 1.00 38.94 665 VAL A O 1
ATOM 5155 N N . GLY A 1 666 ? 27.181 -27.231 16.310 1.00 35.19 666 GLY A N 1
ATOM 5156 C CA . GLY A 1 666 ? 25.872 -27.832 16.573 1.00 35.19 666 GLY A CA 1
ATOM 5157 C C . GLY A 1 666 ? 25.769 -29.344 16.402 1.00 35.19 666 GLY A C 1
ATOM 5158 O O . GLY A 1 666 ? 25.250 -29.834 15.402 1.00 35.19 666 GLY A O 1
ATOM 5159 N N . ASP A 1 667 ? 26.144 -30.071 17.453 1.00 39.03 667 ASP A N 1
ATOM 5160 C CA . ASP A 1 667 ? 25.792 -31.474 17.666 1.00 39.03 667 ASP A CA 1
ATOM 5161 C C . ASP A 1 667 ? 24.338 -31.582 18.170 1.00 39.03 667 ASP A C 1
ATOM 5163 O O . ASP A 1 667 ? 24.063 -31.551 19.367 1.00 39.03 667 ASP A O 1
ATOM 5167 N N . LEU A 1 668 ? 23.378 -31.654 17.244 1.00 33.75 668 LEU A N 1
ATOM 5168 C CA . LEU A 1 668 ? 22.037 -32.189 17.500 1.00 33.75 668 LEU A CA 1
ATOM 5169 C C . LEU A 1 668 ? 21.562 -32.967 16.268 1.00 33.75 668 LEU A C 1
ATOM 5171 O O . LEU A 1 668 ? 20.939 -32.419 15.361 1.00 33.75 668 LEU A O 1
ATOM 5175 N N . GLY A 1 669 ? 21.834 -34.275 16.276 1.00 31.38 669 GLY A N 1
ATOM 5176 C CA . GLY A 1 669 ? 21.092 -35.252 15.476 1.00 31.38 669 GLY A CA 1
ATOM 5177 C C . GLY A 1 669 ? 21.935 -36.121 14.546 1.00 31.38 669 GLY A C 1
ATOM 5178 O O . GLY A 1 669 ? 21.764 -36.070 13.330 1.00 31.38 669 GLY A O 1
ATOM 5179 N N . LYS A 1 670 ? 22.793 -36.988 15.096 1.00 31.52 670 LYS A N 1
ATOM 5180 C CA . LYS A 1 670 ? 23.238 -38.197 14.384 1.00 31.52 670 LYS A CA 1
ATOM 5181 C C . LYS A 1 670 ? 22.441 -39.420 14.848 1.00 31.52 670 LYS A C 1
ATOM 5183 O O . LYS A 1 670 ? 22.369 -39.685 16.045 1.00 31.52 670 LYS A O 1
ATOM 5188 N N . LYS A 1 671 ? 22.006 -40.194 13.840 1.00 32.31 671 LYS A N 1
ATOM 5189 C CA . LYS A 1 671 ? 21.172 -41.421 13.803 1.00 32.31 671 LYS A CA 1
ATOM 5190 C C . LYS A 1 671 ? 19.678 -41.090 13.655 1.00 32.31 671 LYS A C 1
ATOM 5192 O O . LYS A 1 671 ? 19.120 -40.428 14.512 1.00 32.31 671 LYS A O 1
ATOM 5197 N N . ASP A 1 672 ? 19.008 -41.409 12.548 1.00 30.05 672 ASP A N 1
ATOM 5198 C CA . ASP A 1 672 ? 19.089 -42.641 11.758 1.00 30.05 672 ASP A CA 1
ATOM 5199 C C . ASP A 1 672 ? 19.221 -42.434 10.241 1.00 30.05 672 ASP A C 1
ATOM 5201 O O . ASP A 1 672 ? 18.785 -41.444 9.657 1.00 30.05 672 ASP A O 1
ATOM 5205 N N . ALA A 1 673 ? 19.852 -43.413 9.594 1.00 44.12 673 ALA A N 1
ATOM 5206 C CA . ALA A 1 673 ? 19.953 -43.507 8.149 1.00 44.12 673 ALA A CA 1
ATOM 5207 C C . ALA A 1 673 ? 18.612 -43.956 7.545 1.00 44.12 673 ALA A C 1
ATOM 5209 O O . ALA A 1 673 ? 18.288 -45.140 7.589 1.00 44.12 673 ALA A O 1
ATOM 5210 N N . GLU A 1 674 ? 17.886 -43.046 6.893 1.00 32.72 674 GLU A N 1
ATOM 5211 C CA . GLU A 1 674 ? 16.835 -43.398 5.933 1.00 32.72 674 GLU A CA 1
ATOM 5212 C C . GLU A 1 674 ? 16.968 -42.608 4.621 1.00 32.72 674 GLU A C 1
ATOM 5214 O O . GLU A 1 674 ? 17.404 -41.460 4.573 1.00 32.72 674 GLU A O 1
ATOM 5219 N N . LYS A 1 675 ? 16.663 -43.306 3.522 1.00 32.03 675 LYS A N 1
ATOM 5220 C CA . LYS A 1 675 ? 16.915 -42.950 2.117 1.00 32.03 675 LYS A CA 1
ATOM 5221 C C . LYS A 1 675 ? 16.502 -41.518 1.753 1.00 32.03 675 LYS A C 1
ATOM 5223 O O . LYS A 1 675 ? 15.320 -41.187 1.769 1.00 32.03 675 LYS A O 1
ATOM 5228 N N . MET A 1 676 ? 17.443 -40.737 1.217 1.00 28.92 676 MET A N 1
ATOM 5229 C CA . MET A 1 676 ? 17.106 -39.543 0.437 1.00 28.92 676 MET A CA 1
ATOM 5230 C C . MET A 1 676 ? 16.365 -39.940 -0.850 1.00 28.92 676 MET A C 1
ATOM 5232 O O . MET A 1 676 ? 16.949 -40.494 -1.785 1.00 28.92 676 MET A O 1
ATOM 5236 N N . ILE A 1 677 ? 15.069 -39.638 -0.902 1.00 31.09 677 ILE A N 1
ATOM 5237 C CA . ILE A 1 677 ? 14.272 -39.649 -2.129 1.00 31.09 677 ILE A CA 1
ATOM 5238 C C . ILE A 1 677 ? 14.645 -38.402 -2.938 1.00 31.09 677 ILE A C 1
ATOM 5240 O O . ILE A 1 677 ? 14.484 -37.272 -2.484 1.00 31.09 677 ILE A O 1
ATOM 5244 N N . ARG A 1 678 ? 15.136 -38.606 -4.164 1.00 29.88 678 ARG A N 1
ATOM 5245 C CA . ARG A 1 678 ? 15.314 -37.535 -5.153 1.00 29.88 678 ARG A CA 1
ATOM 5246 C C . ARG A 1 678 ? 13.946 -37.004 -5.580 1.00 29.88 678 ARG A C 1
ATOM 5248 O O . ARG A 1 678 ? 13.235 -37.679 -6.321 1.00 29.88 678 ARG A O 1
ATOM 5255 N N . VAL A 1 679 ? 13.615 -35.778 -5.191 1.00 28.12 679 VAL A N 1
ATOM 5256 C CA . VAL A 1 679 ? 12.511 -35.028 -5.802 1.00 28.12 679 VAL A CA 1
ATOM 5257 C C . VAL A 1 679 ? 13.031 -34.380 -7.088 1.00 28.12 679 VAL A C 1
ATOM 5259 O O . VAL A 1 679 ? 13.947 -33.560 -7.059 1.00 28.12 679 VAL A O 1
ATOM 5262 N N . LYS A 1 680 ? 12.475 -34.779 -8.238 1.00 32.19 680 LYS A N 1
ATOM 5263 C CA . LYS A 1 680 ? 12.654 -34.066 -9.511 1.00 32.19 680 LYS A CA 1
ATOM 5264 C C . LYS A 1 680 ? 11.950 -32.713 -9.394 1.00 32.19 680 LYS A C 1
ATOM 5266 O O . LYS A 1 680 ? 10.728 -32.677 -9.293 1.00 32.19 680 LYS A O 1
ATOM 5271 N N . VAL A 1 681 ? 12.710 -31.622 -9.450 1.00 33.12 681 VAL A N 1
ATOM 5272 C CA . VAL A 1 681 ? 12.157 -30.278 -9.664 1.00 33.12 681 VAL A CA 1
ATOM 5273 C C . VAL A 1 681 ? 11.564 -30.248 -11.075 1.00 33.12 681 VAL A C 1
ATOM 5275 O O . VAL A 1 681 ? 12.247 -30.543 -12.058 1.00 33.12 681 VAL A O 1
ATOM 5278 N N . GLY A 1 682 ? 10.250 -30.041 -11.125 1.00 33.16 682 GLY A N 1
ATOM 5279 C CA . GLY A 1 682 ? 9.394 -30.263 -12.279 1.00 33.16 682 GLY A CA 1
ATOM 5280 C C . GLY A 1 682 ? 9.528 -29.216 -13.382 1.00 33.16 682 GLY A C 1
ATOM 5281 O O . GLY A 1 682 ? 9.751 -28.035 -13.142 1.00 33.16 682 GLY A O 1
ATOM 5282 N N . ARG A 1 683 ? 9.349 -29.726 -14.602 1.00 36.88 683 ARG A N 1
ATOM 5283 C CA . ARG A 1 683 ? 8.948 -29.051 -15.843 1.00 36.88 683 ARG A CA 1
ATOM 5284 C C . ARG A 1 683 ? 7.860 -27.995 -15.586 1.00 36.88 683 ARG A C 1
ATOM 5286 O O . ARG A 1 683 ? 6.892 -28.297 -14.895 1.00 36.88 683 ARG A O 1
ATOM 5293 N N . GLY A 1 684 ? 7.977 -26.823 -16.209 1.00 37.78 684 GLY A N 1
ATOM 5294 C CA . GLY A 1 684 ? 6.853 -25.896 -16.353 1.00 37.78 684 GLY A CA 1
ATOM 5295 C C . GLY A 1 684 ? 5.791 -26.513 -17.263 1.00 37.78 684 GLY A C 1
ATOM 5296 O O . GLY A 1 684 ? 6.111 -26.944 -18.371 1.00 37.78 684 GLY A O 1
ATOM 5297 N N . LEU A 1 685 ? 4.563 -26.620 -16.762 1.00 37.09 685 LEU A N 1
ATOM 5298 C CA . LEU A 1 685 ? 3.388 -27.015 -17.537 1.00 37.09 685 LEU A CA 1
ATOM 5299 C C . LEU A 1 685 ? 2.846 -25.779 -18.263 1.00 37.09 685 LEU A C 1
ATOM 5301 O O . LEU A 1 685 ? 2.783 -24.697 -17.679 1.00 37.09 685 LEU A O 1
ATOM 5305 N N . GLY A 1 686 ? 2.507 -25.942 -19.541 1.00 33.94 686 GLY A N 1
ATOM 5306 C CA . GLY A 1 686 ? 1.935 -24.896 -20.385 1.00 33.94 686 GLY A CA 1
ATOM 5307 C C . GLY A 1 686 ? 0.406 -24.881 -20.325 1.00 33.94 686 GLY A C 1
ATOM 5308 O O . GLY A 1 686 ? -0.234 -25.850 -19.927 1.00 33.94 686 GLY A O 1
ATOM 5309 N N . VAL A 1 687 ? -0.182 -23.776 -20.780 1.00 38.34 687 VAL A N 1
ATOM 5310 C CA . VAL A 1 687 ? -1.614 -23.422 -20.677 1.00 38.34 687 VAL A CA 1
ATOM 5311 C C . VAL A 1 687 ? -2.566 -24.384 -21.431 1.00 38.34 687 VAL A C 1
ATOM 5313 O O . VAL A 1 687 ? -3.780 -24.297 -21.286 1.00 38.34 687 VAL A O 1
ATOM 5316 N N . GLY A 1 688 ? -2.048 -25.367 -22.177 1.00 36.91 688 GLY A N 1
ATOM 5317 C CA . GLY A 1 688 ? -2.845 -26.438 -22.794 1.00 36.91 688 GLY A CA 1
ATOM 5318 C C . GLY A 1 688 ? -3.278 -27.561 -21.839 1.00 36.91 688 GLY A C 1
ATOM 5319 O O . GLY A 1 688 ? -4.221 -28.284 -22.154 1.00 36.91 688 GLY A O 1
ATOM 5320 N N . ASP A 1 689 ? -2.641 -27.682 -20.669 1.00 39.91 689 ASP A N 1
ATOM 5321 C CA . ASP A 1 689 ? -2.905 -28.752 -19.691 1.00 39.91 689 ASP A CA 1
ATOM 5322 C C . ASP A 1 689 ? -3.989 -28.380 -18.650 1.00 39.91 689 ASP A C 1
ATOM 5324 O O . ASP A 1 689 ? -4.229 -29.127 -17.703 1.00 39.91 689 ASP A O 1
ATOM 5328 N N . LEU A 1 690 ? -4.669 -27.235 -18.823 1.00 36.44 690 LEU A N 1
ATOM 5329 C CA . LEU A 1 690 ? -5.726 -26.720 -17.932 1.00 36.44 690 LEU A CA 1
ATOM 5330 C C . LEU A 1 690 ? -7.151 -26.849 -18.503 1.00 36.44 690 LEU A C 1
ATOM 5332 O O . LEU A 1 690 ? -8.074 -26.186 -18.033 1.00 36.44 690 LEU A O 1
ATOM 5336 N N . VAL A 1 691 ? -7.363 -27.712 -19.498 1.00 39.56 691 VAL A N 1
ATOM 5337 C CA . VAL A 1 691 ? -8.714 -28.039 -19.979 1.00 39.56 691 VAL A CA 1
ATOM 5338 C C . VAL A 1 691 ? -9.174 -29.347 -19.336 1.00 39.56 691 VAL A C 1
ATOM 5340 O O . VAL A 1 691 ? -8.660 -30.416 -19.663 1.00 39.56 691 VAL A O 1
ATOM 5343 N N . GLU A 1 692 ? -10.165 -29.279 -18.442 1.00 31.92 692 GLU A N 1
ATOM 5344 C CA . GLU A 1 692 ? -10.861 -30.467 -17.933 1.00 31.92 692 GLU A CA 1
ATOM 5345 C C . GLU A 1 692 ? -11.514 -31.232 -19.097 1.00 31.92 692 GLU A C 1
ATOM 5347 O O . GLU A 1 692 ? -12.507 -30.797 -19.685 1.00 31.92 692 GLU A O 1
ATOM 5352 N N . LYS A 1 693 ? -10.976 -32.410 -19.427 1.00 41.19 693 LYS A N 1
ATOM 5353 C CA . LYS A 1 693 ? -11.711 -33.429 -20.180 1.00 41.19 693 LYS A CA 1
ATOM 5354 C C . LYS A 1 693 ? -12.532 -34.254 -19.197 1.00 41.19 693 LYS A C 1
ATOM 5356 O O . LYS A 1 693 ? -11.990 -34.935 -18.335 1.00 41.19 693 LYS A O 1
ATOM 5361 N N . ASN A 1 694 ? -13.848 -34.204 -19.355 1.00 35.72 694 ASN A N 1
ATOM 5362 C CA . ASN A 1 694 ? -14.776 -35.027 -18.595 1.00 35.72 694 ASN A CA 1
ATOM 5363 C C . ASN A 1 694 ? -14.767 -36.465 -19.152 1.00 35.72 694 ASN A C 1
ATOM 5365 O O . ASN A 1 694 ? -15.436 -36.753 -20.144 1.00 35.72 694 ASN A O 1
ATOM 5369 N N . GLU A 1 695 ? -14.004 -37.370 -18.535 1.00 42.03 695 GLU A N 1
ATOM 5370 C CA . GLU A 1 695 ? -13.964 -38.802 -18.883 1.00 42.03 695 GLU A CA 1
ATOM 5371 C C . GLU A 1 695 ? -15.149 -39.578 -18.286 1.00 42.03 695 GLU A C 1
ATOM 5373 O O . GLU A 1 695 ? -15.013 -40.565 -17.568 1.00 42.03 695 GLU A O 1
ATOM 5378 N N . SER A 1 696 ? -16.359 -39.137 -18.624 1.00 42.25 696 SER A N 1
ATOM 5379 C CA . SER A 1 696 ? -17.577 -39.927 -18.448 1.00 42.25 696 SER A CA 1
ATOM 5380 C C . SER A 1 696 ? -18.351 -40.021 -19.761 1.00 42.25 696 SER A C 1
ATOM 5382 O O . SER A 1 696 ? -19.505 -39.610 -19.857 1.00 42.25 696 SER A O 1
ATOM 5384 N N . LYS A 1 697 ? -17.698 -40.565 -20.799 1.00 39.47 697 LYS A N 1
ATOM 5385 C CA . LYS A 1 697 ? -18.327 -41.244 -21.946 1.00 39.47 697 LYS A CA 1
ATOM 5386 C C . LYS A 1 697 ? -17.260 -41.876 -22.856 1.00 39.47 697 LYS A C 1
ATOM 5388 O O . LYS A 1 697 ? -16.559 -41.147 -23.546 1.00 39.47 697 LYS A O 1
ATOM 5393 N N . ALA A 1 698 ? -17.302 -43.213 -22.880 1.00 36.41 698 ALA A N 1
ATOM 5394 C CA . ALA A 1 698 ? -16.703 -44.170 -23.822 1.00 36.41 698 ALA A CA 1
ATOM 5395 C C . ALA A 1 698 ? -15.179 -44.346 -23.799 1.00 36.41 698 ALA A C 1
ATOM 5397 O O . ALA A 1 698 ? -14.456 -43.441 -24.264 1.00 36.41 698 ALA A O 1
#

InterPro domains:
  IPR000182 GNAT domain [PF00583] (525-608)
  IPR000182 GNAT domain [PS51186] (477-632)
  IPR016181 Acyl-CoA N-acyltransferase [SSF55729] (489-631)
  IPR017946 PLC-like phosphodiesterase, TIM beta/alpha-barrel domain superfamily [G3DSA:3.20.20.190] (131-413)
  IPR017946 PLC-like phosphodiesterase, TIM beta/alpha-barrel domain superfamily [SSF51695] (134-411)
  IPR045047 N-acetyltransferase Ard1-like [PTHR23091] (468-657)

Secondary structure (DSSP, 8-state):
---------------------------------------------PPPPP-SSPEEPPSSSS----------S------------------------S-----------------------------S-BTTBGGGTTSBGGG--EEEETTTT---TT-TT---SS-HHHHHHHT--EEEEEEEEETTEEEEESSSTTT-EEEEHHHHHHHHHHHHHH-TT--EEEEEEETT---THHHHHHHIIIIIGGGB---SEESPPGGGSPBHHHHHHTT--EEEEESSS--TTTSTTEEEHHHHEEESSSS---TT------BSTT--HHHHHHSEEEEEE-PEEEEEETTEEEEEE-GGGHHHHT-SSSTT-HHHHHHHHHHHHSS--SEEEESSTT-SSSTTHHHHHHHHHTT-----------S--PPP--------------------------EEEEEESSSSSP-GGGHHHHHHHHHHH-S----HHHHHHHHHHSTTT-EEEEEEPTT-----TT--SS---S---EEEEEEEEEE-SS-TTS---EEEEEEEE-GGGTTSSHHHHHHHHHHHHHHHHH--SEEEEEEETT-HHHHIIIIIIT-PEEEEEETT-STTS--EEEEEEE-GGG---HHHHHHHHHHHHHHHTSS----------------------------PPPGGGG--------